Protein AF-A0A5N4DX44-F1 (afdb_monomer_lite)

Radius of gyration: 28.58 Å; chains: 1; bounding box: 76×85×69 Å

Foldseek 3Di:
DPDDDPVNVVVLVVVVVVVVVVLVVLLVPAPDPVRNVVCVVVVVPNPPCVVVVVVSVVVVVVVVVVVVVVVVVVVVVVVVVVVVVVVVVVVVPPDDDDDDDDDDDDDCPVVLLVVLVVVQDDDDDPDPPPPPPDPPDLVLLVCLLVQLDPPHDPVSVLVSLVVLLVDQQVNLVVHPCVVSVLVSLLVQCPDPDVSSLSSSLSSLSCCLNHHDLVSNLSNLLSLLVSLLVLLADPVHPFDFLQRFDQCPPPSLVSNLSSLLSSLSSLLVVLVCCVVDDLVSLLSNLVSVLSQQLDAYDDDPPDPTGGDGPLLSNLVNPLLPSSLVSQLPDPSSVVSNLVCCQPPRLVSLVVLVVLLVVLVVVVVVVVVVVVVVPDDPPDDPDPRSTGHSNNSSVSSNNNSCSNLVSLVVDPSSVVSDPDDDDPPPDDDD

Organism: Camelus dromedarius (NCBI:txid9838)

pLDDT: mean 75.78, std 19.57, range [27.73, 98.31]

InterPro domains:
  IPR032735 BROMI, middle region [PF14961] (140-425)
  IPR039156 PHAF1/Protein broad-minded [PTHR13465] (96-421)
  IPR055391 BROMI, N-terminal domain [PF23431] (12-53)

Sequence (428 aa):
MAHFSADDEAMLQAMLRQLFQSVKEKITGAPSLECAEEILLHLEETDENFHKYKEMMHSLKNIMMIVVESMINKFEEDGLRSQERQKKIQKEKSNSYCTDNCSDSDSSFSQATLKMCTVYGEGMNVLPIVLQSYKFCQGKLQLILDQLDPGQPKEVKYEALQTLCSAPPSDVLNCENWTTLCEKLTVSLSDPDPVFTDRILKFYAQTFTLSPLHTTKEIYTSLAKYLELYFLSRENHIPTLSTGIDITNPNVSRLLKKVRLLNEYQKEAPCFWIRHPEKYMEEIVESTLSLLSVKHDQSHLVSQKILDPIYFLALVDTKAVWFKKWMHAYYSRTAVLRLLEKKYKPLITTAVQQCVQYFELCETMKADEALGRSKPYGNKQKTFYYSGQELQYIYFIHSLCLLGRLLIYTQGRKLFPIKLKNRKGKCN

Structure (mmCIF, N/CA/C/O backbone):
data_AF-A0A5N4DX44-F1
#
_entry.id   AF-A0A5N4DX44-F1
#
loop_
_atom_site.group_PDB
_atom_site.id
_atom_site.type_symbol
_atom_site.label_atom_id
_atom_site.label_alt_id
_atom_site.label_comp_id
_atom_site.label_asym_id
_atom_site.label_entity_id
_atom_site.label_seq_id
_atom_site.pdbx_PDB_ins_code
_atom_site.Cartn_x
_atom_site.Cartn_y
_atom_site.Cartn_z
_atom_site.occupancy
_atom_site.B_iso_or_equiv
_atom_site.auth_seq_id
_atom_site.auth_comp_id
_atom_site.auth_asym_id
_atom_site.auth_atom_id
_atom_site.pdbx_PDB_model_num
ATOM 1 N N . MET A 1 1 ? -10.143 38.078 -23.338 1.00 41.75 1 MET A N 1
ATOM 2 C CA . MET A 1 1 ? -8.798 37.476 -23.448 1.00 41.75 1 MET A CA 1
ATOM 3 C C . MET A 1 1 ? -7.841 38.616 -23.735 1.00 41.75 1 MET A C 1
ATOM 5 O O . MET A 1 1 ? -8.006 39.248 -24.769 1.00 41.75 1 MET A O 1
ATOM 9 N N . ALA A 1 2 ? -6.922 38.936 -22.823 1.00 42.97 2 ALA A N 1
ATOM 10 C CA . ALA A 1 2 ? -5.792 39.786 -23.183 1.00 42.97 2 ALA A CA 1
ATOM 11 C C . ALA A 1 2 ? -4.913 38.954 -24.128 1.00 42.97 2 ALA A C 1
ATOM 13 O O . ALA A 1 2 ? -4.392 37.916 -23.722 1.00 42.97 2 ALA A O 1
ATOM 14 N N . HIS A 1 3 ? -4.881 39.313 -25.410 1.00 50.22 3 HIS A N 1
ATOM 15 C CA . HIS A 1 3 ? -4.031 38.636 -26.383 1.00 50.22 3 HIS A CA 1
ATOM 16 C C . HIS A 1 3 ? -2.600 39.129 -26.193 1.00 50.22 3 HIS A C 1
ATOM 18 O O . HIS A 1 3 ? -2.350 40.327 -26.260 1.00 50.22 3 HIS A O 1
ATOM 24 N N . PHE A 1 4 ? -1.689 38.191 -25.951 1.00 57.66 4 PHE A N 1
ATOM 25 C CA . PHE A 1 4 ? -0.257 38.417 -26.082 1.00 57.66 4 PHE A CA 1
ATOM 26 C C . PHE A 1 4 ? 0.010 38.678 -27.566 1.00 57.66 4 PHE A C 1
ATOM 28 O O . PHE A 1 4 ? -0.297 37.811 -28.394 1.00 57.66 4 PHE A O 1
ATOM 35 N N . SER A 1 5 ? 0.449 39.886 -27.923 1.00 66.00 5 SER A N 1
ATOM 36 C CA . SER A 1 5 ? 0.751 40.178 -29.322 1.00 66.00 5 SER A CA 1
ATOM 37 C C . SER A 1 5 ? 1.986 39.383 -29.738 1.00 66.00 5 SER A C 1
ATOM 39 O O . SER A 1 5 ? 2.904 39.186 -28.941 1.00 66.00 5 SER A O 1
ATOM 41 N N . ALA A 1 6 ? 2.045 38.968 -31.003 1.00 67.81 6 ALA A N 1
ATOM 42 C CA . ALA A 1 6 ? 3.271 38.412 -31.575 1.00 67.81 6 ALA A CA 1
ATOM 43 C C . ALA A 1 6 ? 4.456 39.394 -31.435 1.00 67.81 6 ALA A C 1
ATOM 45 O O . ALA A 1 6 ? 5.606 38.971 -31.318 1.00 67.81 6 ALA A O 1
ATOM 46 N N . ASP A 1 7 ? 4.160 40.696 -31.372 1.00 67.12 7 ASP A N 1
ATOM 47 C CA . ASP A 1 7 ? 5.147 41.754 -31.162 1.00 67.12 7 ASP A CA 1
ATOM 48 C C . ASP A 1 7 ? 5.723 41.749 -29.734 1.00 67.12 7 ASP A C 1
ATOM 50 O O . ASP A 1 7 ? 6.926 41.946 -29.560 1.00 67.12 7 ASP A O 1
ATOM 54 N N . ASP A 1 8 ? 4.906 41.450 -28.716 1.00 68.38 8 ASP A N 1
ATOM 55 C CA . ASP A 1 8 ? 5.350 41.376 -27.316 1.00 68.38 8 ASP A CA 1
ATOM 56 C C . ASP A 1 8 ? 6.274 40.169 -27.099 1.00 68.38 8 ASP A C 1
ATOM 58 O O . ASP A 1 8 ? 7.297 40.260 -26.413 1.00 68.38 8 ASP A O 1
ATOM 62 N N . GLU A 1 9 ? 5.947 39.038 -27.732 1.00 69.00 9 GLU A N 1
ATOM 63 C CA . GLU A 1 9 ? 6.758 37.818 -27.703 1.00 69.00 9 GLU A CA 1
ATOM 64 C C . GLU A 1 9 ? 8.114 38.027 -28.385 1.00 69.00 9 GLU A C 1
ATOM 66 O O . GLU A 1 9 ? 9.159 37.674 -27.828 1.00 69.00 9 GLU A O 1
ATOM 71 N N . ALA A 1 10 ? 8.113 38.663 -29.559 1.00 73.88 10 ALA A N 1
ATOM 72 C CA . ALA A 1 10 ? 9.330 38.996 -30.287 1.00 73.88 10 ALA A CA 1
ATOM 73 C C . ALA A 1 10 ? 10.215 39.976 -29.498 1.00 73.88 10 ALA A C 1
ATOM 75 O O . ALA A 1 10 ? 11.435 39.785 -29.427 1.00 73.88 10 ALA A O 1
ATOM 76 N N . MET A 1 11 ? 9.615 40.982 -28.853 1.00 73.44 11 MET A N 1
ATOM 77 C CA . MET A 1 11 ? 10.332 41.948 -28.018 1.00 73.44 11 MET A CA 1
ATOM 78 C C . MET A 1 11 ? 10.983 41.264 -26.808 1.00 73.44 11 MET A C 1
ATOM 80 O O . MET A 1 11 ? 12.173 41.453 -26.551 1.00 73.44 11 MET A O 1
ATOM 84 N N . LEU A 1 12 ? 10.240 40.411 -26.099 1.00 71.62 12 LEU A N 1
ATOM 85 C CA . LEU A 1 12 ? 10.747 39.648 -24.954 1.00 71.62 12 LEU A CA 1
ATOM 86 C C . LEU A 1 12 ? 11.876 38.694 -25.343 1.00 71.62 12 LEU A C 1
ATOM 88 O O . LEU A 1 12 ? 12.900 38.620 -24.659 1.00 71.62 12 LEU A O 1
ATOM 92 N N . GLN A 1 13 ? 11.724 37.996 -26.467 1.00 74.50 13 GLN A N 1
ATOM 93 C CA . GLN A 1 13 ? 12.749 37.088 -26.966 1.00 74.50 13 GLN A CA 1
ATOM 94 C C . GLN A 1 13 ? 14.032 37.838 -27.351 1.00 74.50 13 GLN A C 1
ATOM 96 O O . GLN A 1 13 ? 15.131 37.350 -27.072 1.00 74.50 13 GLN A O 1
ATOM 101 N N . ALA A 1 14 ? 13.915 39.020 -27.963 1.00 78.38 14 ALA A N 1
ATOM 102 C CA . ALA A 1 14 ? 15.059 39.857 -28.307 1.00 78.38 14 ALA A CA 1
ATOM 103 C C . ALA A 1 14 ? 15.807 40.341 -27.055 1.00 78.38 14 ALA A C 1
ATOM 105 O O . ALA A 1 14 ? 17.032 40.216 -26.987 1.00 78.38 14 ALA A O 1
ATOM 106 N N . MET A 1 15 ? 15.083 40.813 -26.036 1.00 71.62 15 MET A N 1
ATOM 107 C CA . MET A 1 15 ? 15.704 41.302 -24.804 1.00 71.62 15 MET A CA 1
ATOM 108 C C . MET A 1 15 ? 16.350 40.177 -23.979 1.00 71.62 15 MET A C 1
ATOM 110 O O . MET A 1 15 ? 17.438 40.368 -23.439 1.00 71.62 15 MET A O 1
ATOM 114 N N . LEU A 1 16 ? 15.751 38.980 -23.923 1.00 75.12 16 LEU A N 1
ATOM 115 C CA . LEU A 1 16 ? 16.369 37.814 -23.273 1.00 75.12 16 LEU A CA 1
ATOM 116 C C . LEU A 1 16 ? 17.661 37.387 -23.976 1.00 75.12 16 LEU A C 1
ATOM 118 O O . LEU A 1 16 ? 18.654 37.081 -23.318 1.00 75.12 16 LEU A O 1
ATOM 122 N N . ARG A 1 17 ? 17.677 37.390 -25.314 1.00 79.31 17 ARG A N 1
ATOM 123 C CA . ARG A 1 17 ? 18.896 37.094 -26.083 1.00 79.31 17 ARG A CA 1
ATOM 124 C C . ARG A 1 17 ? 19.998 38.114 -25.806 1.00 79.31 17 ARG A C 1
ATOM 126 O O . ARG A 1 17 ? 21.147 37.710 -25.660 1.00 79.31 17 ARG A O 1
ATOM 133 N N . GLN A 1 18 ? 19.654 39.398 -25.702 1.00 77.75 18 GLN A N 1
ATOM 134 C CA . GLN A 1 18 ? 20.613 40.446 -25.345 1.00 77.75 18 GLN A CA 1
ATOM 135 C C . GLN A 1 18 ? 21.171 40.262 -23.930 1.00 77.75 18 GLN A C 1
ATOM 137 O O . GLN A 1 18 ? 22.386 40.342 -23.758 1.00 77.75 18 GLN A O 1
ATOM 142 N N . LEU A 1 19 ? 20.326 39.920 -22.950 1.00 76.50 19 LEU A N 1
ATOM 143 C CA . LEU A 1 19 ? 20.766 39.618 -21.585 1.00 76.50 19 LEU A CA 1
ATOM 144 C C . LEU A 1 19 ? 21.757 38.450 -21.565 1.00 76.50 19 LEU A C 1
ATOM 146 O O . LEU A 1 19 ? 22.853 38.573 -21.024 1.00 76.50 19 LEU A O 1
ATOM 150 N N . PHE A 1 20 ? 21.403 37.324 -22.191 1.00 78.25 20 PHE A N 1
ATOM 151 C CA . PHE A 1 20 ? 22.279 36.152 -22.215 1.00 78.25 20 PHE A CA 1
ATOM 152 C C . PHE A 1 20 ? 23.592 36.417 -22.946 1.00 78.25 20 PHE A C 1
ATOM 154 O O . PHE A 1 20 ? 24.628 35.908 -22.525 1.00 78.25 20 PHE A O 1
ATOM 161 N N . GLN A 1 21 ? 23.568 37.218 -24.012 1.00 81.00 21 GLN A N 1
ATOM 162 C CA . GLN A 1 21 ? 24.780 37.585 -24.732 1.00 81.00 21 GLN A CA 1
ATOM 163 C C . GLN A 1 21 ? 25.683 38.495 -23.887 1.00 81.00 21 GLN A C 1
ATOM 165 O O . GLN A 1 21 ? 26.880 38.231 -23.799 1.00 81.00 21 GLN A O 1
ATOM 170 N N . SER A 1 22 ? 25.117 39.495 -23.205 1.00 78.25 22 SER A N 1
ATOM 171 C CA . SER A 1 22 ? 25.880 40.405 -22.342 1.00 78.25 22 SER A CA 1
ATOM 172 C C . SER A 1 22 ? 26.495 39.685 -21.139 1.00 78.25 22 SER A C 1
ATOM 174 O O . SER A 1 22 ? 27.688 39.820 -20.866 1.00 78.25 22 SER A O 1
ATOM 176 N N . VAL A 1 23 ? 25.712 38.837 -20.467 1.00 79.19 23 VAL A N 1
ATOM 177 C CA . VAL A 1 23 ? 26.190 38.018 -19.345 1.00 79.19 23 VAL A CA 1
ATOM 178 C C . VAL A 1 23 ? 27.277 37.048 -19.808 1.00 79.19 23 VAL A C 1
ATOM 180 O O . VAL A 1 23 ? 28.298 36.900 -19.141 1.00 79.19 23 VAL A O 1
ATOM 183 N N . LYS A 1 24 ? 27.106 36.422 -20.979 1.00 80.69 24 LYS A N 1
ATOM 184 C CA . LYS A 1 24 ? 28.110 35.521 -21.554 1.00 80.69 24 LYS A CA 1
ATOM 185 C C . LYS A 1 24 ? 29.432 36.240 -21.810 1.00 80.69 24 LYS A C 1
ATOM 187 O O . LYS A 1 24 ? 30.463 35.713 -21.410 1.00 80.69 24 LYS A O 1
ATOM 192 N N . GLU A 1 25 ? 29.408 37.417 -22.434 1.00 80.12 25 GLU A N 1
ATOM 193 C CA . GLU A 1 25 ? 30.620 38.197 -22.720 1.00 80.12 25 GLU A CA 1
ATOM 194 C C . GLU A 1 25 ? 31.366 38.578 -21.436 1.00 80.12 25 GLU A C 1
ATOM 196 O O . GLU A 1 25 ? 32.579 38.366 -21.347 1.00 80.12 25 GLU A O 1
ATOM 201 N N . LYS A 1 26 ? 30.638 39.026 -20.406 1.00 74.00 26 LYS A N 1
ATOM 202 C CA . LYS A 1 26 ? 31.212 39.401 -19.104 1.00 74.00 26 LYS A CA 1
ATOM 203 C C . LYS A 1 26 ? 31.808 38.215 -18.345 1.00 74.00 26 LYS A C 1
ATOM 205 O O . LYS A 1 26 ? 32.903 38.341 -17.807 1.00 74.00 26 LYS A O 1
ATOM 210 N N . ILE A 1 27 ? 31.153 37.051 -18.360 1.00 77.56 27 ILE A N 1
ATOM 211 C CA . ILE A 1 27 ? 31.704 35.824 -17.759 1.00 77.56 27 ILE A CA 1
ATOM 212 C C . ILE A 1 27 ? 32.955 35.369 -18.520 1.00 77.56 27 ILE A C 1
ATOM 214 O O . ILE A 1 27 ? 33.941 34.979 -17.903 1.00 77.56 27 ILE A O 1
ATOM 218 N N . THR A 1 28 ? 32.947 35.422 -19.857 1.00 80.44 28 THR A N 1
ATOM 219 C CA . THR A 1 28 ? 34.101 34.985 -20.662 1.00 80.44 28 THR A CA 1
ATOM 220 C C . THR A 1 28 ? 35.309 35.915 -20.564 1.00 80.44 28 THR A C 1
ATOM 222 O O . THR A 1 28 ? 36.425 35.470 -20.818 1.00 80.44 28 THR A O 1
ATOM 225 N N . GLY A 1 29 ? 35.098 37.184 -20.203 1.00 75.81 29 GLY A N 1
ATOM 226 C CA . GLY A 1 29 ? 36.162 38.158 -19.956 1.00 75.81 29 GLY A CA 1
ATOM 227 C C . GLY A 1 29 ? 36.697 38.164 -18.521 1.00 75.81 29 GLY A C 1
ATOM 228 O O . GLY A 1 29 ? 37.654 38.886 -18.246 1.00 75.81 29 GLY A O 1
ATOM 229 N N . ALA A 1 30 ? 36.101 37.391 -17.606 1.00 81.19 30 ALA A N 1
ATOM 230 C CA . ALA A 1 30 ? 36.510 37.378 -16.208 1.00 81.19 30 ALA A CA 1
ATOM 231 C C . ALA A 1 30 ? 37.858 36.643 -16.025 1.00 81.19 30 ALA A C 1
ATOM 233 O O . ALA A 1 30 ? 38.037 35.537 -16.540 1.00 81.19 30 ALA A O 1
ATOM 234 N N . PRO A 1 31 ? 38.812 37.215 -15.267 1.00 78.88 31 PRO A N 1
ATOM 235 C CA . PRO A 1 31 ? 40.141 36.632 -15.068 1.00 78.88 31 PRO A CA 1
ATOM 236 C C . PRO A 1 31 ? 40.141 35.395 -14.153 1.00 78.88 31 PRO A C 1
ATOM 238 O O . PRO A 1 31 ? 41.117 34.647 -14.136 1.00 78.88 31 PRO A O 1
ATOM 241 N N . SER A 1 32 ? 39.069 35.173 -13.384 1.00 83.94 32 SER A N 1
ATOM 242 C CA . SER A 1 32 ? 38.901 34.023 -12.491 1.00 83.94 32 SER A CA 1
ATOM 243 C C . SER A 1 32 ? 37.422 33.693 -12.269 1.00 83.94 32 SER A C 1
ATOM 245 O O . SER A 1 32 ? 36.540 34.515 -12.528 1.00 83.94 32 SER A O 1
ATOM 247 N N . LEU A 1 33 ? 37.156 32.484 -11.762 1.00 68.69 33 LEU A N 1
ATOM 248 C CA . LEU A 1 33 ? 35.806 32.031 -11.410 1.00 68.69 33 LEU A CA 1
ATOM 249 C C . LEU A 1 33 ? 35.174 32.910 -10.319 1.00 68.69 33 LEU A C 1
ATOM 251 O O . LEU A 1 33 ? 34.020 33.299 -10.447 1.00 68.69 33 LEU A O 1
ATOM 255 N N . GLU A 1 34 ? 35.952 33.280 -9.302 1.00 76.88 34 GLU A N 1
ATOM 256 C CA . GLU A 1 34 ? 35.509 34.150 -8.203 1.00 76.88 34 GLU A CA 1
ATOM 257 C C . GLU A 1 34 ? 35.096 35.541 -8.717 1.00 76.88 34 GLU A C 1
ATOM 259 O O . GLU A 1 34 ? 34.072 36.080 -8.307 1.00 76.88 34 GLU A O 1
ATOM 264 N N . CYS A 1 35 ? 35.826 36.086 -9.698 1.00 74.62 35 CYS A N 1
ATOM 265 C CA . CYS A 1 35 ? 35.480 37.360 -10.331 1.00 74.62 35 CYS A CA 1
ATOM 266 C C . CYS A 1 35 ? 34.207 37.251 -11.192 1.00 74.62 35 CYS A C 1
ATOM 268 O O . CYS A 1 35 ? 33.378 38.159 -11.194 1.00 74.62 35 CYS A O 1
ATOM 270 N N . ALA A 1 36 ? 34.004 36.126 -11.887 1.00 75.25 36 ALA A N 1
ATOM 271 C CA . ALA A 1 36 ? 32.776 35.881 -12.646 1.00 75.25 36 ALA A CA 1
ATOM 272 C C . ALA A 1 36 ? 31.538 35.772 -11.736 1.00 75.25 36 ALA A C 1
ATOM 274 O O . ALA A 1 36 ? 30.466 36.262 -12.093 1.00 75.25 36 ALA A O 1
ATOM 275 N N . GLU A 1 37 ? 31.680 35.155 -10.560 1.00 74.69 37 GLU A N 1
ATOM 276 C CA . GLU A 1 37 ? 30.611 35.053 -9.560 1.00 74.69 37 GLU A CA 1
ATOM 277 C C . GLU A 1 37 ? 30.257 36.421 -8.959 1.00 74.69 37 GLU A C 1
ATOM 279 O O . GLU A 1 37 ? 29.076 36.752 -8.846 1.00 74.69 37 GLU A O 1
ATOM 284 N N . GLU A 1 38 ? 31.252 37.259 -8.657 1.00 76.75 38 GLU A N 1
ATOM 285 C CA . GLU A 1 38 ? 31.034 38.618 -8.145 1.00 76.75 38 GLU A CA 1
ATOM 286 C C . GLU A 1 38 ? 30.337 39.529 -9.172 1.00 76.75 38 GLU A C 1
ATOM 288 O O . GLU A 1 38 ? 29.421 40.275 -8.813 1.00 76.75 38 GLU A O 1
ATOM 293 N N . ILE A 1 39 ? 30.687 39.405 -10.459 1.00 73.94 39 ILE A N 1
ATOM 294 C CA . ILE A 1 39 ? 30.016 40.108 -11.567 1.00 73.94 39 ILE A CA 1
ATOM 295 C C . ILE A 1 39 ? 28.544 39.682 -11.682 1.00 73.94 39 ILE A C 1
ATOM 297 O O . ILE A 1 39 ? 27.675 40.521 -11.917 1.00 73.94 39 ILE A O 1
ATOM 301 N N . LEU A 1 40 ? 28.243 38.392 -11.498 1.00 73.19 40 LEU A N 1
ATOM 302 C CA . LEU A 1 40 ? 26.870 37.879 -11.552 1.00 73.19 40 LEU A CA 1
ATOM 303 C C . LEU A 1 40 ? 26.013 38.334 -10.366 1.00 73.19 40 LEU A C 1
ATOM 305 O O . LEU A 1 40 ? 24.811 38.554 -10.527 1.00 73.19 40 LEU A O 1
ATOM 309 N N . LEU A 1 41 ? 26.617 38.486 -9.188 1.00 74.56 41 LEU A N 1
ATOM 310 C CA . LEU A 1 41 ? 25.933 38.966 -7.986 1.00 74.56 41 LEU A CA 1
ATOM 311 C C . LEU A 1 41 ? 25.587 40.461 -8.066 1.00 74.56 41 LEU A C 1
ATOM 313 O O . LEU A 1 41 ? 24.554 40.865 -7.538 1.00 74.56 41 LEU A O 1
ATOM 317 N N . HIS A 1 42 ? 26.388 41.257 -8.784 1.00 73.69 42 HIS A N 1
ATOM 318 C CA . HIS A 1 42 ? 26.203 42.706 -8.938 1.00 73.69 42 HIS A CA 1
ATOM 319 C C . HIS A 1 42 ? 25.771 43.102 -10.359 1.00 73.69 42 HIS A C 1
ATOM 321 O O . HIS A 1 42 ? 26.133 44.168 -10.859 1.00 73.69 42 HIS A O 1
ATOM 327 N N . LEU A 1 43 ? 24.978 42.266 -11.043 1.00 70.38 43 LEU A N 1
ATOM 328 C CA . LEU A 1 43 ? 24.457 42.585 -12.384 1.00 70.38 43 LEU A CA 1
ATOM 329 C C . LEU A 1 43 ? 23.644 43.888 -12.424 1.00 70.38 43 LEU A C 1
ATOM 331 O O . LEU A 1 43 ? 23.603 44.531 -13.469 1.00 70.38 43 LEU A O 1
ATOM 335 N N . GLU A 1 44 ? 23.037 44.296 -11.302 1.00 67.06 44 GLU A N 1
ATOM 336 C CA . GLU A 1 44 ? 22.317 45.574 -11.185 1.00 67.06 44 GLU A CA 1
ATOM 337 C C . GLU A 1 44 ? 23.234 46.797 -11.309 1.00 67.06 44 GLU A C 1
ATOM 339 O O . GLU A 1 44 ? 22.804 47.831 -11.810 1.00 67.06 44 GLU A O 1
ATOM 344 N N . GLU A 1 45 ? 24.502 46.666 -10.916 1.00 68.25 45 GLU A N 1
ATOM 345 C CA . GLU A 1 45 ? 25.494 47.747 -10.944 1.00 68.25 45 GLU A CA 1
ATOM 346 C C . GLU A 1 45 ? 26.431 47.644 -12.155 1.00 68.25 45 GLU A C 1
ATOM 348 O O . GLU A 1 45 ? 26.913 48.650 -12.670 1.00 68.25 45 GLU A O 1
ATOM 353 N N . THR A 1 46 ? 26.688 46.424 -12.631 1.00 65.69 46 THR A N 1
ATOM 354 C CA . THR A 1 46 ? 27.665 46.142 -13.695 1.00 65.69 46 THR A CA 1
ATOM 355 C C . THR A 1 46 ? 27.050 46.084 -15.094 1.00 65.69 46 THR A C 1
ATOM 357 O O . THR A 1 46 ? 27.783 45.970 -16.082 1.00 65.69 46 THR A O 1
ATOM 360 N N . ASP A 1 47 ? 25.719 46.132 -15.228 1.00 69.31 47 ASP A N 1
ATOM 361 C CA . ASP A 1 47 ? 25.016 46.114 -16.512 1.00 69.31 47 ASP A CA 1
ATOM 362 C C . ASP A 1 47 ? 24.179 47.372 -16.754 1.00 69.31 47 ASP A C 1
ATOM 364 O O . ASP A 1 47 ? 23.129 47.581 -16.156 1.00 69.31 47 ASP A O 1
ATOM 368 N N . GLU A 1 48 ? 24.613 48.190 -17.715 1.00 69.38 48 GLU A N 1
ATOM 369 C CA . GLU A 1 48 ? 23.931 49.435 -18.086 1.00 69.38 48 GLU A CA 1
ATOM 370 C C . GLU A 1 48 ? 22.495 49.219 -18.603 1.00 69.38 48 GLU A C 1
ATOM 372 O O . GLU A 1 48 ? 21.671 50.134 -18.561 1.00 69.38 48 GLU A O 1
ATOM 377 N N . ASN A 1 49 ? 22.155 48.014 -19.078 1.00 70.56 49 ASN A N 1
ATOM 378 C CA . ASN A 1 49 ? 20.806 47.674 -19.528 1.00 70.56 49 ASN A CA 1
ATOM 379 C C . ASN A 1 49 ? 19.976 46.960 -18.450 1.00 70.56 49 ASN A C 1
ATOM 381 O O . ASN A 1 49 ? 18.834 46.582 -18.728 1.00 70.56 49 ASN A O 1
ATOM 385 N N . PHE A 1 50 ? 20.482 46.819 -17.219 1.00 69.69 50 PHE A N 1
ATOM 386 C CA . PHE A 1 50 ? 19.792 46.095 -16.150 1.00 69.69 50 PHE A CA 1
ATOM 387 C C . PHE A 1 50 ? 18.385 46.624 -15.866 1.00 69.69 50 PHE A C 1
ATOM 389 O O . PHE A 1 50 ? 17.449 45.841 -15.692 1.00 69.69 50 PHE A O 1
ATOM 396 N N . HIS A 1 51 ? 18.196 47.946 -15.907 1.00 68.94 51 HIS A N 1
ATOM 397 C CA . HIS A 1 51 ? 16.880 48.564 -15.736 1.00 68.94 51 HIS A CA 1
ATOM 398 C C . HIS A 1 51 ? 15.851 48.064 -16.764 1.00 68.94 51 HIS A C 1
ATOM 400 O O . HIS A 1 51 ? 14.715 47.779 -16.388 1.00 68.94 51 HIS A O 1
ATOM 406 N N . LYS A 1 52 ? 16.257 47.832 -18.020 1.00 68.38 52 LYS A N 1
ATOM 407 C CA . LYS A 1 52 ? 15.376 47.277 -19.065 1.00 68.38 52 LYS A CA 1
ATOM 408 C C . LYS A 1 52 ? 15.001 45.822 -18.776 1.00 68.38 52 LYS A C 1
ATOM 410 O O . LYS A 1 52 ? 13.870 45.411 -19.017 1.00 68.38 52 LYS A O 1
ATOM 415 N N . TYR A 1 53 ? 15.918 45.035 -18.213 1.00 68.75 53 TYR A N 1
ATOM 416 C CA . TYR A 1 53 ? 15.643 43.648 -17.822 1.00 68.75 53 TYR A CA 1
ATOM 417 C C . TYR A 1 53 ? 14.742 43.559 -16.580 1.00 68.75 53 TYR A C 1
ATOM 419 O O . TYR A 1 53 ? 13.876 42.686 -16.498 1.00 68.75 53 TYR A O 1
ATOM 427 N N . LYS A 1 54 ? 14.875 44.506 -15.646 1.00 69.50 54 LYS A N 1
ATOM 428 C CA . LYS A 1 54 ? 13.991 44.654 -14.481 1.00 69.50 54 LYS A CA 1
ATOM 429 C C . LYS A 1 54 ? 12.565 45.013 -14.909 1.00 69.50 54 LYS A C 1
ATOM 431 O O . LYS A 1 54 ? 11.612 44.369 -14.469 1.00 69.50 54 LYS A O 1
ATOM 436 N N . GLU A 1 55 ? 12.412 45.971 -15.821 1.00 66.56 55 GLU A N 1
ATOM 437 C CA . GLU A 1 55 ? 11.120 46.327 -16.428 1.00 66.56 55 GLU A CA 1
ATOM 438 C C . GLU A 1 55 ? 10.507 45.161 -17.214 1.00 66.56 55 GLU A C 1
ATOM 440 O O . GLU A 1 55 ? 9.303 44.907 -17.114 1.00 66.56 55 GLU A O 1
ATOM 445 N N . MET A 1 56 ? 11.335 44.387 -17.921 1.00 68.44 56 MET A N 1
ATOM 446 C CA . MET A 1 56 ? 10.912 43.161 -18.592 1.00 68.44 56 MET A CA 1
ATOM 447 C C . MET A 1 56 ? 10.349 42.135 -17.606 1.00 68.44 56 MET A C 1
ATOM 449 O O . MET A 1 56 ? 9.257 41.614 -17.823 1.00 68.44 56 MET A O 1
ATOM 453 N N . MET A 1 57 ? 11.057 41.850 -16.510 1.00 69.56 57 MET A N 1
ATOM 454 C CA . MET A 1 57 ? 10.594 40.901 -15.494 1.00 69.56 57 MET A CA 1
ATOM 455 C C . MET A 1 57 ? 9.296 41.359 -14.827 1.00 69.56 57 MET A C 1
ATOM 457 O O . MET A 1 57 ? 8.403 40.542 -14.593 1.00 69.56 57 MET A O 1
ATOM 461 N N . HIS A 1 58 ? 9.161 42.658 -14.551 1.00 70.00 58 HIS A N 1
ATOM 462 C CA . HIS A 1 58 ? 7.922 43.228 -14.025 1.00 70.00 58 HIS A CA 1
ATOM 463 C C . HIS A 1 58 ? 6.761 43.100 -15.017 1.00 70.00 58 HIS A C 1
ATOM 465 O O . HIS A 1 58 ? 5.665 42.699 -14.621 1.00 70.00 58 HIS A O 1
ATOM 471 N N . SER A 1 59 ? 7.009 43.363 -16.300 1.00 66.88 59 SER A N 1
ATOM 472 C CA . SER A 1 59 ? 6.013 43.205 -17.365 1.00 66.88 59 SER A CA 1
ATOM 473 C C . SER A 1 59 ? 5.584 41.746 -17.511 1.00 66.88 59 SER A C 1
ATOM 475 O O . SER A 1 59 ? 4.391 41.449 -17.506 1.00 66.88 59 SER A O 1
ATOM 477 N N . LEU A 1 60 ? 6.542 40.814 -17.521 1.00 66.56 60 LEU A N 1
ATOM 478 C CA . LEU A 1 60 ? 6.274 39.377 -17.590 1.00 66.56 60 LEU A CA 1
ATOM 479 C C . LEU A 1 60 ? 5.440 38.903 -16.391 1.00 66.56 60 LEU A C 1
ATOM 481 O O . LEU A 1 60 ? 4.476 38.158 -16.556 1.00 66.56 60 LEU A O 1
ATOM 485 N N . LYS A 1 61 ? 5.775 39.373 -15.184 1.00 71.12 61 LYS A N 1
ATOM 486 C CA . LYS A 1 61 ? 5.048 39.054 -13.950 1.00 71.12 61 LYS A CA 1
ATOM 487 C C . LYS A 1 61 ? 3.607 39.564 -13.991 1.00 71.12 61 LYS A C 1
ATOM 489 O O . LYS A 1 61 ? 2.700 38.813 -13.642 1.00 71.12 61 LYS A O 1
ATOM 494 N N . ASN A 1 62 ? 3.390 40.802 -14.436 1.00 69.62 62 ASN A N 1
ATOM 495 C CA . ASN A 1 62 ? 2.052 41.384 -14.551 1.00 69.62 62 ASN A CA 1
ATOM 496 C C . ASN A 1 62 ? 1.204 40.648 -15.592 1.00 69.62 62 ASN A C 1
ATOM 498 O O . ASN A 1 62 ? 0.044 40.340 -15.331 1.00 69.62 62 ASN A O 1
ATOM 502 N N . ILE A 1 63 ? 1.788 40.296 -16.738 1.00 66.00 63 ILE A N 1
ATOM 503 C CA . ILE A 1 63 ? 1.088 39.531 -17.773 1.00 66.00 63 ILE A CA 1
ATOM 504 C C . ILE A 1 63 ? 0.734 38.134 -17.261 1.00 66.00 63 ILE A C 1
ATOM 506 O O . ILE A 1 63 ? -0.404 37.692 -17.402 1.00 66.00 63 ILE A O 1
ATOM 510 N N . MET A 1 64 ? 1.678 37.446 -16.617 1.00 65.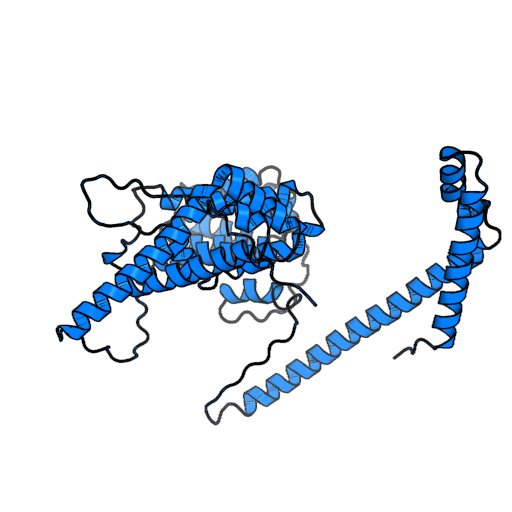62 64 MET A N 1
ATOM 511 C CA . MET A 1 64 ? 1.441 36.106 -16.082 1.00 65.62 64 MET A CA 1
ATOM 512 C C . MET A 1 64 ? 0.375 36.119 -14.982 1.00 65.62 64 MET A C 1
ATOM 514 O O . MET A 1 64 ? -0.459 35.220 -14.936 1.00 65.62 64 MET A O 1
ATOM 518 N N . MET A 1 65 ? 0.339 37.167 -14.156 1.00 68.06 65 MET A N 1
ATOM 519 C CA . MET A 1 65 ? -0.720 37.390 -13.171 1.00 68.06 65 MET A CA 1
ATOM 520 C C . MET A 1 65 ? -2.095 37.538 -13.840 1.00 68.06 65 MET A C 1
ATOM 522 O O . MET A 1 65 ? -3.020 36.831 -13.453 1.00 68.06 65 MET A O 1
ATOM 526 N N . ILE A 1 66 ? -2.212 38.353 -14.897 1.00 70.12 66 ILE A N 1
ATOM 527 C CA . ILE A 1 66 ? -3.467 38.544 -15.652 1.00 70.12 66 ILE A CA 1
ATOM 528 C C . ILE A 1 66 ? -3.927 37.241 -16.325 1.00 70.12 66 ILE A C 1
ATOM 530 O O . ILE A 1 66 ? -5.116 36.918 -16.323 1.00 70.12 66 ILE A O 1
ATOM 534 N N . VAL A 1 67 ? -3.003 36.471 -16.908 1.00 67.44 67 VAL A N 1
ATOM 535 C CA . VAL A 1 67 ? -3.323 35.181 -17.542 1.00 67.44 67 VAL A CA 1
ATOM 536 C C . VAL A 1 67 ? -3.809 34.176 -16.500 1.00 67.44 67 VAL A C 1
ATOM 538 O O . VAL A 1 67 ? -4.829 33.525 -16.718 1.00 67.44 67 VAL A O 1
ATOM 541 N N . VAL A 1 68 ? -3.125 34.076 -15.358 1.00 66.19 68 VAL A N 1
ATOM 542 C CA . VAL A 1 68 ? -3.513 33.183 -14.257 1.00 66.19 68 VAL A CA 1
ATOM 543 C C . VAL A 1 68 ? -4.877 33.577 -13.694 1.00 66.19 68 VAL A C 1
ATOM 545 O O . VAL A 1 68 ? -5.736 32.714 -13.541 1.00 66.19 68 VAL A O 1
ATOM 548 N N . GLU A 1 69 ? -5.120 34.864 -13.464 1.00 71.25 69 GLU A N 1
ATOM 549 C CA . GLU A 1 69 ? -6.408 35.378 -12.990 1.00 71.25 69 GLU A CA 1
ATOM 550 C C . GLU A 1 69 ? -7.532 35.104 -14.003 1.00 71.25 69 GLU A C 1
ATOM 552 O O . GLU A 1 69 ? -8.603 34.618 -13.644 1.00 71.25 69 GLU A O 1
ATOM 557 N N . SER A 1 70 ? -7.267 35.275 -15.303 1.00 64.12 70 SER A N 1
ATOM 558 C CA . SER A 1 70 ? -8.217 34.900 -16.355 1.00 64.12 70 SER A CA 1
ATOM 559 C C . SER A 1 70 ? -8.473 33.391 -16.424 1.00 64.12 70 SER A C 1
ATOM 561 O O . SER A 1 70 ? -9.579 32.995 -16.799 1.00 64.12 70 SER A O 1
ATOM 563 N N . MET A 1 71 ? -7.480 32.549 -16.132 1.00 62.12 71 MET A N 1
ATOM 564 C CA . MET A 1 71 ? -7.658 31.097 -16.075 1.00 62.12 71 MET A CA 1
ATOM 565 C C . MET A 1 71 ? -8.479 30.692 -14.854 1.00 62.12 71 MET A C 1
ATOM 567 O O . MET A 1 71 ? -9.341 29.831 -14.995 1.00 62.12 71 MET A O 1
ATOM 571 N N . ILE A 1 72 ? -8.266 31.335 -13.701 1.00 72.25 72 ILE A N 1
ATOM 572 C CA . ILE A 1 72 ? -9.068 31.134 -12.486 1.00 72.25 72 ILE A CA 1
ATOM 573 C C . ILE A 1 72 ? -10.529 31.502 -12.762 1.00 72.25 72 ILE A C 1
ATOM 575 O O . ILE A 1 72 ? -11.407 30.665 -12.572 1.00 72.25 72 ILE A O 1
ATOM 579 N N . ASN A 1 73 ? -10.782 32.681 -13.335 1.00 72.62 73 ASN A N 1
ATOM 580 C CA . ASN A 1 73 ? -12.142 33.136 -13.642 1.00 72.62 73 ASN A CA 1
ATOM 581 C C . ASN A 1 73 ? -12.847 32.227 -14.661 1.00 72.62 73 ASN A C 1
ATOM 583 O O . ASN A 1 73 ? -14.010 31.876 -14.481 1.00 72.62 73 ASN A O 1
ATOM 587 N N . LYS A 1 74 ? -12.139 31.767 -15.705 1.00 67.50 74 LYS A N 1
ATOM 588 C CA . LYS A 1 74 ? -12.686 30.762 -16.636 1.00 67.50 74 LYS A CA 1
ATOM 589 C C . LYS A 1 74 ? -13.005 29.442 -15.943 1.00 67.50 74 LYS A C 1
ATOM 591 O O . LYS A 1 74 ? -14.003 28.812 -16.272 1.00 67.50 74 LYS A O 1
ATOM 596 N N . PHE A 1 75 ? -12.165 29.020 -15.002 1.00 63.00 75 PHE A N 1
ATOM 597 C CA . PHE A 1 75 ? -12.383 27.791 -14.249 1.00 63.00 75 PHE A CA 1
ATOM 598 C C . PHE A 1 75 ? -13.635 27.890 -13.365 1.00 63.00 75 PHE A C 1
ATOM 600 O O . PHE A 1 75 ? -14.402 26.930 -13.265 1.00 63.00 75 PHE A O 1
ATOM 607 N N . GLU A 1 76 ? -13.881 29.059 -12.772 1.00 68.81 76 GLU A N 1
ATOM 608 C CA . GLU A 1 76 ? -15.091 29.351 -11.999 1.00 68.81 76 GLU A CA 1
ATOM 609 C C . GLU A 1 76 ? -16.347 29.399 -12.890 1.00 68.81 76 GLU A C 1
ATOM 611 O O . GLU A 1 76 ? -17.352 28.755 -12.573 1.00 68.81 76 GLU A O 1
ATOM 616 N N . GLU A 1 77 ? -16.283 30.066 -14.048 1.00 66.25 77 GLU A N 1
ATOM 617 C CA . GLU A 1 77 ? -17.378 30.109 -15.031 1.00 66.25 77 GLU A CA 1
ATOM 618 C C . GLU A 1 77 ? -17.717 28.719 -15.604 1.00 66.25 77 GLU A C 1
ATOM 620 O O . GLU A 1 77 ? -18.895 28.353 -15.719 1.00 66.25 77 GLU A O 1
ATOM 625 N N . ASP A 1 78 ? -16.706 27.906 -15.923 1.00 63.59 78 ASP A N 1
ATOM 626 C CA . ASP A 1 78 ? -16.896 26.531 -16.392 1.00 63.59 78 ASP A CA 1
ATOM 627 C C . ASP A 1 78 ? -17.469 25.632 -15.285 1.00 63.59 78 ASP A C 1
ATOM 629 O O . ASP A 1 78 ? -18.312 24.770 -15.564 1.00 63.59 78 ASP A O 1
ATOM 633 N N . GLY A 1 79 ? -17.105 25.870 -14.021 1.00 64.06 79 GLY A N 1
ATOM 634 C CA . GLY A 1 79 ? -17.714 25.223 -12.857 1.00 64.06 79 GLY A CA 1
ATOM 635 C C . GLY A 1 79 ? -19.222 25.487 -12.759 1.00 64.06 79 GLY A C 1
ATOM 636 O O . GLY A 1 79 ? -20.012 24.546 -12.619 1.00 64.06 79 GLY A O 1
ATOM 637 N N . LEU A 1 80 ? -19.640 26.744 -12.931 1.00 59.53 80 LEU A N 1
ATOM 638 C CA . LEU A 1 80 ? -21.050 27.154 -12.876 1.00 59.53 80 LEU A CA 1
ATOM 639 C C . LEU A 1 80 ? -21.871 26.586 -14.050 1.00 59.53 80 LEU A C 1
ATOM 641 O O . LEU A 1 80 ? -22.957 26.032 -13.839 1.00 59.53 80 LEU A O 1
ATOM 645 N N . ARG A 1 81 ? -21.336 26.607 -15.282 1.00 57.03 81 ARG A N 1
ATOM 646 C CA . ARG A 1 81 ? -22.002 26.000 -16.459 1.00 57.03 81 ARG A CA 1
ATOM 647 C C . ARG A 1 81 ? -22.101 24.477 -16.365 1.00 57.03 81 ARG A C 1
ATOM 649 O O . ARG A 1 81 ? -23.046 23.883 -16.894 1.00 57.03 81 ARG A O 1
ATOM 656 N N . SER A 1 82 ? -21.143 23.827 -15.707 1.00 54.06 82 SER A N 1
ATOM 657 C CA . SER A 1 82 ? -21.164 22.379 -15.461 1.00 54.06 82 SER A CA 1
ATOM 658 C C . SER A 1 82 ? -22.276 21.993 -14.484 1.00 54.06 82 SER A C 1
ATOM 660 O O . SER A 1 82 ? -22.989 21.011 -14.709 1.00 54.06 82 SER A O 1
ATOM 662 N N . GLN A 1 83 ? -22.487 22.807 -13.448 1.00 56.00 83 GLN A N 1
ATOM 663 C CA . GLN A 1 83 ? -23.555 22.628 -12.466 1.00 56.00 83 GLN A CA 1
ATOM 664 C C . GLN A 1 83 ? -24.952 22.837 -13.083 1.00 56.00 83 GLN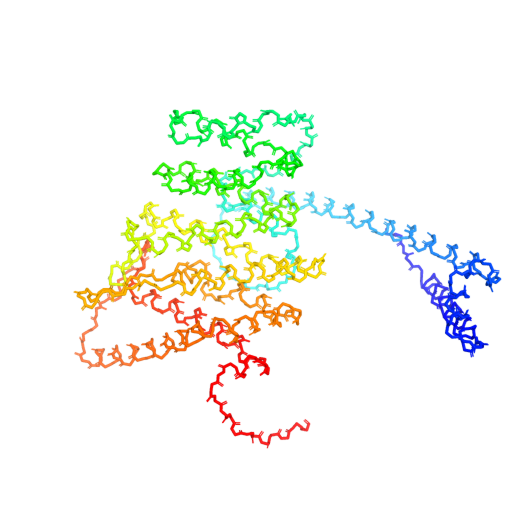 A C 1
ATOM 666 O O . GLN A 1 83 ? -25.886 22.090 -12.780 1.00 56.00 83 GLN A O 1
ATOM 671 N N . GLU A 1 84 ? -25.101 23.786 -14.015 1.00 54.62 84 GLU A N 1
ATOM 672 C CA . GLU A 1 84 ? -26.337 23.965 -14.794 1.00 54.62 84 GLU A CA 1
ATOM 673 C C . GLU A 1 84 ? -26.629 22.795 -15.745 1.00 54.62 84 GLU A C 1
ATOM 675 O O . GLU A 1 84 ? -27.779 22.352 -15.845 1.00 54.62 84 GLU A O 1
ATOM 680 N N . ARG A 1 85 ? -25.607 22.237 -16.412 1.00 51.50 85 ARG A N 1
ATOM 681 C CA . ARG A 1 85 ? -25.778 21.037 -17.253 1.00 51.50 85 ARG A CA 1
ATOM 682 C C . ARG A 1 85 ? -26.163 19.813 -16.425 1.00 51.50 85 ARG A C 1
ATOM 684 O O . ARG A 1 85 ? -27.023 19.052 -16.856 1.00 51.50 85 ARG A O 1
ATOM 691 N N . GLN A 1 86 ? -25.603 19.639 -15.227 1.00 52.53 86 GLN A N 1
ATOM 692 C CA . GLN A 1 86 ? -25.973 18.535 -14.333 1.00 52.53 86 GLN A CA 1
ATOM 693 C C . GLN A 1 86 ? -27.427 18.629 -13.843 1.00 52.53 86 GLN A C 1
ATOM 695 O O . GLN A 1 86 ? -28.107 17.602 -13.792 1.00 52.53 86 GLN A O 1
ATOM 700 N N . LYS A 1 87 ? -27.946 19.839 -13.582 1.00 55.34 87 LYS A N 1
ATOM 701 C CA . LYS A 1 87 ? -29.371 20.057 -13.258 1.00 55.34 87 LYS A CA 1
ATOM 702 C C . LYS A 1 87 ? -30.306 19.709 -14.425 1.00 55.34 87 LYS A C 1
ATOM 704 O O . LYS A 1 87 ? -31.391 19.182 -14.189 1.00 55.34 87 LYS A O 1
ATOM 709 N N . LYS A 1 88 ? -29.892 19.950 -15.676 1.00 50.78 88 LYS A N 1
ATOM 710 C CA . LYS A 1 88 ? -30.650 19.520 -16.869 1.00 50.78 88 LYS A CA 1
ATOM 711 C C . LYS A 1 88 ? -30.590 18.001 -17.080 1.00 50.78 88 LYS A C 1
ATOM 713 O O . LYS A 1 88 ? -31.628 17.382 -17.281 1.00 50.78 88 LYS A O 1
ATOM 718 N N . ILE A 1 89 ? -29.418 17.385 -16.907 1.00 52.81 89 ILE A N 1
ATOM 719 C CA . ILE A 1 89 ? -29.215 15.933 -17.072 1.00 52.81 89 ILE A CA 1
ATOM 720 C C . ILE A 1 89 ? -29.966 15.116 -16.001 1.00 52.81 89 ILE A C 1
ATOM 722 O O . ILE A 1 89 ? -30.471 14.038 -16.306 1.00 52.81 89 ILE A O 1
ATOM 726 N N . GLN A 1 90 ? -30.095 15.610 -14.762 1.00 46.88 90 GLN A N 1
ATOM 727 C CA . GLN A 1 90 ? -30.931 14.961 -13.735 1.00 46.88 90 GLN A CA 1
ATOM 728 C C . GLN A 1 90 ? -32.426 14.967 -14.082 1.00 46.88 90 GLN A C 1
ATOM 730 O O . GLN A 1 90 ? -33.141 14.061 -13.666 1.00 46.88 90 GLN A O 1
ATOM 735 N N . LYS A 1 91 ? -32.895 15.947 -14.864 1.00 48.16 91 LYS A N 1
ATOM 736 C CA . LYS A 1 91 ? -34.299 16.038 -15.289 1.00 48.16 91 LYS A CA 1
ATOM 737 C C . LYS A 1 91 ? -34.625 15.103 -16.463 1.00 48.16 91 LYS A C 1
ATOM 739 O O . LYS A 1 91 ? -35.778 14.721 -16.620 1.00 48.16 91 LYS A O 1
ATOM 744 N N . GLU A 1 92 ? -33.619 14.712 -17.246 1.00 41.09 92 GLU A N 1
ATOM 745 C CA . GLU A 1 92 ? -33.769 13.854 -18.434 1.00 41.09 92 GLU A CA 1
ATOM 746 C C . GLU A 1 92 ? -33.413 12.374 -18.180 1.00 41.09 92 GLU A C 1
ATOM 748 O O . GLU A 1 92 ? -33.857 11.498 -18.917 1.00 41.09 92 GLU A O 1
ATOM 753 N N . LYS A 1 93 ? -32.683 12.052 -17.101 1.00 39.91 93 LYS A N 1
ATOM 754 C CA . LYS A 1 93 ? -32.274 10.673 -16.748 1.00 39.91 93 LYS A CA 1
ATOM 755 C C . LYS A 1 93 ? -33.354 9.796 -16.092 1.00 39.91 93 LYS A C 1
ATOM 757 O O . LYS A 1 93 ? -33.036 8.698 -15.640 1.00 39.91 93 LYS A O 1
ATOM 762 N N . SER A 1 94 ? -34.621 10.217 -16.067 1.00 37.47 94 SER A N 1
ATOM 763 C CA . SER A 1 94 ? -35.736 9.334 -15.686 1.00 37.47 94 SER A CA 1
ATOM 764 C C . SER A 1 94 ? -36.109 8.310 -16.767 1.00 37.47 94 SER A C 1
ATOM 766 O O . SER A 1 94 ? -36.932 7.447 -16.487 1.00 37.47 94 SER A O 1
ATOM 768 N N . ASN A 1 95 ? -35.490 8.333 -17.957 1.00 33.22 95 ASN A N 1
ATOM 769 C CA . ASN A 1 95 ? -35.766 7.363 -19.017 1.00 33.22 95 ASN A CA 1
ATOM 770 C C . ASN A 1 95 ? -34.497 6.772 -19.669 1.00 33.22 95 ASN A C 1
ATOM 772 O O . ASN A 1 95 ? -33.752 7.458 -20.364 1.00 33.22 95 ASN A O 1
ATOM 776 N N . SER A 1 96 ? -34.383 5.444 -19.551 1.00 28.19 96 SER A N 1
ATOM 777 C CA . SER A 1 96 ? -33.630 4.488 -20.392 1.00 28.19 96 SER A CA 1
ATOM 778 C C . SER A 1 96 ? -32.134 4.208 -20.119 1.00 28.19 96 SER A C 1
ATOM 780 O O . SER A 1 96 ? -31.355 5.059 -19.697 1.00 28.19 96 SER A O 1
ATOM 782 N N . TYR A 1 97 ? -31.786 2.930 -20.330 1.00 30.94 97 TYR A N 1
ATOM 783 C CA . TYR A 1 97 ? -30.559 2.197 -19.981 1.00 30.94 97 TYR A CA 1
ATOM 784 C C . TYR A 1 97 ? -29.535 2.098 -21.138 1.00 30.94 97 TYR A C 1
ATOM 786 O O . TYR A 1 97 ? -29.953 1.974 -22.283 1.00 30.94 97 TYR A O 1
ATOM 794 N N . CYS A 1 98 ? -28.243 1.937 -20.764 1.00 31.45 98 CYS A N 1
ATOM 795 C CA . CYS A 1 98 ? -27.108 1.283 -21.484 1.00 31.45 98 CYS A CA 1
ATOM 796 C C . CYS A 1 98 ? -26.610 1.945 -22.808 1.00 31.45 98 CYS A C 1
ATOM 798 O O . CYS A 1 98 ? -27.406 2.533 -23.516 1.00 31.45 98 CYS A O 1
ATOM 800 N N . THR A 1 99 ? -25.336 1.961 -23.256 1.00 29.30 99 THR A N 1
ATOM 801 C CA . THR A 1 99 ? -24.054 1.239 -23.021 1.00 29.30 99 THR A CA 1
ATOM 802 C C . THR A 1 99 ? -22.821 2.111 -23.402 1.00 29.30 99 THR A C 1
ATOM 804 O O . THR A 1 99 ? -22.933 2.954 -24.281 1.00 29.30 99 THR A O 1
ATOM 807 N N . ASP A 1 100 ? -21.661 1.814 -22.789 1.00 27.73 100 ASP A N 1
ATOM 808 C CA . ASP A 1 100 ? -20.267 1.736 -23.316 1.00 27.73 100 ASP A CA 1
ATOM 809 C C . ASP A 1 100 ? -19.618 2.858 -24.178 1.00 27.73 100 ASP A C 1
ATOM 811 O O . ASP A 1 100 ? -20.007 3.077 -25.322 1.00 27.73 100 ASP A O 1
ATOM 815 N N . ASN A 1 101 ? -18.538 3.487 -23.672 1.00 33.78 101 ASN A N 1
ATOM 816 C CA . ASN A 1 101 ? -17.166 3.383 -24.222 1.00 33.78 101 ASN A CA 1
ATOM 817 C C . ASN A 1 101 ? -16.142 4.348 -23.583 1.00 33.78 101 ASN A C 1
ATOM 819 O O . ASN A 1 101 ? -16.461 5.428 -23.087 1.00 33.78 101 ASN A O 1
ATOM 823 N N . CYS A 1 102 ? -14.885 3.899 -23.631 1.00 32.31 102 CYS A N 1
ATOM 824 C CA . CYS A 1 102 ? -13.652 4.488 -23.116 1.00 32.31 102 CYS A CA 1
ATOM 825 C C . CYS A 1 102 ? -13.291 5.876 -23.676 1.00 32.31 102 CYS A C 1
ATOM 827 O O . CYS A 1 102 ? -13.361 6.103 -24.880 1.00 32.31 102 CYS A O 1
ATOM 829 N N . SER A 1 103 ? -12.741 6.739 -22.815 1.00 31.61 103 SER A N 1
ATOM 830 C CA . SER A 1 103 ? -11.819 7.807 -23.217 1.00 31.61 103 SER A CA 1
ATOM 831 C C . SER A 1 103 ? -10.886 8.147 -22.051 1.00 31.61 103 SER A C 1
ATOM 833 O O . SER A 1 103 ? -11.313 8.721 -21.051 1.00 31.61 103 SER A O 1
ATOM 835 N N . ASP A 1 104 ? -9.614 7.771 -22.189 1.00 39.31 104 ASP A N 1
ATOM 836 C CA . ASP A 1 104 ? -8.498 8.297 -21.400 1.00 39.31 104 ASP A CA 1
ATOM 837 C C . ASP A 1 104 ? -8.252 9.752 -21.824 1.00 39.31 104 ASP A C 1
ATOM 839 O O . ASP A 1 104 ? -8.025 10.011 -23.005 1.00 39.31 104 ASP A O 1
ATOM 843 N N . SER A 1 105 ? -8.295 10.699 -20.884 1.00 35.00 105 SER A N 1
ATOM 844 C CA . SER A 1 105 ? -7.579 11.981 -20.967 1.00 35.00 105 SER A CA 1
ATOM 845 C C . SER A 1 105 ? -7.571 12.699 -19.618 1.00 35.00 105 SER A C 1
ATOM 847 O O . SER A 1 105 ? -8.520 12.640 -18.837 1.00 35.00 105 SER A O 1
ATOM 849 N N . ASP A 1 106 ? -6.432 13.331 -19.369 1.00 42.53 106 ASP A N 1
ATOM 850 C CA . ASP A 1 106 ? -5.926 13.856 -18.111 1.00 42.53 106 ASP A CA 1
ATOM 851 C C . ASP A 1 106 ? -6.775 14.955 -17.456 1.00 42.53 106 ASP A C 1
ATOM 853 O O . ASP A 1 106 ? -6.969 16.042 -17.994 1.00 42.53 106 ASP A O 1
ATOM 857 N N . SER A 1 107 ? -7.164 14.712 -16.203 1.00 32.28 107 SER A N 1
ATOM 858 C CA . SER A 1 107 ? -7.465 15.762 -15.221 1.00 32.28 107 SER A CA 1
ATOM 859 C C . SER A 1 107 ? -7.201 15.240 -13.799 1.00 32.28 107 SER A C 1
ATOM 861 O O . SER A 1 107 ? -8.090 15.197 -12.943 1.00 32.28 107 SER A O 1
ATOM 863 N N . SER A 1 108 ? -5.993 14.727 -13.541 1.00 43.78 108 SER A N 1
ATOM 864 C CA . SER A 1 108 ? -5.701 13.995 -12.299 1.00 43.78 108 SER A CA 1
ATOM 865 C C . SER A 1 108 ? -5.377 14.876 -11.092 1.00 43.78 108 SER A C 1
ATOM 867 O O . SER A 1 108 ? -5.347 14.355 -9.984 1.00 43.78 108 SER A O 1
ATOM 869 N N . PHE A 1 109 ? -5.154 16.183 -11.259 1.00 34.16 109 PHE A N 1
ATOM 870 C CA . PHE A 1 109 ? -4.718 17.024 -10.139 1.00 34.16 109 PHE A CA 1
ATOM 871 C C . PHE A 1 109 ? -5.876 17.460 -9.223 1.00 34.16 109 PHE A C 1
ATOM 873 O O . PHE A 1 109 ? -5.766 17.350 -8.009 1.00 34.16 109 PHE A O 1
ATOM 880 N N . SER A 1 110 ? -7.026 17.855 -9.779 1.00 34.78 110 SER A N 1
ATOM 881 C CA . SER A 1 110 ? -8.169 18.328 -8.971 1.00 34.78 110 SER A CA 1
ATOM 882 C C . SER A 1 110 ? -9.136 17.209 -8.562 1.00 34.78 110 SER A C 1
ATOM 884 O O . SER A 1 110 ? -9.888 17.349 -7.600 1.00 34.78 110 SER A O 1
ATOM 886 N N . GLN A 1 111 ? -9.123 16.072 -9.270 1.00 38.38 111 GLN A N 1
ATOM 887 C CA . GLN A 1 111 ? -10.029 14.952 -8.990 1.00 38.38 111 GLN A CA 1
ATOM 888 C C . GLN A 1 111 ? -9.505 14.018 -7.882 1.00 38.38 111 GLN A C 1
ATOM 890 O O . GLN A 1 111 ? -10.299 13.332 -7.241 1.00 38.38 111 GLN A O 1
ATOM 895 N N . ALA A 1 112 ? -8.191 13.991 -7.634 1.00 41.16 112 ALA A N 1
ATOM 896 C CA . ALA A 1 112 ? -7.582 13.167 -6.587 1.00 41.16 112 ALA A CA 1
ATOM 897 C C . ALA A 1 112 ? -7.946 13.657 -5.173 1.00 41.16 112 ALA A C 1
ATOM 899 O O . ALA A 1 112 ? -8.349 12.854 -4.331 1.00 41.16 112 ALA A O 1
ATOM 900 N N . THR A 1 113 ? -7.931 14.976 -4.955 1.00 39.19 113 THR A N 1
ATOM 901 C CA . THR A 1 113 ? -8.315 15.625 -3.687 1.00 39.19 113 THR A CA 1
ATOM 902 C C . THR A 1 113 ? -9.776 15.343 -3.309 1.00 39.19 113 THR A C 1
ATOM 904 O O . THR A 1 113 ? -10.102 15.171 -2.139 1.00 39.19 113 THR A O 1
ATOM 907 N N . LEU A 1 114 ? -10.661 15.221 -4.305 1.00 38.75 114 LEU A N 1
ATOM 908 C CA . LEU A 1 114 ? -12.073 14.865 -4.115 1.00 38.75 114 LEU A CA 1
ATOM 909 C C . LEU A 1 114 ? -12.291 13.356 -3.905 1.00 38.75 114 LEU A C 1
ATOM 911 O O . LEU A 1 114 ? -13.170 12.967 -3.134 1.00 38.75 114 LEU A O 1
ATOM 915 N N . LYS A 1 115 ? -11.490 12.491 -4.546 1.00 43.09 115 LYS A N 1
ATOM 916 C CA . LYS A 1 115 ? -11.669 11.030 -4.480 1.00 43.09 115 LYS A CA 1
ATOM 917 C C . LYS A 1 115 ? -11.485 10.473 -3.069 1.00 43.09 115 LYS A C 1
ATOM 919 O O . LYS A 1 115 ? -12.329 9.689 -2.641 1.00 43.09 115 LYS A O 1
ATOM 924 N N . MET A 1 116 ? -10.472 10.916 -2.320 1.00 44.75 116 MET A N 1
ATOM 925 C CA . MET A 1 116 ? -10.245 10.437 -0.946 1.00 44.75 116 MET A CA 1
ATOM 926 C C . MET A 1 116 ? -11.422 10.735 -0.006 1.00 44.75 116 MET A C 1
ATOM 928 O O . MET A 1 116 ? -11.833 9.862 0.758 1.00 44.75 116 MET A O 1
ATOM 932 N N . CYS A 1 117 ? -12.034 11.917 -0.124 1.00 39.25 117 CYS A N 1
ATOM 933 C CA . CYS A 1 117 ? -13.217 12.287 0.659 1.00 39.25 117 CYS A CA 1
ATOM 934 C C . CYS A 1 117 ? -14.470 11.482 0.263 1.00 39.25 117 CYS A C 1
ATOM 936 O O . CYS A 1 117 ? -15.260 11.119 1.132 1.00 39.25 117 CYS A O 1
ATOM 938 N N . THR A 1 118 ? -14.643 11.138 -1.022 1.00 40.81 118 THR A N 1
ATOM 939 C CA . THR A 1 118 ? -15.803 10.343 -1.486 1.00 40.81 118 THR A CA 1
ATOM 940 C C . THR A 1 118 ? -15.761 8.866 -1.085 1.00 40.81 118 THR A C 1
ATOM 942 O O . THR A 1 118 ? -16.802 8.217 -1.054 1.00 40.81 118 THR A O 1
ATOM 945 N N . VAL A 1 119 ? -14.590 8.316 -0.741 1.00 46.28 119 VAL A N 1
ATOM 946 C CA . VAL A 1 119 ? -14.460 6.903 -0.332 1.00 46.28 119 VAL A CA 1
ATOM 947 C C . VAL A 1 119 ? -15.049 6.641 1.067 1.00 46.28 119 VAL A C 1
ATOM 949 O O . VAL A 1 119 ? -15.375 5.496 1.373 1.00 46.28 119 VAL A O 1
ATOM 952 N N . TYR A 1 120 ? -15.256 7.682 1.886 1.00 43.22 120 TYR A N 1
ATOM 953 C CA . TYR A 1 120 ? -15.715 7.567 3.280 1.00 43.22 120 TYR A CA 1
ATOM 954 C C . TYR A 1 120 ? -17.002 8.348 3.609 1.00 43.22 120 TYR A C 1
ATOM 956 O O . TYR A 1 120 ? -17.320 8.524 4.785 1.00 43.22 120 TYR A O 1
ATOM 964 N N . GLY A 1 121 ? -17.761 8.812 2.610 1.00 35.47 121 GLY A N 1
ATOM 965 C CA . GLY A 1 121 ? -18.990 9.575 2.848 1.00 35.47 121 GLY A CA 1
ATOM 966 C C . GLY A 1 121 ? -20.082 9.310 1.819 1.00 35.47 121 GLY A C 1
ATOM 967 O O . GLY A 1 121 ? -19.928 9.633 0.643 1.00 35.47 121 GLY A O 1
ATOM 968 N N . GLU A 1 122 ? -21.221 8.791 2.276 1.00 34.50 122 GLU A N 1
ATOM 969 C CA . GLU A 1 122 ? -22.489 8.972 1.574 1.00 34.50 122 GLU A CA 1
ATOM 970 C C . GLU A 1 122 ? -22.802 10.479 1.522 1.00 34.50 122 GLU A C 1
ATOM 972 O O . GLU A 1 122 ? -22.936 11.137 2.551 1.00 34.50 122 GLU A O 1
ATOM 977 N N . GLY A 1 123 ? -22.870 11.046 0.315 1.00 37.88 123 GLY A N 1
ATOM 978 C CA . GLY A 1 123 ? -23.613 12.281 0.043 1.00 37.88 123 GLY A CA 1
ATOM 979 C C . GLY A 1 123 ? -23.197 13.571 0.766 1.00 37.88 123 GLY A C 1
ATOM 980 O O . GLY A 1 123 ? -24.073 14.387 1.044 1.00 37.88 123 GLY A O 1
ATOM 981 N N . MET A 1 124 ? -21.912 13.829 1.040 1.00 36.75 124 MET A N 1
ATOM 982 C CA . MET A 1 124 ? -21.511 15.180 1.467 1.00 36.75 124 MET A CA 1
ATOM 983 C C . MET A 1 124 ? -21.356 16.116 0.264 1.00 36.75 124 MET A C 1
ATOM 985 O O . MET A 1 124 ? -20.422 15.998 -0.529 1.00 36.75 124 MET A O 1
ATOM 989 N N . ASN A 1 125 ? -22.274 17.081 0.167 1.00 28.33 125 ASN A N 1
ATOM 990 C CA . ASN A 1 125 ? -22.096 18.301 -0.611 1.00 28.33 125 ASN A CA 1
ATOM 991 C C . ASN A 1 125 ? -20.777 18.961 -0.192 1.00 28.33 125 ASN A C 1
ATOM 993 O O . ASN A 1 125 ? -20.632 19.393 0.952 1.00 28.33 125 ASN A O 1
ATOM 997 N N . VAL A 1 126 ? -19.820 19.037 -1.114 1.00 34.44 126 VAL A N 1
ATOM 998 C CA . VAL A 1 126 ? -18.572 19.781 -0.923 1.00 34.44 126 VAL A CA 1
ATOM 999 C C . VAL A 1 126 ? -18.891 21.264 -1.107 1.00 34.44 126 VAL A C 1
ATOM 1001 O O . VAL A 1 126 ? -18.660 21.847 -2.161 1.00 34.44 126 VAL A O 1
ATOM 1004 N N . LEU A 1 127 ? -19.521 21.853 -0.092 1.00 28.77 127 LEU A N 1
ATOM 1005 C CA . LEU A 1 127 ? -19.539 23.299 0.104 1.00 28.77 127 LEU A CA 1
ATOM 1006 C C . LEU A 1 127 ? -18.171 23.685 0.698 1.00 28.77 127 LEU A C 1
ATOM 1008 O O . LEU A 1 127 ? -17.632 22.887 1.474 1.00 28.77 127 LEU A O 1
ATOM 1012 N N . PRO A 1 128 ? -17.582 24.849 0.359 1.00 33.53 128 PRO A N 1
ATOM 1013 C CA . PRO A 1 128 ? -16.281 25.226 0.887 1.00 33.53 128 PRO A CA 1
ATOM 1014 C C . PRO A 1 128 ? -16.401 25.257 2.405 1.00 33.53 128 PRO A C 1
ATOM 1016 O O . PRO A 1 128 ? -17.244 25.977 2.943 1.00 33.53 128 PRO A O 1
ATOM 1019 N N . ILE A 1 129 ? -15.599 24.441 3.091 1.00 36.44 129 ILE A N 1
ATOM 1020 C CA . ILE A 1 129 ? -15.414 24.575 4.530 1.00 36.44 129 ILE A CA 1
ATOM 1021 C C . ILE A 1 129 ? -14.802 25.958 4.706 1.00 36.44 129 ILE A C 1
ATOM 1023 O O . ILE A 1 129 ? -13.619 26.176 4.449 1.00 36.44 129 ILE A O 1
ATOM 1027 N N . VAL A 1 130 ? -15.668 26.909 5.042 1.00 28.00 130 VAL A N 1
ATOM 1028 C CA . VAL A 1 130 ? -15.306 28.252 5.459 1.00 28.00 130 VAL A CA 1
ATOM 1029 C C . VAL A 1 130 ? -14.250 28.089 6.544 1.00 28.00 130 VAL A C 1
ATOM 1031 O O . VAL A 1 130 ? -14.461 27.362 7.515 1.00 28.00 130 VAL A O 1
ATOM 1034 N N . LEU A 1 131 ? -13.106 28.744 6.340 1.00 32.19 131 LEU A N 1
ATOM 1035 C CA . LEU A 1 131 ? -12.068 28.973 7.338 1.00 32.19 131 LEU A CA 1
ATOM 1036 C C . LEU A 1 131 ? -12.692 29.693 8.537 1.00 32.19 131 LEU A C 1
ATOM 1038 O O . LEU A 1 131 ? -12.597 30.911 8.669 1.00 32.19 131 LEU A O 1
ATOM 1042 N N . GLN A 1 132 ? -13.353 28.948 9.416 1.00 29.53 132 GLN A N 1
ATOM 1043 C CA . GLN A 1 132 ? -13.731 29.455 10.716 1.00 29.53 132 GLN A CA 1
ATOM 1044 C C . GLN A 1 132 ? -12.593 29.127 11.671 1.00 29.53 132 GLN A C 1
ATOM 1046 O O . GLN A 1 132 ? -12.484 28.028 12.209 1.00 29.53 132 GLN A O 1
ATOM 1051 N N . SER A 1 133 ? -11.707 30.112 11.813 1.00 31.80 133 SER A N 1
ATOM 1052 C CA . SER A 1 133 ? -10.645 30.176 12.813 1.00 31.80 133 SER A CA 1
ATOM 1053 C C . SER A 1 133 ? -11.262 30.150 14.218 1.00 31.80 133 SER A C 1
ATOM 1055 O O . SER A 1 133 ? -11.408 31.181 14.879 1.00 31.80 133 SER A O 1
ATOM 1057 N N . TYR A 1 134 ? -11.622 28.966 14.700 1.00 37.91 134 TYR A N 1
ATOM 1058 C CA . TYR A 1 134 ? -11.698 28.717 16.129 1.00 37.91 134 TYR A CA 1
ATOM 1059 C C . TYR A 1 134 ? -10.283 28.397 16.590 1.00 37.91 134 TYR A C 1
ATOM 1061 O O . TYR A 1 134 ? -9.730 27.384 16.184 1.00 37.91 134 TYR A O 1
ATOM 1069 N N . LYS A 1 135 ? -9.700 29.261 17.431 1.00 38.72 135 LYS A N 1
ATOM 1070 C CA . LYS A 1 135 ? -8.450 28.970 18.145 1.00 38.72 135 LYS A CA 1
ATOM 1071 C C . LYS A 1 135 ? -8.595 27.619 18.851 1.00 38.72 135 LYS A C 1
ATOM 1073 O O . LYS A 1 135 ? -9.252 27.524 19.892 1.00 38.72 135 LYS A O 1
ATOM 1078 N N . PHE A 1 136 ? -8.013 26.568 18.293 1.00 46.00 136 PHE A N 1
ATOM 1079 C CA . PHE A 1 136 ? -7.843 25.313 18.997 1.00 46.00 136 PHE A CA 1
ATOM 1080 C C . PHE A 1 136 ? -6.639 25.491 19.922 1.00 46.00 136 PHE A C 1
ATOM 1082 O O . PHE A 1 136 ? -5.493 25.599 19.494 1.00 46.00 136 PHE A O 1
ATOM 1089 N N . CYS A 1 137 ? -6.906 25.637 21.215 1.00 52.44 137 CYS A N 1
ATOM 1090 C CA . CYS A 1 137 ? -5.847 25.795 22.202 1.00 52.44 137 CYS A CA 1
ATOM 1091 C C . CYS A 1 137 ? -5.100 24.465 22.379 1.00 52.44 137 CYS A C 1
ATOM 1093 O O . CYS A 1 137 ? -5.744 23.427 22.509 1.00 52.44 137 CYS A O 1
ATOM 1095 N N . GLN A 1 138 ? -3.769 24.506 22.491 1.00 53.34 138 GLN A N 1
ATOM 1096 C CA . GLN A 1 138 ? -2.892 23.347 22.743 1.00 53.34 138 GLN A CA 1
ATOM 1097 C C . GLN A 1 138 ? -3.385 22.458 23.909 1.00 53.34 138 GLN A C 1
ATOM 1099 O O . GLN A 1 138 ? -3.318 21.234 23.834 1.00 53.34 138 GLN A O 1
ATOM 1104 N N . GLY A 1 139 ? -3.999 23.057 24.941 1.00 57.50 139 GLY A N 1
ATOM 1105 C CA . GLY A 1 139 ? -4.606 22.333 26.067 1.00 57.50 139 GLY A CA 1
ATOM 1106 C C . GLY A 1 139 ? -5.811 21.445 25.714 1.00 57.50 139 GLY A C 1
ATOM 1107 O O . GLY A 1 139 ? -6.072 20.476 26.420 1.00 57.50 139 GLY A O 1
ATOM 1108 N N . LYS A 1 140 ? -6.527 21.705 24.608 1.00 69.00 140 LYS A N 1
ATOM 1109 C CA . LYS A 1 140 ? -7.632 20.842 24.149 1.00 69.00 140 LYS A CA 1
ATOM 1110 C C . LYS A 1 140 ? -7.138 19.505 23.601 1.00 69.00 140 LYS A C 1
ATOM 1112 O O . LYS A 1 140 ? -7.858 18.521 23.701 1.00 69.00 140 LYS A O 1
ATOM 1117 N N . LEU A 1 141 ? -5.926 19.447 23.051 1.00 73.81 141 LEU A N 1
ATOM 1118 C CA . LEU A 1 141 ? -5.383 18.203 22.509 1.00 73.81 141 LEU A CA 1
ATOM 1119 C C . LEU A 1 141 ? -4.908 17.254 23.606 1.00 73.81 141 LEU A C 1
ATOM 1121 O O . LEU A 1 141 ? -5.121 16.054 23.488 1.00 73.81 141 LEU A O 1
ATOM 1125 N N . GLN A 1 142 ? -4.337 17.785 24.690 1.00 77.31 142 GLN A N 1
ATOM 1126 C CA . GLN A 1 142 ? -3.997 16.964 25.851 1.00 77.31 142 GLN A CA 1
ATOM 1127 C C . GLN A 1 142 ? -5.248 16.316 26.452 1.00 77.31 142 GLN A C 1
ATOM 1129 O O . GLN A 1 142 ? -5.257 15.118 26.704 1.00 77.31 142 GLN A O 1
ATOM 1134 N N . LEU A 1 143 ? -6.344 17.075 26.542 1.00 82.50 143 LEU A N 1
ATOM 1135 C CA . LEU A 1 143 ? -7.643 16.536 26.943 1.00 82.50 143 LEU A CA 1
ATOM 1136 C C . LEU A 1 143 ? -8.143 15.447 25.983 1.00 82.50 143 LEU A C 1
ATOM 1138 O O . LEU A 1 143 ? -8.612 14.416 26.445 1.00 82.50 143 LEU A O 1
ATOM 1142 N N . ILE A 1 144 ? -8.011 15.630 24.662 1.00 83.12 144 ILE A N 1
ATOM 1143 C CA . ILE A 1 144 ? -8.354 14.583 23.681 1.00 83.12 144 ILE A CA 1
ATOM 1144 C C . ILE A 1 144 ? -7.503 13.332 23.911 1.00 83.12 144 ILE A C 1
ATOM 1146 O O . ILE A 1 144 ? -8.034 12.228 23.882 1.00 83.12 144 ILE A O 1
ATOM 1150 N N . LEU A 1 145 ? -6.199 13.481 24.154 1.00 83.38 145 LEU A N 1
ATOM 1151 C CA . LEU A 1 145 ? -5.319 12.348 24.432 1.00 83.38 145 LEU A CA 1
ATOM 1152 C C . LEU A 1 145 ? -5.773 11.596 25.683 1.00 83.38 145 LEU A C 1
ATOM 1154 O O . LEU A 1 145 ? -5.910 10.377 25.618 1.00 83.38 145 LEU A O 1
ATOM 1158 N N . ASP A 1 146 ? -6.040 12.293 26.783 1.00 84.44 146 ASP A N 1
ATOM 1159 C CA . ASP A 1 146 ? -6.500 11.691 28.043 1.00 84.44 146 ASP A CA 1
ATOM 1160 C C . ASP A 1 146 ? -7.882 11.024 27.889 1.00 84.44 146 ASP A C 1
ATOM 1162 O O . ASP A 1 146 ? -8.180 10.003 28.512 1.00 84.44 146 ASP A O 1
ATOM 1166 N N . GLN A 1 147 ? -8.732 11.569 27.013 1.00 86.88 147 GLN A N 1
ATOM 1167 C CA . GLN A 1 147 ? -10.046 11.014 26.683 1.00 86.88 147 GLN A CA 1
ATOM 1168 C C . GLN A 1 147 ? -9.988 9.812 25.734 1.00 86.88 147 GLN A C 1
ATOM 1170 O O . GLN A 1 147 ? -10.935 9.032 25.709 1.00 86.88 147 GLN A O 1
ATOM 1175 N N . LEU A 1 148 ? -8.909 9.645 24.963 1.00 84.50 148 LEU A N 1
ATOM 1176 C CA . LEU A 1 148 ? -8.692 8.494 24.077 1.00 84.50 148 LEU A CA 1
ATOM 1177 C C . LEU A 1 148 ? -8.128 7.268 24.806 1.00 84.50 148 LEU A C 1
ATOM 1179 O O . LEU A 1 148 ? -7.922 6.230 24.174 1.00 84.50 148 LEU A O 1
ATOM 1183 N N . ASP A 1 149 ? -7.871 7.357 26.113 1.00 85.06 149 ASP A N 1
ATOM 1184 C CA . ASP A 1 149 ? -7.337 6.226 26.864 1.00 85.06 149 ASP A CA 1
ATOM 1185 C C . ASP A 1 149 ? -8.304 5.031 26.896 1.00 85.06 149 ASP A C 1
ATOM 1187 O O . ASP A 1 149 ? -9.513 5.217 27.060 1.00 85.06 149 ASP A O 1
ATOM 1191 N N . PRO A 1 150 ? -7.802 3.780 26.802 1.00 79.62 150 PRO A N 1
ATOM 1192 C CA . PRO A 1 150 ? -8.651 2.587 26.777 1.00 79.62 150 PRO A CA 1
ATOM 1193 C C . PRO A 1 150 ? -9.585 2.440 27.985 1.00 79.62 150 PRO A C 1
ATOM 1195 O O . PRO A 1 150 ? -10.629 1.804 27.862 1.00 79.62 150 PRO A O 1
ATOM 1198 N N . GLY A 1 151 ? -9.217 3.019 29.134 1.00 81.62 151 GLY A N 1
ATOM 1199 C CA . GLY A 1 151 ? -10.026 3.012 30.356 1.00 81.62 151 GLY A CA 1
ATOM 1200 C C . GLY A 1 151 ? -11.192 4.007 30.362 1.00 81.62 151 GLY A C 1
ATOM 1201 O O . GLY A 1 151 ? -12.011 3.959 31.277 1.00 81.62 151 GLY A O 1
ATOM 1202 N N . GLN A 1 152 ? -11.282 4.904 29.375 1.00 86.75 152 GLN A N 1
ATOM 1203 C CA . GLN A 1 152 ? -12.350 5.899 29.293 1.00 86.75 152 GLN A CA 1
ATOM 1204 C C . GLN A 1 152 ? -13.654 5.296 28.746 1.00 86.75 152 GLN A C 1
ATOM 1206 O O . GLN A 1 152 ? -13.617 4.385 27.907 1.00 86.75 152 GLN A O 1
ATOM 1211 N N . PRO A 1 153 ? -14.823 5.827 29.156 1.00 87.94 153 PRO A N 1
ATOM 1212 C CA . PRO A 1 153 ? -16.107 5.426 28.598 1.00 87.94 153 PRO A CA 1
ATOM 1213 C C . PRO A 1 153 ? -16.152 5.589 27.076 1.00 87.94 153 PRO A C 1
ATOM 1215 O O . PRO A 1 153 ? -15.540 6.492 26.497 1.00 87.94 153 PRO A O 1
ATOM 1218 N N . LYS A 1 154 ? -16.928 4.728 26.418 1.00 86.06 154 LYS A N 1
ATOM 1219 C CA . LYS A 1 154 ? -17.079 4.708 24.959 1.00 86.06 154 LYS A CA 1
ATOM 1220 C C . LYS A 1 154 ? -17.493 6.075 24.404 1.00 86.06 154 LYS A C 1
ATOM 1222 O O . LYS A 1 154 ? -16.960 6.516 23.387 1.00 86.06 154 LYS A O 1
ATOM 1227 N N . GLU A 1 155 ? -18.425 6.736 25.075 1.00 88.75 155 GLU A N 1
ATOM 1228 C CA . GLU A 1 155 ? -18.996 8.026 24.693 1.00 88.75 155 GLU A CA 1
ATOM 1229 C C . GLU A 1 155 ? -17.930 9.128 24.727 1.00 88.75 155 GLU A C 1
ATOM 1231 O O . GLU A 1 155 ? -17.834 9.923 23.793 1.00 88.75 155 GLU A O 1
ATOM 1236 N N . VAL A 1 156 ? -17.067 9.101 25.748 1.00 87.94 156 VAL A N 1
ATOM 1237 C CA . VAL A 1 156 ? -15.956 10.046 25.925 1.00 87.94 156 VAL A CA 1
ATOM 1238 C C . VAL A 1 156 ? -14.921 9.870 24.814 1.00 87.94 156 VAL A C 1
ATOM 1240 O O . VAL A 1 156 ? -14.550 10.839 24.150 1.00 87.94 156 VAL A O 1
ATOM 1243 N N . LYS A 1 157 ? -14.520 8.624 24.525 1.00 87.94 157 LYS A N 1
ATOM 1244 C CA . LYS A 1 157 ? -13.606 8.326 23.407 1.00 87.94 157 LYS A CA 1
ATOM 1245 C C . LYS A 1 157 ? -14.195 8.767 22.058 1.00 87.94 157 LYS A C 1
ATOM 1247 O O . LYS A 1 157 ? -13.474 9.236 21.175 1.00 87.94 157 LYS A O 1
ATOM 1252 N N . TYR A 1 158 ? -15.506 8.603 21.873 1.00 85.62 158 TYR A N 1
ATOM 1253 C CA . TYR A 1 158 ? -16.196 8.985 20.640 1.00 85.62 158 TYR A CA 1
ATOM 1254 C C . TYR A 1 158 ? -16.204 10.504 20.438 1.00 85.62 158 TYR A C 1
ATOM 1256 O O . TYR A 1 158 ? -15.911 10.980 19.336 1.00 85.62 158 TYR A O 1
ATOM 1264 N N . GLU A 1 159 ? -16.510 11.264 21.490 1.00 85.38 159 GLU A N 1
ATOM 1265 C CA . GLU A 1 159 ? -16.483 12.728 21.465 1.00 85.38 159 GLU A CA 1
ATOM 1266 C C . GLU A 1 159 ? -15.069 13.257 21.191 1.00 85.38 159 GLU A C 1
ATOM 1268 O O . GLU A 1 159 ? -14.894 14.156 20.361 1.00 85.38 159 GLU A O 1
ATOM 1273 N N . ALA A 1 160 ? -14.050 12.635 21.789 1.00 87.25 160 ALA A N 1
ATOM 1274 C CA . ALA A 1 160 ? -12.649 12.966 21.548 1.00 87.25 160 ALA A CA 1
ATOM 1275 C C . ALA A 1 160 ? -12.265 12.796 20.066 1.00 87.25 160 ALA A C 1
ATOM 1277 O O . ALA A 1 160 ? -11.714 13.715 19.455 1.00 87.25 160 ALA A O 1
ATOM 1278 N N . LEU A 1 161 ? -12.628 11.667 19.439 1.00 85.31 161 LEU A N 1
ATOM 1279 C CA . LEU A 1 161 ? -12.386 11.445 18.006 1.00 85.31 161 LEU A CA 1
ATOM 1280 C C . LEU A 1 161 ? -13.186 12.395 17.108 1.00 85.31 161 LEU A C 1
ATOM 1282 O O . LEU A 1 161 ? -12.680 12.831 16.073 1.00 85.31 161 LEU A O 1
ATOM 1286 N N . GLN A 1 162 ? -14.436 12.710 17.460 1.00 84.94 162 GLN A N 1
ATOM 1287 C CA . GLN A 1 162 ? -15.238 13.684 16.716 1.00 84.94 162 GLN A CA 1
ATOM 1288 C C . GLN A 1 162 ? -14.594 15.072 16.771 1.00 84.94 162 GLN A C 1
ATOM 1290 O O . GLN A 1 162 ? -14.507 15.745 15.741 1.00 84.94 162 GLN A O 1
ATOM 1295 N N . THR A 1 163 ? -14.115 15.472 17.946 1.00 83.94 163 THR A N 1
ATOM 1296 C CA . THR A 1 163 ? -13.407 16.737 18.150 1.00 83.94 163 THR A CA 1
ATOM 1297 C C . THR A 1 163 ? -12.117 16.766 17.337 1.00 83.94 163 THR A C 1
ATOM 1299 O O . THR A 1 163 ? -11.877 17.737 16.624 1.00 83.94 163 THR A O 1
ATOM 1302 N N . LEU A 1 164 ? -11.345 15.674 17.342 1.00 84.44 164 LEU A N 1
ATOM 1303 C CA . LEU A 1 164 ? -10.123 15.543 16.547 1.00 84.44 164 LEU A CA 1
ATOM 1304 C C . LEU A 1 164 ? -10.385 15.664 15.036 1.00 84.44 164 LEU A C 1
ATOM 1306 O O . LEU A 1 164 ? -9.695 16.416 14.357 1.00 84.44 164 LEU A O 1
ATOM 1310 N N . CYS A 1 165 ? -11.411 14.989 14.505 1.00 80.12 165 CYS A N 1
ATOM 1311 C CA . CYS A 1 165 ? -11.779 15.071 13.079 1.00 80.12 165 CYS A CA 1
ATOM 1312 C C . CYS A 1 165 ? -12.299 16.456 12.654 1.00 80.12 165 CYS A C 1
ATOM 1314 O O . CYS A 1 165 ? -12.399 16.741 11.458 1.00 80.12 165 CYS A O 1
ATOM 1316 N N . SER A 1 166 ? -12.715 17.275 13.624 1.00 79.31 166 SER A N 1
ATOM 1317 C CA . SER A 1 166 ? -13.260 18.619 13.398 1.00 79.31 166 SER A CA 1
ATOM 1318 C C . SER A 1 166 ? -12.222 19.716 13.656 1.00 79.31 166 SER A C 1
ATOM 1320 O O . SER A 1 166 ? -12.505 20.885 13.399 1.00 79.31 166 SER A O 1
ATOM 1322 N N . ALA A 1 167 ? -11.041 19.363 14.172 1.00 77.19 167 ALA A N 1
ATOM 1323 C CA . ALA A 1 167 ? -9.977 20.312 14.454 1.00 77.19 167 ALA A CA 1
ATOM 1324 C C . ALA A 1 167 ? -9.318 20.802 13.147 1.00 77.19 167 ALA A C 1
ATOM 1326 O O . ALA A 1 167 ? -9.118 20.004 12.224 1.00 77.19 167 ALA A O 1
ATOM 1327 N N . PRO A 1 168 ? -8.951 22.092 13.045 1.00 71.81 168 PRO A N 1
ATOM 1328 C CA . PRO A 1 168 ? -8.192 22.595 11.907 1.00 71.81 168 PRO A CA 1
ATOM 1329 C C . PRO A 1 168 ? -6.849 21.860 11.771 1.00 71.81 168 PRO A C 1
ATOM 1331 O O . PRO A 1 168 ? -6.172 21.652 12.783 1.00 71.81 168 PRO A O 1
ATOM 1334 N N . PRO A 1 169 ? -6.404 21.511 10.545 1.00 68.31 169 PRO A N 1
ATOM 1335 C CA . PRO A 1 169 ? -5.124 20.839 10.344 1.00 68.31 169 PRO A CA 1
ATOM 1336 C C . PRO A 1 169 ? -3.965 21.583 11.011 1.00 68.31 169 PRO A C 1
ATOM 1338 O O . PRO A 1 169 ? -3.171 20.953 11.695 1.00 68.31 169 PRO A O 1
ATOM 1341 N N . SER A 1 170 ? -3.905 22.916 10.893 1.00 66.50 170 SER A N 1
ATOM 1342 C CA . SER A 1 170 ? -2.860 23.760 11.500 1.00 66.50 170 SER A CA 1
ATOM 1343 C C . SER A 1 170 ? -2.638 23.494 12.988 1.00 66.50 170 SER A C 1
ATOM 1345 O O . SER A 1 170 ? -1.506 23.543 13.464 1.00 66.50 170 SER A O 1
ATOM 1347 N N . ASP A 1 171 ? -3.708 23.184 13.711 1.00 67.56 171 ASP A N 1
ATOM 1348 C CA . ASP A 1 171 ? -3.685 23.121 15.165 1.00 67.56 171 ASP A CA 1
ATOM 1349 C C . ASP A 1 171 ? -3.289 21.732 15.668 1.00 67.56 171 ASP A C 1
ATOM 1351 O O . ASP A 1 171 ? -2.667 21.587 16.718 1.00 67.56 171 ASP A O 1
ATOM 1355 N N . VAL A 1 172 ? -3.597 20.706 14.877 1.00 68.75 172 VAL A N 1
ATOM 1356 C CA . VAL A 1 172 ? -3.142 19.331 15.101 1.00 68.75 172 VAL A CA 1
ATOM 1357 C C . VAL A 1 172 ? -1.646 19.190 14.775 1.00 68.75 172 VAL A C 1
ATOM 1359 O O . VAL A 1 172 ? -0.941 18.407 15.407 1.00 68.75 172 VAL A O 1
ATOM 1362 N N . LEU A 1 173 ? -1.155 19.970 13.808 1.00 63.34 173 LEU A N 1
ATOM 1363 C CA . LEU A 1 173 ? 0.204 19.892 13.262 1.00 63.34 173 LEU A CA 1
ATOM 1364 C C . LEU A 1 173 ? 1.282 20.544 14.127 1.00 63.34 173 LEU A C 1
ATOM 1366 O O . LEU A 1 173 ? 2.423 20.096 14.112 1.00 63.34 173 LEU A O 1
ATOM 1370 N N . ASN A 1 174 ? 0.931 21.576 14.892 1.00 62.00 174 ASN A N 1
ATOM 1371 C CA . ASN A 1 174 ? 1.856 22.264 15.799 1.00 62.00 174 ASN A CA 1
ATOM 1372 C C . ASN A 1 174 ? 1.957 21.570 17.175 1.00 62.00 174 ASN A C 1
ATOM 1374 O O . ASN A 1 174 ? 2.301 22.200 18.173 1.00 62.00 174 ASN A O 1
ATOM 1378 N N . CYS A 1 175 ? 1.601 20.287 17.255 1.00 64.19 175 CYS A N 1
ATOM 1379 C CA . CYS A 1 175 ? 1.517 19.543 18.504 1.00 64.19 175 CYS A CA 1
ATOM 1380 C C . CYS A 1 175 ? 2.868 18.936 18.918 1.00 64.19 175 CYS A C 1
ATOM 1382 O O . CYS A 1 175 ? 3.450 18.146 18.182 1.00 64.19 175 CYS A O 1
ATOM 1384 N N . GLU A 1 176 ? 3.305 19.209 20.150 1.00 68.50 176 GLU A N 1
ATOM 1385 C CA . GLU A 1 176 ? 4.475 18.562 20.774 1.00 68.50 176 GLU A CA 1
ATOM 1386 C C . GLU A 1 176 ? 4.247 17.065 21.086 1.00 68.50 176 GLU A C 1
ATOM 1388 O O . GLU A 1 176 ? 5.195 16.288 21.124 1.00 68.50 176 GLU A O 1
ATOM 1393 N N . ASN A 1 177 ? 2.986 16.638 21.233 1.00 73.88 177 ASN A N 1
ATOM 1394 C CA . ASN A 1 177 ? 2.563 15.267 21.572 1.00 73.88 177 ASN A CA 1
ATOM 1395 C C . ASN A 1 177 ? 2.009 14.482 20.366 1.00 73.88 177 ASN A C 1
ATOM 1397 O O . ASN A 1 177 ? 1.221 13.545 20.522 1.00 73.88 177 ASN A O 1
ATOM 1401 N N . TRP A 1 178 ? 2.386 14.870 19.147 1.00 80.94 178 TRP A N 1
ATOM 1402 C CA . TRP A 1 178 ? 1.895 14.253 17.913 1.00 80.94 178 TRP A CA 1
ATOM 1403 C C . TRP A 1 178 ? 2.227 12.751 17.812 1.00 80.94 178 TRP A C 1
ATOM 1405 O O . TRP A 1 178 ? 1.394 11.949 17.382 1.00 80.94 178 TRP A O 1
ATOM 1415 N N . THR A 1 179 ? 3.409 12.344 18.273 1.00 83.12 179 THR A N 1
ATOM 1416 C CA . THR A 1 179 ? 3.812 10.931 18.346 1.00 83.12 179 THR A CA 1
ATOM 1417 C C . THR A 1 179 ? 2.891 10.135 19.272 1.00 83.12 179 THR A C 1
ATOM 1419 O O . THR A 1 179 ? 2.352 9.106 18.865 1.00 83.12 179 THR A O 1
ATOM 1422 N N . THR A 1 180 ? 2.612 10.661 20.467 1.00 84.56 180 THR A N 1
ATOM 1423 C CA . THR A 1 180 ? 1.678 10.076 21.442 1.00 84.56 180 THR A CA 1
ATOM 1424 C C . THR A 1 180 ? 0.266 9.953 20.870 1.00 84.56 180 THR A C 1
ATOM 1426 O O . THR A 1 180 ? -0.419 8.956 21.097 1.00 84.56 180 THR A O 1
ATOM 1429 N N . LEU A 1 181 ? -0.183 10.939 20.084 1.00 85.88 181 LEU A N 1
ATOM 1430 C CA . LEU A 1 181 ? -1.460 10.855 19.374 1.00 85.88 181 LEU A CA 1
ATOM 1431 C C . LEU A 1 181 ? -1.468 9.685 18.387 1.00 85.88 181 LEU A C 1
ATOM 1433 O O . LEU A 1 181 ? -2.402 8.883 18.402 1.00 85.88 181 LEU A O 1
ATOM 1437 N N . CYS A 1 182 ? -0.433 9.560 17.556 1.00 86.06 182 CYS A N 1
ATOM 1438 C CA . CYS A 1 182 ? -0.320 8.458 16.601 1.00 86.06 182 CYS A CA 1
ATOM 1439 C C . CYS A 1 182 ? -0.344 7.093 17.305 1.00 86.06 182 CYS A C 1
ATOM 1441 O O . CYS A 1 182 ? -1.017 6.175 16.830 1.00 86.06 182 CYS A O 1
ATOM 1443 N N . GLU A 1 183 ? 0.316 6.964 18.457 1.00 86.88 183 GLU A N 1
ATOM 1444 C CA . GLU A 1 183 ? 0.297 5.752 19.284 1.00 86.88 183 GLU A CA 1
ATOM 1445 C C . GLU A 1 183 ? -1.111 5.433 19.808 1.00 86.88 183 GLU A C 1
ATOM 1447 O O . GLU A 1 183 ? -1.607 4.324 19.586 1.00 86.88 183 GLU A O 1
ATOM 1452 N N . LYS A 1 184 ? -1.809 6.401 20.422 1.00 86.94 184 LYS A N 1
ATOM 1453 C CA . LYS A 1 184 ? -3.180 6.190 20.930 1.00 86.94 184 LYS A CA 1
ATOM 1454 C C . LYS A 1 184 ? -4.173 5.856 19.813 1.00 86.94 184 LYS A C 1
ATOM 1456 O O . LYS A 1 184 ? -5.025 4.977 19.981 1.00 86.94 184 LYS A O 1
ATOM 1461 N N . LEU A 1 185 ? -4.049 6.502 18.651 1.00 89.00 185 LEU A N 1
ATOM 1462 C CA . LEU A 1 185 ? -4.854 6.182 17.468 1.00 89.00 185 LEU A CA 1
ATOM 1463 C C . LEU A 1 185 ? -4.555 4.766 16.959 1.00 89.00 185 LEU A C 1
ATOM 1465 O O . LEU A 1 185 ? -5.484 4.030 16.638 1.00 89.00 185 LEU A O 1
ATOM 1469 N N . THR A 1 186 ? -3.283 4.357 16.950 1.00 87.56 186 THR A N 1
ATOM 1470 C CA . THR A 1 186 ? -2.862 3.004 16.551 1.00 87.56 186 THR A CA 1
ATOM 1471 C C . THR A 1 186 ? -3.477 1.935 17.453 1.00 87.56 186 THR A C 1
ATOM 1473 O O . THR A 1 186 ? -3.996 0.938 16.953 1.00 87.56 186 THR A O 1
ATOM 1476 N N . VAL A 1 187 ? -3.482 2.149 18.771 1.00 86.50 187 VAL A N 1
ATOM 1477 C CA . VAL A 1 187 ? -4.142 1.246 19.731 1.00 86.50 187 VAL A CA 1
ATOM 1478 C C . VAL A 1 187 ? -5.653 1.199 19.478 1.00 86.50 187 VAL A C 1
ATOM 1480 O O . VAL A 1 187 ? -6.246 0.122 19.415 1.00 86.50 187 VAL A O 1
ATOM 1483 N N . SER A 1 188 ? -6.267 2.359 19.239 1.00 86.88 188 SER A N 1
ATOM 1484 C CA . SER A 1 188 ? -7.708 2.481 18.986 1.00 86.88 188 SER A CA 1
ATOM 1485 C C . SER A 1 188 ? -8.158 1.865 17.651 1.00 86.88 188 SER A C 1
ATOM 1487 O O . SER A 1 188 ? -9.325 1.508 17.503 1.00 86.88 188 SER A O 1
ATOM 1489 N N . LEU A 1 189 ? -7.259 1.670 16.675 1.00 86.81 189 LEU A N 1
ATOM 1490 C CA . LEU A 1 189 ? -7.568 0.964 15.419 1.00 86.81 189 LEU A CA 1
ATOM 1491 C C . LEU A 1 189 ? -7.898 -0.524 15.621 1.00 86.81 189 LEU A C 1
ATOM 1493 O O . LEU A 1 189 ? -8.479 -1.143 14.720 1.00 86.81 189 LEU A O 1
ATOM 1497 N N . SER A 1 190 ? -7.518 -1.098 16.764 1.00 84.94 190 SER A N 1
ATOM 1498 C CA . SER A 1 190 ? -7.860 -2.466 17.165 1.00 84.94 190 SER A CA 1
ATOM 1499 C C . SER A 1 190 ? -9.155 -2.560 17.977 1.00 84.94 190 SER A C 1
ATOM 1501 O O . SER A 1 190 ? -9.528 -3.664 18.370 1.00 84.94 190 SER A O 1
ATOM 1503 N N . ASP A 1 191 ? -9.861 -1.447 18.214 1.00 84.94 191 ASP A N 1
ATOM 1504 C CA . ASP A 1 191 ? -11.123 -1.454 18.959 1.00 84.94 191 ASP A CA 1
ATOM 1505 C C . ASP A 1 191 ? -12.185 -2.314 18.226 1.00 84.94 191 ASP A C 1
ATOM 1507 O O . ASP A 1 191 ? -12.288 -2.278 16.986 1.00 84.94 191 ASP A O 1
ATOM 1511 N N . PRO A 1 192 ? -12.956 -3.145 18.953 1.00 79.62 192 PRO A N 1
ATOM 1512 C CA . PRO A 1 192 ? -13.999 -3.973 18.357 1.00 79.62 192 PRO A CA 1
ATOM 1513 C C . PRO A 1 192 ? -15.116 -3.149 17.709 1.00 79.62 192 PRO A C 1
ATOM 1515 O O . PRO A 1 192 ? -15.737 -3.634 16.760 1.00 79.62 192 PRO A O 1
ATOM 1518 N N . ASP A 1 193 ? -15.370 -1.923 18.175 1.00 84.56 193 ASP A N 1
ATOM 1519 C CA . ASP A 1 193 ? -16.424 -1.085 17.619 1.00 84.56 193 ASP A CA 1
ATOM 1520 C C . ASP A 1 193 ? -15.975 -0.423 16.292 1.00 84.56 193 ASP A C 1
ATOM 1522 O O . ASP A 1 193 ? -15.009 0.353 16.250 1.00 84.56 193 ASP A O 1
ATOM 1526 N N . PRO A 1 194 ? -16.680 -0.707 15.173 1.00 82.19 194 PRO A N 1
ATOM 1527 C CA . PRO A 1 194 ? -16.328 -0.201 13.847 1.00 82.19 194 PRO A CA 1
ATOM 1528 C C . PRO A 1 194 ? -16.333 1.326 13.754 1.00 82.19 194 PRO A C 1
ATOM 1530 O O . PRO A 1 194 ? -15.619 1.885 12.922 1.00 82.19 194 PRO A O 1
ATOM 1533 N N . VAL A 1 195 ? -17.095 2.006 14.609 1.00 85.75 195 VAL A N 1
ATOM 1534 C CA . VAL A 1 195 ? -17.228 3.462 14.607 1.00 85.75 195 VAL A CA 1
ATOM 1535 C C . VAL A 1 195 ? -15.899 4.143 14.930 1.00 85.75 195 VAL A C 1
ATOM 1537 O O . VAL A 1 195 ? -15.557 5.136 14.285 1.00 85.75 195 VAL A O 1
ATOM 1540 N N . PHE A 1 196 ? -15.116 3.607 15.874 1.00 85.62 196 PHE A N 1
ATOM 1541 C CA . PHE A 1 196 ? -13.784 4.143 16.180 1.00 85.62 196 PHE A CA 1
ATOM 1542 C C . PHE A 1 196 ? -12.858 3.994 14.980 1.00 85.62 196 PHE A C 1
ATOM 1544 O O . PHE A 1 196 ? -12.241 4.968 14.553 1.00 85.62 196 PHE A O 1
ATOM 1551 N N . THR A 1 197 ? -12.824 2.799 14.382 1.00 87.38 197 THR A N 1
ATOM 1552 C CA . THR A 1 197 ? -12.006 2.540 13.191 1.00 87.38 197 THR A CA 1
ATOM 1553 C C . THR A 1 197 ? -12.378 3.496 12.055 1.00 87.38 197 THR A C 1
ATOM 1555 O O . THR A 1 197 ? -11.498 4.130 11.481 1.00 87.38 197 THR A O 1
ATOM 1558 N N . ASP A 1 198 ? -13.668 3.651 11.751 1.00 87.44 198 ASP A N 1
ATOM 1559 C CA . ASP A 1 198 ? -14.131 4.510 10.656 1.00 87.44 198 ASP A CA 1
ATOM 1560 C C . ASP A 1 198 ? -13.802 5.992 10.904 1.00 87.44 198 ASP A C 1
ATOM 1562 O O . ASP A 1 198 ? -13.392 6.698 9.980 1.00 87.44 198 ASP A O 1
ATOM 1566 N N . ARG A 1 199 ? -13.902 6.466 12.152 1.00 85.81 199 ARG A N 1
ATOM 1567 C CA . ARG A 1 199 ? -13.514 7.835 12.526 1.00 85.81 199 ARG A CA 1
ATOM 1568 C C . ARG A 1 199 ? -12.012 8.070 12.402 1.00 85.81 199 ARG A C 1
ATOM 1570 O O . ARG A 1 199 ? -11.612 9.096 11.860 1.00 85.81 199 ARG A O 1
ATOM 1577 N N . ILE A 1 200 ? -11.186 7.126 12.847 1.00 90.12 200 ILE A N 1
ATOM 1578 C CA . ILE A 1 200 ? -9.725 7.230 12.725 1.00 90.12 200 ILE A CA 1
ATOM 1579 C C . ILE A 1 200 ? -9.314 7.210 11.249 1.00 90.12 200 ILE A C 1
ATOM 1581 O O . ILE A 1 200 ? -8.508 8.034 10.825 1.00 90.12 200 ILE A O 1
ATOM 1585 N N . LEU A 1 201 ? -9.906 6.328 10.438 1.00 90.12 201 LEU A N 1
ATOM 1586 C CA . LEU A 1 201 ? -9.644 6.292 8.997 1.00 90.12 201 LEU A CA 1
ATOM 1587 C C . LEU A 1 201 ? -10.092 7.577 8.296 1.00 90.12 201 LEU A C 1
ATOM 1589 O O . LEU A 1 201 ? -9.398 8.047 7.395 1.00 90.12 201 LEU A O 1
ATOM 1593 N N . LYS A 1 202 ? -11.204 8.184 8.729 1.00 87.44 202 LYS A N 1
ATOM 1594 C CA . LYS A 1 202 ? -11.634 9.502 8.247 1.00 87.44 202 LYS A CA 1
ATOM 1595 C C . LYS A 1 202 ? -10.616 10.587 8.596 1.00 87.44 202 LYS A C 1
ATOM 1597 O O . LYS A 1 202 ? -10.257 11.363 7.714 1.00 87.44 202 LYS A O 1
ATOM 1602 N N . PHE A 1 203 ? -10.122 10.607 9.833 1.00 87.44 203 PHE A N 1
ATOM 1603 C CA . PHE A 1 203 ? -9.060 11.522 10.246 1.00 87.44 203 PHE A CA 1
ATOM 1604 C C . PHE A 1 203 ? -7.798 11.333 9.389 1.00 87.44 203 PHE A C 1
ATOM 1606 O O . PHE A 1 203 ? -7.309 12.295 8.808 1.00 87.44 203 PHE A O 1
ATOM 1613 N N . TYR A 1 204 ? -7.333 10.095 9.193 1.00 90.31 204 TYR A N 1
ATOM 1614 C CA . TYR A 1 204 ? -6.175 9.804 8.338 1.00 90.31 204 TYR A CA 1
ATOM 1615 C C . TYR A 1 204 ? -6.381 10.261 6.887 1.00 90.31 204 TYR A C 1
ATOM 1617 O O . TYR A 1 204 ? -5.482 10.858 6.297 1.00 90.31 204 TYR A O 1
ATOM 1625 N N . ALA A 1 205 ? -7.569 10.040 6.314 1.00 88.19 205 ALA A N 1
ATOM 1626 C CA . ALA A 1 205 ? -7.906 10.513 4.972 1.00 88.19 205 ALA A CA 1
ATOM 1627 C C . ALA A 1 205 ? -7.888 12.050 4.873 1.00 88.19 205 ALA A C 1
ATOM 1629 O O . ALA A 1 205 ? -7.378 12.601 3.892 1.00 88.19 205 ALA A O 1
ATOM 1630 N N . GLN A 1 206 ? -8.396 12.747 5.895 1.00 84.12 206 GLN A N 1
ATOM 1631 C CA . GLN A 1 206 ? -8.314 14.207 5.991 1.00 84.12 206 GLN A CA 1
ATOM 1632 C C . GLN A 1 206 ? -6.856 14.666 6.085 1.00 84.12 206 GLN A C 1
ATOM 1634 O O . GLN A 1 206 ? -6.464 15.553 5.330 1.00 84.12 206 GLN A O 1
ATOM 1639 N N . THR A 1 207 ? -6.034 14.032 6.927 1.00 83.94 207 THR A N 1
ATOM 1640 C CA . THR A 1 207 ? -4.602 14.346 7.049 1.00 83.94 207 THR A CA 1
ATOM 1641 C C . THR A 1 207 ? -3.884 14.168 5.715 1.00 83.94 207 THR A C 1
ATOM 1643 O O . THR A 1 207 ? -3.192 15.077 5.272 1.00 83.94 207 THR A O 1
ATOM 1646 N N . PHE A 1 208 ? -4.095 13.051 5.013 1.00 85.38 208 PHE A N 1
ATOM 1647 C CA . PHE A 1 208 ? -3.502 12.814 3.690 1.00 85.38 208 PHE A CA 1
ATOM 1648 C C . PHE A 1 208 ? -3.862 13.873 2.646 1.00 85.38 208 PHE A C 1
ATOM 1650 O O . PHE A 1 208 ? -3.095 14.077 1.708 1.00 85.38 208 PHE A O 1
ATOM 1657 N N . THR A 1 209 ? -5.006 14.536 2.807 1.00 81.69 209 THR A N 1
ATOM 1658 C CA . THR A 1 209 ? -5.515 15.521 1.848 1.00 81.69 209 THR A CA 1
ATOM 1659 C C . THR A 1 209 ? -5.129 16.953 2.221 1.00 81.69 209 THR A C 1
ATOM 1661 O O . THR A 1 209 ? -4.863 17.766 1.340 1.00 81.69 209 THR A O 1
ATOM 1664 N N . LEU A 1 210 ? -5.128 17.279 3.516 1.00 77.44 210 LEU A N 1
ATOM 1665 C CA . LEU A 1 210 ? -5.103 18.659 4.014 1.00 77.44 210 LEU A CA 1
ATOM 1666 C C . LEU A 1 210 ? -3.830 19.016 4.789 1.00 77.44 210 LEU A C 1
ATOM 1668 O O . LEU A 1 210 ? -3.593 20.196 5.045 1.00 77.44 210 LEU A O 1
ATOM 1672 N N . SER A 1 211 ? -3.028 18.032 5.197 1.00 77.12 211 SER A N 1
ATOM 1673 C CA . SER A 1 211 ? -1.862 18.263 6.050 1.00 77.12 211 SER A CA 1
ATOM 1674 C C . SER A 1 211 ? -0.545 18.309 5.262 1.00 77.12 211 SER A C 1
ATOM 1676 O O . SER A 1 211 ? -0.419 17.682 4.209 1.00 77.12 211 SER A O 1
ATOM 1678 N N . PRO A 1 212 ? 0.483 19.007 5.781 1.00 76.94 212 PRO A N 1
ATOM 1679 C CA . PRO A 1 212 ? 1.840 18.956 5.264 1.00 76.94 212 PRO A CA 1
ATOM 1680 C C . PRO A 1 212 ? 2.398 17.534 5.236 1.00 76.94 212 PRO A C 1
ATOM 1682 O O . PRO A 1 212 ? 2.036 16.662 6.028 1.00 76.94 212 PRO A O 1
ATOM 1685 N N . LEU A 1 213 ? 3.359 17.314 4.343 1.00 75.06 213 LEU A N 1
ATOM 1686 C CA . LEU A 1 213 ? 3.778 15.959 4.011 1.00 75.06 213 LEU A CA 1
ATOM 1687 C C . LEU A 1 213 ? 4.471 15.223 5.162 1.00 75.06 213 LEU A C 1
ATOM 1689 O O . LEU A 1 213 ? 4.228 14.030 5.317 1.00 75.06 213 LEU A O 1
ATOM 1693 N N . HIS A 1 214 ? 5.250 15.897 6.016 1.00 78.88 214 HIS A N 1
ATOM 1694 C CA . HIS A 1 214 ? 5.892 15.247 7.171 1.00 78.88 214 HIS A CA 1
ATOM 1695 C C . HIS A 1 214 ? 4.874 14.504 8.060 1.00 78.88 214 HIS A C 1
ATOM 1697 O O . HIS A 1 214 ? 5.101 13.358 8.434 1.00 78.88 214 HIS A O 1
ATOM 1703 N N . THR A 1 215 ? 3.701 15.096 8.271 1.00 82.38 215 THR A N 1
ATOM 1704 C CA . THR A 1 215 ? 2.578 14.526 9.024 1.00 82.38 215 THR A CA 1
ATOM 1705 C C . THR A 1 215 ? 1.922 13.377 8.280 1.00 82.38 215 THR A C 1
ATOM 1707 O O . THR A 1 215 ? 1.665 12.322 8.853 1.00 82.38 215 THR A O 1
ATOM 1710 N N . THR A 1 216 ? 1.684 13.548 6.975 1.00 86.56 216 THR A N 1
ATOM 1711 C CA . THR A 1 216 ? 1.117 12.471 6.151 1.00 86.56 216 THR A CA 1
ATOM 1712 C C . THR A 1 216 ? 2.020 11.242 6.137 1.00 86.56 216 THR A C 1
ATOM 1714 O O . THR A 1 216 ? 1.522 10.123 6.163 1.00 86.56 216 THR A O 1
ATOM 1717 N N . LYS A 1 217 ? 3.343 11.431 6.176 1.00 89.38 217 LYS A N 1
ATOM 1718 C CA . LYS A 1 217 ? 4.303 10.335 6.282 1.00 89.38 217 LYS A CA 1
ATOM 1719 C C . LYS A 1 217 ? 4.161 9.588 7.590 1.00 89.38 217 LYS A C 1
ATOM 1721 O O . LYS A 1 217 ? 4.137 8.369 7.555 1.00 89.38 217 LYS A O 1
ATOM 1726 N N . GLU A 1 218 ? 4.048 10.288 8.710 1.00 88.81 218 GLU A N 1
ATOM 1727 C CA . GLU A 1 218 ? 3.915 9.644 10.019 1.00 88.81 218 GLU A CA 1
ATOM 1728 C C . GLU A 1 218 ? 2.598 8.881 10.163 1.00 88.81 218 GLU A C 1
ATOM 1730 O O . GLU A 1 218 ? 2.605 7.743 10.623 1.00 88.81 218 GLU A O 1
ATOM 1735 N N . ILE A 1 219 ? 1.486 9.434 9.666 1.00 91.12 219 ILE A N 1
ATOM 1736 C CA . ILE A 1 219 ? 0.220 8.691 9.581 1.00 91.12 219 ILE A CA 1
ATOM 1737 C C . ILE A 1 219 ? 0.354 7.471 8.669 1.00 91.12 219 ILE A C 1
ATOM 1739 O O . ILE A 1 219 ? -0.117 6.384 9.006 1.00 91.12 219 ILE A O 1
ATOM 1743 N N . TYR A 1 220 ? 1.009 7.624 7.517 1.00 94.12 220 TYR A N 1
ATOM 1744 C CA . TYR A 1 220 ? 1.206 6.527 6.579 1.00 94.12 220 TYR A CA 1
ATOM 1745 C C . TYR A 1 220 ? 2.040 5.397 7.189 1.00 94.12 220 TYR A C 1
ATOM 1747 O O . TYR A 1 220 ? 1.632 4.235 7.143 1.00 94.12 220 TYR A O 1
ATOM 1755 N N . THR A 1 221 ? 3.197 5.723 7.770 1.00 93.94 221 THR A N 1
ATOM 1756 C CA . THR A 1 221 ? 4.099 4.734 8.368 1.00 93.94 221 THR A CA 1
ATOM 1757 C C . THR A 1 221 ? 3.483 4.105 9.615 1.00 93.94 221 THR A C 1
ATOM 1759 O O . THR A 1 221 ? 3.636 2.900 9.805 1.00 93.94 221 THR A O 1
ATOM 1762 N N . SER A 1 222 ? 2.722 4.864 10.411 1.00 93.69 222 SER A N 1
ATOM 1763 C CA . SER A 1 222 ? 1.927 4.350 11.535 1.00 93.69 222 SER A CA 1
ATOM 1764 C C . SER A 1 222 ? 0.874 3.338 11.066 1.00 93.69 222 SER A C 1
ATOM 1766 O O . SER A 1 222 ? 0.843 2.217 11.575 1.00 93.69 222 SER A O 1
ATOM 1768 N N . LEU A 1 223 ? 0.078 3.661 10.038 1.00 95.62 223 LEU A N 1
ATOM 1769 C CA . LEU A 1 223 ? -0.930 2.746 9.490 1.00 95.62 223 LEU A CA 1
ATOM 1770 C C . LEU A 1 223 ? -0.300 1.485 8.879 1.00 95.62 223 LEU A C 1
ATOM 1772 O O . LEU A 1 223 ? -0.794 0.375 9.085 1.00 95.62 223 LEU A O 1
ATOM 1776 N N . ALA A 1 224 ? 0.793 1.634 8.132 1.00 96.81 224 ALA A N 1
ATOM 1777 C CA . ALA A 1 224 ? 1.521 0.501 7.571 1.00 96.81 224 ALA A CA 1
ATOM 1778 C C . ALA A 1 224 ? 2.118 -0.387 8.672 1.00 96.81 224 ALA A C 1
ATOM 1780 O O . ALA A 1 224 ? 2.005 -1.610 8.587 1.00 96.81 224 ALA A O 1
ATOM 1781 N N . LYS A 1 225 ? 2.679 0.206 9.737 1.00 95.00 225 LYS A N 1
ATOM 1782 C CA . LYS A 1 225 ? 3.215 -0.543 10.880 1.00 95.00 225 LYS A CA 1
ATOM 1783 C C . LYS A 1 225 ? 2.119 -1.253 11.669 1.00 95.00 225 LYS A C 1
ATOM 1785 O O . LYS A 1 225 ? 2.309 -2.400 12.064 1.00 95.00 225 LYS A O 1
ATOM 1790 N N . TYR A 1 226 ? 0.966 -0.611 11.850 1.00 95.12 226 TYR A N 1
ATOM 1791 C CA . TYR A 1 226 ? -0.218 -1.245 12.422 1.00 95.12 226 TYR A CA 1
ATOM 1792 C C . TYR A 1 226 ? -0.606 -2.498 11.634 1.00 95.12 226 TYR A C 1
ATOM 1794 O O . TYR A 1 226 ? -0.792 -3.561 12.220 1.00 95.12 226 TYR A O 1
ATOM 1802 N N . LEU A 1 227 ? -0.700 -2.391 10.303 1.00 95.75 227 LEU A N 1
ATOM 1803 C CA . LEU A 1 227 ? -1.034 -3.529 9.446 1.00 95.75 227 LEU A CA 1
ATOM 1804 C C . LEU A 1 227 ? 0.036 -4.621 9.537 1.00 95.75 227 LEU A C 1
ATOM 1806 O O . LEU A 1 227 ? -0.306 -5.793 9.635 1.00 95.75 227 LEU A O 1
ATOM 1810 N N . GLU A 1 228 ? 1.316 -4.255 9.574 1.00 95.00 228 GLU A N 1
ATOM 1811 C CA . GLU A 1 228 ? 2.422 -5.205 9.735 1.00 95.00 228 GLU A CA 1
ATOM 1812 C C . GLU A 1 228 ? 2.244 -6.044 11.011 1.00 95.00 228 GLU A C 1
ATOM 1814 O O . GLU A 1 228 ? 2.245 -7.273 10.955 1.00 95.00 228 GLU A O 1
ATOM 1819 N N . LEU A 1 229 ? 1.993 -5.384 12.146 1.00 93.19 229 LEU A N 1
ATOM 1820 C CA . LEU A 1 229 ? 1.724 -6.041 13.428 1.00 93.19 229 LEU A CA 1
ATOM 1821 C C . LEU A 1 229 ? 0.417 -6.845 13.405 1.00 93.19 229 LEU A C 1
ATOM 1823 O O . LEU A 1 229 ? 0.356 -7.932 13.978 1.00 93.19 229 LEU A O 1
ATOM 1827 N N . TYR A 1 230 ? -0.612 -6.348 12.713 1.00 93.19 230 TYR A N 1
ATOM 1828 C CA . TYR A 1 230 ? -1.884 -7.046 12.549 1.00 93.19 230 TYR A CA 1
ATOM 1829 C C . TYR A 1 230 ? -1.692 -8.405 11.863 1.00 93.19 230 TYR A C 1
ATOM 1831 O O . TYR A 1 230 ? -2.223 -9.403 12.343 1.00 93.19 230 TYR A O 1
ATOM 1839 N N . PHE A 1 231 ? -0.901 -8.459 10.786 1.00 92.50 231 PHE A N 1
ATOM 1840 C CA . PHE A 1 231 ? -0.624 -9.697 10.047 1.00 92.50 231 PHE A CA 1
ATOM 1841 C C . PHE A 1 231 ? 0.345 -10.651 10.759 1.00 92.50 231 PHE A C 1
ATOM 1843 O O . PHE A 1 231 ? 0.324 -11.849 10.486 1.00 92.50 231 PHE A O 1
ATOM 1850 N N . LEU A 1 232 ? 1.180 -10.141 11.668 1.00 90.75 232 LEU A N 1
ATOM 1851 C CA . LEU A 1 232 ? 2.086 -10.953 12.487 1.00 90.75 232 LEU A CA 1
ATOM 1852 C C . LEU A 1 232 ? 1.413 -11.533 13.739 1.00 90.75 232 LEU A C 1
ATOM 1854 O O . LEU A 1 232 ? 1.866 -12.552 14.264 1.00 90.75 232 LEU A O 1
ATOM 1858 N N . SER A 1 233 ? 0.359 -10.889 14.246 1.00 88.19 233 SER A N 1
ATOM 1859 C CA . SER A 1 233 ? -0.330 -11.345 15.451 1.00 88.19 233 SER A CA 1
ATOM 1860 C C . SER A 1 233 ? -1.172 -12.591 15.183 1.00 88.19 233 SER A C 1
ATOM 1862 O O . SER A 1 233 ? -2.055 -12.599 14.326 1.00 88.19 233 SER A O 1
ATOM 1864 N N . ARG A 1 234 ? -0.949 -13.629 15.997 1.00 79.12 234 ARG A N 1
ATOM 1865 C CA . ARG A 1 234 ? -1.715 -14.886 15.965 1.00 79.12 234 ARG A CA 1
ATOM 1866 C C . ARG A 1 234 ? -3.135 -14.749 16.516 1.00 79.12 234 ARG A C 1
ATOM 1868 O O . ARG A 1 234 ? -3.944 -15.652 16.331 1.00 79.12 234 ARG A O 1
ATOM 1875 N N . GLU A 1 235 ? -3.425 -13.652 17.210 1.00 80.94 235 GLU A N 1
ATOM 1876 C CA . GLU A 1 235 ? -4.747 -13.374 17.782 1.00 80.94 235 GLU A CA 1
ATOM 1877 C C . GLU A 1 235 ? -5.733 -12.882 16.717 1.00 80.94 235 GLU A C 1
ATOM 1879 O O . GLU A 1 235 ? -6.947 -13.004 16.874 1.00 80.94 235 GLU A O 1
ATOM 1884 N N . ASN A 1 236 ? -5.224 -12.350 15.602 1.00 82.31 236 ASN A N 1
ATOM 1885 C CA . ASN A 1 236 ? -6.064 -11.873 14.518 1.00 82.31 236 ASN A CA 1
ATOM 1886 C C . ASN A 1 236 ? -6.531 -13.040 13.643 1.00 82.31 236 ASN A C 1
ATOM 1888 O O . ASN A 1 236 ? -5.737 -13.766 13.047 1.00 82.31 236 ASN A O 1
ATOM 1892 N N . HIS A 1 237 ? -7.848 -13.188 13.511 1.00 82.31 237 HIS A N 1
ATOM 1893 C CA . HIS A 1 237 ? -8.462 -14.191 12.643 1.00 82.31 237 HIS A CA 1
ATOM 1894 C C . HIS A 1 237 ? -8.356 -13.792 11.163 1.00 82.31 237 HIS A C 1
ATOM 1896 O O . HIS A 1 237 ? -9.310 -13.287 10.566 1.00 82.31 237 HIS A O 1
ATOM 1902 N N . ILE A 1 238 ? -7.182 -14.012 10.572 1.00 88.94 238 ILE A N 1
ATOM 1903 C CA . ILE A 1 238 ? -6.933 -13.799 9.143 1.00 88.94 238 ILE A CA 1
ATOM 1904 C C . ILE A 1 238 ? -7.437 -15.028 8.369 1.00 88.94 238 ILE A C 1
ATOM 1906 O O . ILE A 1 238 ? -7.064 -16.153 8.713 1.00 88.94 238 ILE A O 1
ATOM 1910 N N . PRO A 1 239 ? -8.275 -14.851 7.327 1.00 91.19 239 PRO A N 1
ATOM 1911 C CA . PRO A 1 239 ? -8.768 -15.965 6.525 1.00 91.19 239 PRO A CA 1
ATOM 1912 C C . PRO A 1 239 ? -7.639 -16.781 5.892 1.00 91.19 239 PRO A C 1
ATOM 1914 O O . PRO A 1 239 ? -6.556 -16.268 5.591 1.00 91.19 239 PRO A O 1
ATOM 1917 N N . THR A 1 240 ? -7.913 -18.060 5.644 1.00 91.69 240 THR A N 1
ATOM 1918 C CA . THR A 1 240 ? -6.999 -18.937 4.912 1.00 91.69 240 THR A CA 1
ATOM 1919 C C . THR A 1 240 ? -7.361 -18.960 3.434 1.00 91.69 240 THR A C 1
ATOM 1921 O O . THR A 1 240 ? -8.490 -18.671 3.030 1.00 91.69 240 THR A O 1
ATOM 1924 N N . LEU A 1 241 ? -6.401 -19.335 2.592 1.00 90.50 241 LEU A N 1
ATOM 1925 C CA . LEU A 1 241 ? -6.624 -19.415 1.152 1.00 90.50 241 LEU A CA 1
ATOM 1926 C C . LEU A 1 241 ? -7.746 -20.400 0.791 1.00 90.50 241 LEU A C 1
ATOM 1928 O O . LEU A 1 241 ? -8.507 -20.148 -0.137 1.00 90.50 241 LEU A O 1
ATOM 1932 N N . SER A 1 242 ? -7.886 -21.491 1.549 1.00 89.19 242 SER A N 1
ATOM 1933 C CA . SER A 1 242 ? -8.964 -22.468 1.369 1.00 89.19 242 SER A CA 1
ATOM 1934 C C . SER A 1 242 ? -10.343 -21.924 1.740 1.00 89.19 242 SER A C 1
ATOM 1936 O O . SER A 1 242 ? -11.319 -22.293 1.095 1.00 89.19 242 SER A O 1
ATOM 1938 N N . THR A 1 243 ? -10.442 -21.059 2.759 1.00 90.62 243 THR A N 1
ATOM 1939 C CA . THR A 1 243 ? -11.732 -20.490 3.188 1.00 90.62 243 THR A CA 1
ATOM 1940 C C . THR A 1 243 ? -12.197 -19.339 2.308 1.00 90.62 243 THR A C 1
ATOM 1942 O O . THR A 1 243 ? -13.374 -18.993 2.361 1.00 90.62 243 THR A O 1
ATOM 1945 N N . GLY A 1 244 ? -11.304 -18.739 1.515 1.00 92.12 244 GLY A N 1
ATOM 1946 C CA . GLY A 1 244 ? -11.612 -17.554 0.718 1.00 92.12 244 GLY A CA 1
ATOM 1947 C C . GLY A 1 244 ? -11.809 -16.295 1.569 1.00 92.12 244 GLY A C 1
ATOM 1948 O O . GLY A 1 244 ? -11.488 -16.268 2.760 1.00 92.12 244 GLY A O 1
ATOM 1949 N N . ILE A 1 245 ? -12.325 -15.239 0.942 1.00 93.94 245 ILE A N 1
ATOM 1950 C CA . ILE A 1 245 ? -12.608 -13.945 1.568 1.00 93.94 245 ILE A CA 1
ATOM 1951 C C . ILE A 1 245 ? -14.081 -13.593 1.369 1.00 93.94 245 ILE A C 1
ATOM 1953 O O . ILE A 1 245 ? -14.520 -13.364 0.247 1.00 93.94 245 ILE A O 1
ATOM 1957 N N . ASP A 1 246 ? -14.815 -13.466 2.471 1.00 91.81 246 ASP A N 1
ATOM 1958 C CA . ASP A 1 246 ? -16.158 -12.884 2.500 1.00 91.81 246 ASP A CA 1
ATOM 1959 C C . ASP A 1 246 ? -16.074 -11.385 2.827 1.00 91.81 246 ASP A C 1
ATOM 1961 O O . ASP A 1 246 ? -15.659 -10.999 3.920 1.00 91.81 246 ASP A O 1
ATOM 1965 N N . ILE A 1 247 ? -16.465 -10.530 1.885 1.00 90.50 247 ILE A N 1
ATOM 1966 C CA . ILE A 1 247 ? -16.455 -9.067 2.027 1.00 90.50 247 ILE A CA 1
ATOM 1967 C C . ILE A 1 247 ? -17.552 -8.600 2.997 1.00 90.50 247 ILE A C 1
ATOM 1969 O O . ILE A 1 247 ? -17.440 -7.514 3.567 1.00 90.50 247 ILE A O 1
ATOM 1973 N N . THR A 1 248 ? -18.603 -9.398 3.212 1.00 89.56 248 THR A N 1
ATOM 1974 C CA . THR A 1 248 ? -19.658 -9.073 4.186 1.00 89.56 248 THR A CA 1
ATOM 1975 C C . THR A 1 248 ? -19.187 -9.255 5.626 1.00 89.56 248 THR A C 1
ATOM 1977 O O . THR A 1 248 ? -19.755 -8.648 6.534 1.00 89.56 248 THR A O 1
ATOM 1980 N N . ASN A 1 249 ? -18.107 -10.017 5.844 1.00 90.19 249 ASN A N 1
ATOM 1981 C CA . ASN A 1 249 ? -17.506 -10.177 7.159 1.00 90.19 249 ASN A CA 1
ATOM 1982 C C . ASN A 1 249 ? -16.986 -8.815 7.675 1.00 90.19 249 ASN A C 1
ATOM 1984 O O . ASN A 1 249 ? -16.093 -8.221 7.055 1.00 90.19 249 ASN A O 1
ATOM 1988 N N . PRO A 1 250 ? -17.468 -8.324 8.835 1.00 88.75 250 PRO A N 1
ATOM 1989 C CA . PRO A 1 250 ? -17.066 -7.024 9.371 1.00 88.75 250 PRO A CA 1
ATOM 1990 C C . PRO A 1 250 ? -15.558 -6.887 9.619 1.00 88.75 250 PRO A C 1
ATOM 1992 O O . PRO A 1 250 ? -15.007 -5.799 9.465 1.00 88.75 250 PRO A O 1
ATOM 1995 N N . ASN A 1 251 ? -14.858 -7.965 9.985 1.00 89.31 251 ASN A N 1
ATOM 1996 C CA . ASN A 1 251 ? -13.410 -7.940 10.225 1.00 89.31 251 ASN A CA 1
ATOM 1997 C C . ASN A 1 251 ? -12.646 -7.739 8.913 1.00 89.31 251 ASN A C 1
ATOM 1999 O O . ASN A 1 251 ? -11.769 -6.878 8.830 1.00 89.31 251 ASN A O 1
ATOM 2003 N N . VAL A 1 252 ? -13.035 -8.482 7.875 1.00 91.56 252 VAL A N 1
ATOM 2004 C CA . VAL A 1 252 ? -12.469 -8.368 6.525 1.00 91.56 252 VAL A CA 1
ATOM 2005 C C . VAL A 1 252 ? -12.756 -6.990 5.941 1.00 91.56 252 VAL A C 1
ATOM 2007 O O . VAL A 1 252 ? -11.843 -6.340 5.442 1.00 91.56 252 VAL A O 1
ATOM 2010 N N . SER A 1 253 ? -13.999 -6.514 6.031 1.00 90.75 253 SER A N 1
ATOM 2011 C CA . SER A 1 253 ? -14.390 -5.192 5.532 1.00 90.75 253 SER A CA 1
ATOM 2012 C C . SER A 1 253 ? -13.575 -4.072 6.191 1.00 90.75 253 SER A C 1
ATOM 2014 O O . SER A 1 253 ? -13.021 -3.213 5.501 1.00 90.75 253 SER A O 1
ATOM 2016 N N . ARG A 1 254 ? -13.397 -4.123 7.521 1.00 90.56 254 ARG A N 1
ATOM 2017 C CA . ARG A 1 254 ? -12.546 -3.175 8.263 1.00 90.56 254 ARG A CA 1
ATOM 2018 C C . ARG A 1 254 ? -11.083 -3.240 7.825 1.00 90.56 254 ARG A C 1
ATOM 2020 O O . ARG A 1 254 ? -10.461 -2.196 7.630 1.00 90.56 254 ARG A O 1
ATOM 2027 N N . LEU A 1 255 ? -10.533 -4.440 7.642 1.00 93.81 255 LEU A N 1
ATOM 2028 C CA . LEU A 1 255 ? -9.167 -4.621 7.148 1.00 93.81 255 LEU A CA 1
ATOM 2029 C C . LEU A 1 255 ? -9.002 -4.065 5.725 1.00 93.81 255 LEU A C 1
ATOM 2031 O O . LEU A 1 255 ? -8.060 -3.320 5.461 1.00 93.81 255 LEU A O 1
ATOM 2035 N N . LEU A 1 256 ? -9.948 -4.347 4.826 1.00 94.19 256 LEU A N 1
ATOM 2036 C CA . LEU A 1 256 ? -9.943 -3.833 3.456 1.00 94.19 256 LEU A CA 1
ATOM 2037 C C . LEU A 1 256 ? -10.028 -2.304 3.415 1.00 94.19 256 LEU A C 1
ATOM 2039 O O . LEU A 1 256 ? -9.329 -1.700 2.608 1.00 94.19 256 LEU A O 1
ATOM 2043 N N . LYS A 1 257 ? -10.810 -1.658 4.293 1.00 93.75 257 LYS A N 1
ATOM 2044 C CA . LYS A 1 257 ? -10.831 -0.187 4.416 1.00 93.75 257 LYS A CA 1
ATOM 2045 C C . LYS A 1 257 ? -9.447 0.371 4.779 1.00 93.75 257 LYS A C 1
ATOM 2047 O O . LYS A 1 257 ? -8.970 1.286 4.110 1.00 93.75 257 LYS A O 1
ATOM 2052 N N . LYS A 1 258 ? -8.765 -0.224 5.769 1.00 95.06 258 LYS A N 1
ATOM 2053 C CA . LYS A 1 258 ? -7.398 0.162 6.182 1.00 95.06 258 LYS A CA 1
ATOM 2054 C C . LYS A 1 258 ? -6.399 0.024 5.025 1.00 95.06 258 LYS A C 1
ATOM 2056 O O . LYS A 1 258 ? -5.687 0.974 4.704 1.00 95.06 258 LYS A O 1
ATOM 2061 N N . VAL A 1 259 ? -6.392 -1.132 4.354 1.00 96.94 259 VAL A N 1
ATOM 2062 C CA . VAL A 1 259 ? -5.508 -1.402 3.205 1.00 96.94 259 VAL A CA 1
ATOM 2063 C C . VAL A 1 259 ? -5.829 -0.481 2.024 1.00 96.94 259 VAL A C 1
ATOM 2065 O O . VAL A 1 259 ? -4.919 0.030 1.374 1.00 96.94 259 VAL A O 1
ATOM 2068 N N . ARG A 1 260 ? -7.113 -0.210 1.763 1.00 96.12 260 ARG A N 1
ATOM 2069 C CA . ARG A 1 260 ? -7.553 0.707 0.705 1.00 96.12 260 ARG A CA 1
ATOM 2070 C C . ARG A 1 260 ? -7.087 2.134 0.964 1.00 96.12 260 ARG A C 1
ATOM 2072 O O . ARG A 1 260 ? -6.580 2.755 0.039 1.00 96.12 260 ARG A O 1
ATOM 2079 N N . LEU A 1 261 ? -7.219 2.644 2.191 1.00 95.38 261 LEU A N 1
ATOM 2080 C CA . LEU A 1 261 ? -6.736 3.984 2.539 1.00 95.38 261 LEU A CA 1
ATOM 2081 C C . LEU A 1 261 ? -5.227 4.118 2.293 1.00 95.38 261 LEU A C 1
ATOM 2083 O O . LEU A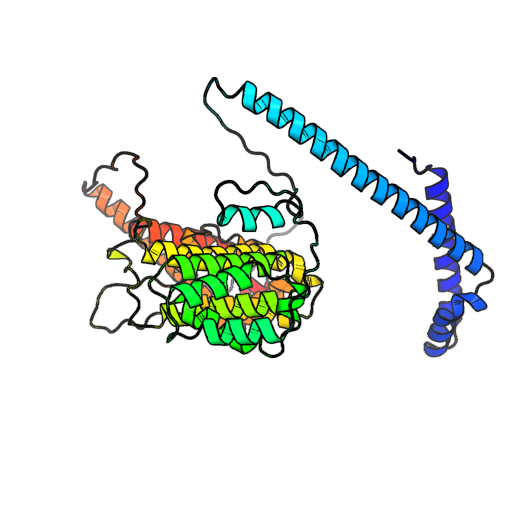 1 261 ? -4.789 5.080 1.662 1.00 95.38 261 LEU A O 1
ATOM 2087 N N . LEU A 1 262 ? -4.452 3.121 2.738 1.00 96.38 262 LEU A N 1
ATOM 2088 C CA . LEU A 1 262 ? -3.011 3.057 2.498 1.00 96.38 262 LEU A CA 1
ATOM 2089 C C . LEU A 1 262 ? -2.702 3.076 0.990 1.00 96.38 262 LEU A C 1
ATOM 2091 O O . LEU A 1 262 ? -1.872 3.856 0.527 1.00 96.38 262 LEU A O 1
ATOM 2095 N N . ASN A 1 263 ? -3.398 2.247 0.210 1.00 97.00 263 ASN A N 1
ATOM 2096 C CA . ASN A 1 263 ? -3.173 2.109 -1.225 1.00 97.00 263 ASN A CA 1
ATOM 2097 C C . ASN A 1 263 ? -3.563 3.350 -2.039 1.00 97.00 263 ASN A C 1
ATOM 2099 O O . ASN A 1 263 ? -2.869 3.699 -2.995 1.00 97.00 263 ASN A O 1
ATOM 2103 N N . GLU A 1 264 ? -4.635 4.042 -1.667 1.00 93.38 264 GLU A N 1
ATOM 2104 C CA . GLU A 1 264 ? -4.998 5.298 -2.320 1.00 93.38 264 GLU A CA 1
ATOM 2105 C C . GLU A 1 264 ? -3.909 6.357 -2.102 1.00 93.38 264 GLU A C 1
ATOM 2107 O O . GLU A 1 264 ? -3.497 7.013 -3.058 1.00 93.38 264 GLU A O 1
ATOM 2112 N N . TYR A 1 265 ? -3.333 6.446 -0.898 1.00 92.81 265 TYR A N 1
ATOM 2113 C CA . TYR A 1 265 ? -2.203 7.346 -0.668 1.00 92.81 265 TYR A CA 1
ATOM 2114 C C . TYR A 1 265 ? -0.951 6.925 -1.448 1.00 92.81 265 TYR A C 1
ATOM 2116 O O . TYR A 1 265 ? -0.288 7.773 -2.039 1.00 92.81 265 TYR A O 1
ATOM 2124 N N . GLN A 1 266 ? -0.647 5.622 -1.543 1.00 94.12 266 GLN A N 1
ATOM 2125 C CA . GLN A 1 266 ? 0.467 5.132 -2.371 1.00 94.12 266 GLN A CA 1
ATOM 2126 C C . GLN A 1 266 ? 0.352 5.604 -3.825 1.00 94.12 266 GLN A C 1
ATOM 2128 O O . GLN A 1 266 ? 1.363 5.925 -4.449 1.00 94.12 266 GLN A O 1
ATOM 2133 N N . LYS A 1 267 ? -0.862 5.653 -4.386 1.00 92.81 267 LYS A N 1
ATOM 2134 C CA . LYS A 1 267 ? -1.084 6.136 -5.756 1.00 92.81 267 LYS A CA 1
ATOM 2135 C C . LYS A 1 267 ? -0.842 7.642 -5.882 1.00 92.81 267 LYS A C 1
ATOM 2137 O O . LYS A 1 267 ? -0.437 8.079 -6.955 1.00 92.81 267 LYS A O 1
ATOM 2142 N N . GLU A 1 268 ? -1.068 8.426 -4.840 1.00 88.12 268 GLU A N 1
ATOM 2143 C CA . GLU A 1 268 ? -0.907 9.885 -4.881 1.00 88.12 268 GLU A CA 1
ATOM 2144 C C . GLU A 1 268 ? 0.489 10.356 -4.452 1.00 88.12 268 GLU A C 1
ATOM 2146 O O . GLU A 1 268 ? 0.974 11.365 -4.957 1.00 88.12 268 GLU A O 1
ATOM 2151 N N . ALA A 1 269 ? 1.196 9.588 -3.616 1.00 87.94 269 ALA A N 1
ATOM 2152 C CA . ALA A 1 269 ? 2.531 9.920 -3.112 1.00 87.94 269 ALA A CA 1
ATOM 2153 C C . ALA A 1 269 ? 3.535 10.399 -4.193 1.00 87.94 269 ALA A C 1
ATOM 2155 O O . ALA A 1 269 ? 4.233 11.391 -3.949 1.00 87.94 269 ALA A O 1
ATOM 2156 N N . PRO A 1 270 ? 3.591 9.804 -5.409 1.00 88.00 270 PRO A N 1
ATOM 2157 C CA . PRO A 1 270 ? 4.503 10.255 -6.460 1.00 88.00 270 PRO A CA 1
ATOM 2158 C C . PRO A 1 270 ? 4.331 11.703 -6.912 1.00 88.00 270 PRO A C 1
ATOM 2160 O O . PRO A 1 270 ? 5.301 12.303 -7.374 1.00 88.00 270 PRO A O 1
ATOM 2163 N N . CYS A 1 271 ? 3.138 12.282 -6.762 1.00 84.38 271 CYS A N 1
ATOM 2164 C CA . CYS A 1 271 ? 2.871 13.676 -7.120 1.00 84.38 271 CYS A CA 1
ATOM 2165 C C . CYS A 1 271 ? 3.635 14.672 -6.236 1.00 84.38 271 CYS A C 1
ATOM 2167 O O . CYS A 1 271 ? 3.815 15.826 -6.626 1.00 84.38 271 CYS A O 1
ATOM 2169 N N . PHE A 1 272 ? 4.113 14.230 -5.071 1.00 80.19 272 PHE A N 1
ATOM 2170 C CA . PHE A 1 272 ? 4.763 15.089 -4.088 1.00 80.19 272 PHE A CA 1
ATOM 2171 C C . PHE A 1 272 ? 6.278 14.875 -4.013 1.00 80.19 272 PHE A C 1
ATOM 2173 O O . PHE A 1 272 ? 7.000 15.808 -3.686 1.00 80.19 272 PHE A O 1
ATOM 2180 N N . TRP A 1 273 ? 6.795 13.696 -4.372 1.00 82.69 273 TRP A N 1
ATOM 2181 C CA . TRP A 1 273 ? 8.192 13.310 -4.116 1.00 82.69 273 TRP A CA 1
ATOM 2182 C C . TRP A 1 273 ? 9.261 14.301 -4.585 1.00 82.69 273 TRP A C 1
ATOM 2184 O O . TRP A 1 273 ? 10.217 14.530 -3.855 1.00 82.69 273 TRP A O 1
ATOM 2194 N N . ILE A 1 274 ? 9.102 14.916 -5.761 1.00 77.00 274 ILE A N 1
ATOM 2195 C CA . ILE A 1 274 ? 10.118 15.829 -6.321 1.00 77.00 274 ILE A CA 1
ATOM 2196 C C . ILE A 1 274 ? 10.286 17.130 -5.526 1.00 77.00 274 ILE A C 1
ATOM 2198 O O . ILE A 1 274 ? 11.272 17.834 -5.708 1.00 77.00 274 ILE A O 1
ATOM 2202 N N . ARG A 1 275 ? 9.315 17.477 -4.675 1.00 81.19 275 ARG A N 1
ATOM 2203 C CA . ARG A 1 275 ? 9.310 18.728 -3.904 1.00 81.19 275 ARG A CA 1
ATOM 2204 C C . ARG A 1 275 ? 9.951 18.566 -2.521 1.00 81.19 275 ARG A C 1
ATOM 2206 O O . ARG A 1 275 ? 9.952 19.520 -1.748 1.00 81.19 275 ARG A O 1
ATOM 2213 N N . HIS A 1 276 ? 10.462 17.374 -2.190 1.00 74.50 276 HIS A N 1
ATOM 2214 C CA . HIS A 1 276 ? 10.850 17.014 -0.825 1.00 74.50 276 HIS A CA 1
ATOM 2215 C C . HIS A 1 276 ? 12.150 16.202 -0.745 1.00 74.50 276 HIS A C 1
ATOM 2217 O O . HIS A 1 276 ? 12.610 15.664 -1.752 1.00 74.50 276 HIS A O 1
ATOM 2223 N N . PRO A 1 277 ? 12.753 16.102 0.459 1.00 82.25 277 PRO A N 1
ATOM 2224 C CA . PRO A 1 277 ? 13.968 15.320 0.666 1.00 82.25 277 PRO A CA 1
ATOM 2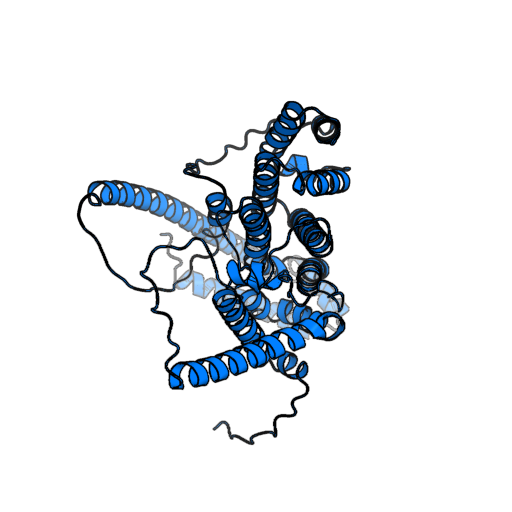225 C C . PRO A 1 277 ? 13.775 13.831 0.352 1.00 82.25 277 PRO A C 1
ATOM 2227 O O . PRO A 1 277 ? 12.743 13.250 0.682 1.00 82.25 277 PRO A O 1
ATOM 2230 N N . GLU A 1 278 ? 14.814 13.180 -0.177 1.00 83.69 278 GLU A N 1
ATOM 2231 C CA . GLU A 1 278 ? 14.779 11.755 -0.558 1.00 83.69 278 GLU A CA 1
ATOM 2232 C C . GLU A 1 278 ? 14.382 10.833 0.596 1.00 83.69 278 GLU A C 1
ATOM 2234 O O . GLU A 1 278 ? 13.592 9.908 0.407 1.00 83.69 278 GLU A O 1
ATOM 2239 N N . LYS A 1 279 ? 14.834 11.156 1.812 1.00 87.31 279 LYS A N 1
ATOM 2240 C CA . LYS A 1 279 ? 14.520 10.407 3.034 1.00 87.31 279 LYS A CA 1
ATOM 2241 C C . LYS A 1 279 ? 13.014 10.221 3.253 1.00 87.31 279 LYS A C 1
ATOM 2243 O O . LYS A 1 279 ? 12.582 9.155 3.674 1.00 87.31 279 LYS A O 1
ATOM 2248 N N . TYR A 1 280 ? 12.202 11.229 2.928 1.00 87.31 280 TYR A N 1
ATOM 2249 C CA . TYR A 1 280 ? 10.746 11.134 3.045 1.00 87.31 280 TYR A CA 1
ATOM 2250 C C . TYR A 1 280 ? 10.186 10.011 2.161 1.00 87.31 280 TYR A C 1
ATOM 2252 O O . TYR A 1 280 ? 9.420 9.166 2.620 1.00 87.31 280 TYR A O 1
ATOM 2260 N N . MET A 1 281 ? 10.586 9.993 0.889 1.00 90.06 281 MET A N 1
ATOM 2261 C CA . MET A 1 281 ? 10.130 8.996 -0.074 1.00 90.06 281 MET A CA 1
ATOM 2262 C C . MET A 1 281 ? 10.625 7.606 0.323 1.00 90.06 281 MET A C 1
ATOM 2264 O O . MET A 1 281 ? 9.856 6.649 0.265 1.00 90.06 281 MET A O 1
ATOM 2268 N N . GLU A 1 282 ? 11.888 7.497 0.740 1.00 92.06 282 GLU A N 1
ATOM 2269 C CA . GLU A 1 282 ? 12.461 6.238 1.211 1.00 92.06 282 GLU A CA 1
ATOM 2270 C C . GLU A 1 282 ? 11.660 5.643 2.365 1.00 92.06 282 GLU A C 1
ATOM 2272 O O . GLU A 1 282 ? 11.367 4.459 2.314 1.00 92.06 282 GLU A O 1
ATOM 2277 N N . GLU A 1 283 ? 11.248 6.435 3.358 1.00 93.44 283 GLU A N 1
ATOM 2278 C CA . GLU A 1 283 ? 10.465 5.938 4.497 1.00 93.44 283 GLU A CA 1
ATOM 2279 C C . GLU A 1 283 ? 9.089 5.391 4.071 1.00 93.44 283 GLU A C 1
ATOM 2281 O O . GLU A 1 283 ? 8.672 4.331 4.544 1.00 93.44 283 GLU A O 1
ATOM 2286 N N . ILE A 1 284 ? 8.406 6.050 3.126 1.00 94.62 284 ILE A N 1
ATOM 2287 C CA . ILE A 1 284 ? 7.138 5.558 2.553 1.00 94.62 284 ILE A CA 1
ATOM 2288 C C . ILE A 1 284 ? 7.355 4.241 1.797 1.00 94.62 284 ILE A C 1
ATOM 2290 O O . ILE A 1 284 ? 6.592 3.282 1.965 1.00 94.62 284 ILE A O 1
ATOM 2294 N N . VAL A 1 285 ? 8.394 4.182 0.957 1.00 95.56 285 VAL A N 1
ATOM 2295 C CA . VAL A 1 285 ? 8.730 2.985 0.175 1.00 95.56 285 VAL A CA 1
ATOM 2296 C C . VAL A 1 285 ? 9.106 1.835 1.105 1.00 95.56 285 VAL A C 1
ATOM 2298 O O . VAL A 1 285 ? 8.542 0.750 0.994 1.00 95.56 285 VAL A O 1
ATOM 2301 N N . GLU A 1 286 ? 10.002 2.084 2.052 1.00 96.69 286 GLU A N 1
ATOM 2302 C CA . GLU A 1 286 ? 10.492 1.134 3.046 1.00 96.69 286 GLU A CA 1
ATOM 2303 C C . GLU A 1 286 ? 9.347 0.546 3.868 1.00 96.69 286 GLU A C 1
ATOM 2305 O O . GLU A 1 286 ? 9.224 -0.672 3.968 1.00 96.69 286 GLU A O 1
ATOM 2310 N N . SER A 1 287 ? 8.464 1.396 4.396 1.00 97.38 287 SER A N 1
ATOM 2311 C CA . SER A 1 287 ? 7.312 0.969 5.191 1.00 97.38 287 SER A CA 1
ATOM 2312 C C . SER A 1 287 ? 6.341 0.097 4.382 1.00 97.38 287 SER A C 1
ATOM 2314 O O . SER A 1 287 ? 5.828 -0.904 4.881 1.00 97.38 287 SER A O 1
ATOM 2316 N N . THR A 1 288 ? 6.159 0.410 3.096 1.00 97.62 288 THR A N 1
ATOM 2317 C CA . THR A 1 288 ? 5.327 -0.389 2.181 1.00 97.62 288 THR A CA 1
ATOM 2318 C C . THR A 1 288 ? 5.940 -1.754 1.894 1.00 97.62 288 THR A C 1
ATOM 2320 O O . THR A 1 288 ? 5.250 -2.770 1.957 1.00 97.62 288 THR A O 1
ATOM 2323 N N . LEU A 1 289 ? 7.234 -1.794 1.569 1.00 97.62 289 LEU A N 1
ATOM 2324 C CA . LEU A 1 289 ? 7.930 -3.042 1.264 1.00 97.62 289 LEU A CA 1
ATOM 2325 C C . LEU A 1 289 ? 8.076 -3.922 2.513 1.00 97.62 289 LEU A C 1
ATOM 2327 O O . LEU A 1 289 ? 7.938 -5.138 2.394 1.00 97.62 289 LEU A O 1
ATOM 2331 N N . SER A 1 290 ? 8.263 -3.319 3.694 1.00 97.75 290 SER A N 1
ATOM 2332 C CA . SER A 1 290 ? 8.242 -4.005 4.993 1.00 97.75 290 SER A CA 1
ATOM 2333 C C . SER A 1 290 ? 6.921 -4.737 5.201 1.00 97.75 290 SER A C 1
ATOM 2335 O O . SER A 1 290 ? 6.923 -5.961 5.340 1.00 97.75 290 SER A O 1
ATOM 2337 N N . LEU A 1 291 ? 5.792 -4.023 5.090 1.00 97.56 291 LEU A N 1
ATOM 2338 C CA . LEU A 1 291 ? 4.453 -4.607 5.198 1.00 97.56 291 LEU A CA 1
ATOM 2339 C C . LEU A 1 291 ? 4.257 -5.769 4.217 1.00 97.56 291 LEU A C 1
ATOM 2341 O O . LEU A 1 291 ? 3.815 -6.840 4.611 1.00 97.56 291 LEU A O 1
ATOM 2345 N N . LEU A 1 292 ? 4.611 -5.591 2.942 1.00 96.88 292 LEU A N 1
ATOM 2346 C CA . LEU A 1 292 ? 4.440 -6.644 1.934 1.00 96.88 292 LEU A CA 1
ATOM 2347 C C . LEU A 1 292 ? 5.377 -7.840 2.131 1.00 96.88 292 LEU A C 1
ATOM 2349 O O . LEU A 1 292 ? 5.123 -8.906 1.570 1.00 96.88 292 LEU A O 1
ATOM 2353 N N . SER A 1 293 ? 6.462 -7.668 2.888 1.00 95.62 293 SER A N 1
ATOM 2354 C CA . SER A 1 293 ? 7.427 -8.730 3.182 1.00 95.62 293 SER A CA 1
ATOM 2355 C C . SER A 1 293 ? 7.025 -9.612 4.358 1.00 95.62 293 SER A C 1
ATOM 2357 O O . SER A 1 293 ? 7.643 -10.661 4.551 1.00 95.62 293 SER A O 1
ATOM 2359 N N . VAL A 1 294 ? 5.985 -9.222 5.103 1.00 93.12 294 VAL A N 1
ATOM 2360 C CA . VAL A 1 294 ? 5.423 -10.032 6.183 1.00 93.12 294 VAL A CA 1
ATOM 2361 C C . VAL A 1 294 ? 4.960 -11.369 5.622 1.00 93.12 294 VAL A C 1
ATOM 2363 O O . VAL A 1 294 ? 4.174 -11.432 4.676 1.00 93.12 294 VAL A O 1
ATOM 2366 N N . LYS A 1 295 ? 5.454 -12.439 6.240 1.00 84.19 295 LYS A N 1
ATOM 2367 C CA . LYS A 1 295 ? 5.019 -13.812 6.009 1.00 84.19 295 LYS A CA 1
ATOM 2368 C C . LYS A 1 295 ? 4.597 -14.390 7.343 1.00 84.19 295 LYS A C 1
ATOM 2370 O O . LYS A 1 295 ? 5.301 -14.211 8.335 1.00 84.19 295 LYS A O 1
ATOM 2375 N N . HIS A 1 296 ? 3.467 -15.082 7.366 1.00 75.06 296 HIS A N 1
ATOM 2376 C CA . HIS A 1 296 ? 3.071 -15.812 8.560 1.00 75.06 296 HIS A CA 1
ATOM 2377 C C . HIS A 1 296 ? 3.892 -17.105 8.660 1.00 75.06 296 HIS A C 1
ATOM 2379 O O . HIS A 1 296 ? 3.943 -17.877 7.699 1.00 75.06 296 HIS A O 1
ATOM 2385 N N . ASP A 1 297 ? 4.513 -17.360 9.816 1.00 62.41 297 ASP A N 1
ATOM 2386 C CA . ASP A 1 297 ? 5.207 -18.625 10.065 1.00 62.41 297 ASP A CA 1
ATOM 2387 C C . ASP A 1 297 ? 4.200 -19.773 9.971 1.00 62.41 297 ASP A C 1
ATOM 2389 O O . ASP A 1 297 ? 3.253 -19.872 10.760 1.00 62.41 297 ASP A O 1
ATOM 2393 N N . GLN A 1 298 ? 4.387 -20.634 8.975 1.00 58.66 298 GLN A N 1
ATOM 2394 C CA . GLN A 1 298 ? 3.623 -21.864 8.848 1.00 58.66 298 GLN A CA 1
ATOM 2395 C C . GLN A 1 298 ? 4.221 -22.875 9.822 1.00 58.66 298 GLN A C 1
ATOM 2397 O O . GLN A 1 298 ? 5.271 -23.459 9.561 1.00 58.66 298 GLN A O 1
ATOM 2402 N N . SER A 1 299 ? 3.562 -23.101 10.960 1.00 51.25 299 SER A N 1
ATOM 2403 C CA . SER A 1 299 ? 3.860 -24.292 11.754 1.00 51.25 299 SER A CA 1
ATOM 2404 C C . SER A 1 299 ? 3.599 -25.515 10.875 1.00 51.25 299 SER A C 1
ATOM 2406 O O . SER A 1 299 ? 2.494 -25.641 10.343 1.00 51.25 299 SER A O 1
ATOM 2408 N N . HIS A 1 300 ? 4.569 -26.425 10.765 1.00 52.28 300 HIS A N 1
ATOM 2409 C CA . HIS A 1 300 ? 4.525 -27.651 9.949 1.00 52.28 300 HIS A CA 1
ATOM 2410 C C . HIS A 1 300 ? 3.298 -28.572 10.178 1.00 52.28 300 HIS A C 1
ATOM 2412 O O . HIS A 1 300 ? 3.149 -29.574 9.488 1.00 52.28 300 HIS A O 1
ATOM 2418 N N . LEU A 1 301 ? 2.423 -28.247 11.134 1.00 50.12 301 LEU A N 1
ATOM 2419 C CA . LEU A 1 301 ? 1.259 -29.024 11.557 1.00 50.12 301 LEU A CA 1
ATOM 2420 C C . LEU A 1 301 ? -0.069 -28.600 10.902 1.00 50.12 301 LEU A C 1
ATOM 2422 O O . LEU A 1 301 ? -1.025 -29.368 10.963 1.00 50.12 301 LEU A O 1
ATOM 2426 N N . VAL A 1 302 ? -0.165 -27.420 10.270 1.00 50.78 302 VAL A N 1
ATOM 2427 C CA . VAL A 1 302 ? -1.430 -26.937 9.677 1.00 50.78 302 VAL A CA 1
ATOM 2428 C C . VAL A 1 302 ? -1.241 -26.649 8.190 1.00 50.78 302 VAL A C 1
ATOM 2430 O O . VAL A 1 302 ? -0.616 -25.671 7.799 1.00 50.78 302 VAL A O 1
ATOM 2433 N N . SER A 1 303 ? -1.834 -27.499 7.349 1.00 56.50 303 SER A N 1
ATOM 2434 C CA . SER A 1 303 ? -1.799 -27.454 5.875 1.00 56.50 303 SER A CA 1
ATOM 2435 C C . SER A 1 303 ? -2.469 -26.213 5.242 1.00 56.50 303 SER A C 1
ATOM 2437 O O . SER A 1 303 ? -2.626 -26.157 4.021 1.00 56.50 303 SER A O 1
ATOM 2439 N N . GLN A 1 304 ? -2.922 -25.233 6.028 1.00 69.25 304 GLN A N 1
ATOM 2440 C CA . GLN A 1 304 ? -3.706 -24.103 5.530 1.00 69.25 304 GLN A CA 1
ATOM 2441 C C . GLN A 1 304 ? -2.853 -22.837 5.433 1.00 69.25 304 GLN A C 1
ATOM 2443 O O . GLN A 1 304 ? -2.416 -22.277 6.434 1.00 69.25 304 GLN A O 1
ATOM 2448 N N . LYS A 1 305 ? -2.642 -22.363 4.200 1.00 84.50 305 LYS A N 1
ATOM 2449 C CA . LYS A 1 305 ? -1.938 -21.107 3.912 1.00 84.50 305 LYS A CA 1
ATOM 2450 C C . LYS A 1 305 ? -2.793 -19.918 4.367 1.00 84.50 305 LYS A C 1
ATOM 2452 O O . LYS A 1 305 ? -3.827 -19.643 3.756 1.00 84.50 305 LYS A O 1
ATOM 2457 N N . ILE A 1 306 ? -2.364 -19.227 5.422 1.00 90.19 306 ILE A N 1
ATOM 2458 C CA . ILE A 1 306 ? -2.931 -17.937 5.853 1.00 90.19 306 ILE A CA 1
ATOM 2459 C C . ILE A 1 306 ? -2.652 -16.884 4.769 1.00 90.19 306 ILE A C 1
ATOM 2461 O O . ILE A 1 306 ? -1.624 -16.945 4.089 1.00 90.19 306 ILE A O 1
ATOM 2465 N N . LEU A 1 307 ? -3.591 -15.962 4.554 1.00 92.62 307 LEU A N 1
ATOM 2466 C CA . LEU A 1 307 ? -3.454 -14.923 3.536 1.00 92.62 307 LEU A CA 1
ATOM 2467 C C . LEU A 1 307 ? -2.486 -13.817 3.979 1.00 92.62 307 LEU A C 1
ATOM 2469 O O . LEU A 1 307 ? -2.740 -13.093 4.938 1.00 92.62 307 LEU A O 1
ATOM 2473 N N . ASP A 1 308 ? -1.404 -13.659 3.218 1.00 92.94 308 ASP A N 1
ATOM 2474 C CA . ASP A 1 308 ? -0.426 -12.579 3.369 1.00 92.94 308 ASP A CA 1
ATOM 2475 C C . ASP A 1 308 ? -1.028 -11.193 3.011 1.00 92.94 308 ASP A C 1
ATOM 2477 O O . ASP A 1 308 ? -2.000 -11.116 2.245 1.00 92.94 308 ASP A O 1
ATOM 2481 N N . PRO A 1 309 ? -0.418 -10.071 3.452 1.00 96.00 309 PRO A N 1
ATOM 2482 C CA . PRO A 1 309 ? -0.919 -8.713 3.183 1.00 96.00 309 PRO A CA 1
ATOM 2483 C C . PRO A 1 309 ? -1.170 -8.410 1.700 1.00 96.00 309 PRO A C 1
ATOM 2485 O O . PRO A 1 309 ? -2.098 -7.682 1.339 1.00 96.00 309 PRO A O 1
ATOM 2488 N N . ILE A 1 310 ? -0.355 -8.998 0.822 1.00 96.25 310 ILE A N 1
ATOM 2489 C CA . ILE A 1 310 ? -0.429 -8.799 -0.625 1.00 96.25 310 ILE A CA 1
ATOM 2490 C C . ILE A 1 310 ? -1.761 -9.263 -1.232 1.00 96.25 310 ILE A C 1
ATOM 2492 O O . ILE A 1 310 ? -2.195 -8.669 -2.215 1.00 96.25 310 ILE A O 1
ATOM 2496 N N . TYR A 1 311 ? -2.457 -10.248 -0.646 1.00 96.06 311 TYR A N 1
ATOM 2497 C CA . TYR A 1 311 ? -3.782 -10.664 -1.131 1.00 96.06 311 TYR A CA 1
ATOM 2498 C C . TYR A 1 311 ? -4.811 -9.545 -0.962 1.00 96.06 311 TYR A C 1
ATOM 2500 O O . TYR A 1 311 ? -5.583 -9.261 -1.876 1.00 96.06 311 TYR A O 1
ATOM 2508 N N . PHE A 1 312 ? -4.782 -8.861 0.182 1.00 97.38 312 PHE A N 1
ATOM 2509 C CA . PHE A 1 312 ? -5.672 -7.737 0.464 1.00 97.38 312 PHE A CA 1
ATOM 2510 C C . PHE A 1 312 ? -5.315 -6.518 -0.388 1.00 97.38 312 PHE A C 1
ATOM 2512 O O . PHE A 1 312 ? -6.210 -5.846 -0.899 1.00 97.38 312 PHE A O 1
ATOM 2519 N N . LEU A 1 313 ? -4.019 -6.266 -0.611 1.00 97.88 313 LEU A N 1
ATOM 2520 C CA . LEU A 1 313 ? -3.582 -5.204 -1.518 1.00 97.88 313 LEU A CA 1
ATOM 2521 C C . LEU A 1 313 ? -3.993 -5.491 -2.972 1.00 97.88 313 LEU A C 1
ATOM 2523 O O . LEU A 1 313 ? -4.467 -4.597 -3.667 1.00 97.88 313 LEU A O 1
ATOM 2527 N N . ALA A 1 314 ? -3.859 -6.735 -3.431 1.00 97.50 314 ALA A N 1
ATOM 2528 C CA . ALA A 1 314 ? -4.248 -7.141 -4.779 1.00 97.50 314 ALA A CA 1
ATOM 2529 C C . ALA A 1 314 ? -5.773 -7.108 -4.987 1.00 97.50 314 ALA A C 1
ATOM 2531 O O . ALA A 1 314 ? -6.232 -6.822 -6.093 1.00 97.50 314 ALA A O 1
ATOM 2532 N N . LEU A 1 315 ? -6.563 -7.331 -3.934 1.00 96.00 315 LEU A N 1
ATOM 2533 C CA . LEU A 1 315 ? -8.017 -7.162 -3.979 1.00 96.00 315 LEU A CA 1
ATOM 2534 C C . LEU A 1 315 ? -8.435 -5.705 -4.207 1.00 96.00 315 LEU A C 1
ATOM 2536 O O . LEU A 1 315 ? -9.376 -5.456 -4.957 1.00 96.00 315 LEU A O 1
ATOM 2540 N N . VAL A 1 316 ? -7.746 -4.741 -3.587 1.00 96.19 316 VAL A N 1
ATOM 2541 C CA . VAL A 1 316 ? -8.067 -3.308 -3.750 1.00 96.19 316 VAL A CA 1
ATOM 2542 C C . VAL A 1 316 ? -7.379 -2.666 -4.963 1.00 96.19 316 VAL A C 1
ATOM 2544 O O . VAL A 1 316 ? -7.875 -1.673 -5.494 1.00 96.19 316 VAL A O 1
ATOM 2547 N N . ASP A 1 317 ? -6.257 -3.224 -5.425 1.00 97.06 317 ASP A N 1
ATOM 2548 C CA . ASP A 1 317 ? -5.487 -2.751 -6.580 1.00 97.06 317 ASP A CA 1
ATOM 2549 C C . ASP A 1 317 ? -4.904 -3.923 -7.379 1.00 97.06 317 ASP A C 1
ATOM 2551 O O . ASP A 1 317 ? -3.703 -4.201 -7.372 1.00 97.06 317 ASP A O 1
ATOM 2555 N N . THR A 1 318 ? -5.767 -4.625 -8.110 1.00 96.56 318 THR A N 1
ATOM 2556 C CA . THR A 1 318 ? -5.401 -5.839 -8.861 1.00 96.56 318 THR A CA 1
ATOM 2557 C C . THR A 1 318 ? -4.313 -5.606 -9.905 1.00 96.56 318 THR A C 1
ATOM 2559 O O . THR A 1 318 ? -3.522 -6.500 -10.176 1.00 96.56 318 THR A O 1
ATOM 2562 N N . LYS A 1 319 ? -4.227 -4.402 -10.483 1.00 96.31 319 LYS A N 1
ATOM 2563 C CA . LYS A 1 319 ? -3.255 -4.077 -11.544 1.00 96.31 319 LYS A CA 1
ATOM 2564 C C . LYS A 1 319 ? -1.972 -3.427 -11.019 1.00 96.31 319 LYS A C 1
ATOM 2566 O O . LYS A 1 319 ? -1.185 -2.920 -11.821 1.00 96.31 319 LYS A O 1
ATOM 2571 N N . ALA A 1 320 ? -1.771 -3.413 -9.699 1.00 97.38 320 ALA A N 1
ATOM 2572 C CA . ALA A 1 320 ? -0.631 -2.776 -9.045 1.00 97.38 320 ALA A CA 1
ATOM 2573 C C . ALA A 1 320 ? -0.382 -1.344 -9.567 1.00 97.38 320 ALA A C 1
ATOM 2575 O O . ALA A 1 320 ? 0.744 -0.966 -9.916 1.00 97.38 320 ALA A O 1
ATOM 2576 N N . VAL A 1 321 ? -1.450 -0.545 -9.680 1.00 96.88 321 VAL A N 1
ATOM 2577 C CA . VAL A 1 321 ? -1.389 0.833 -10.190 1.00 96.88 321 VAL A CA 1
ATOM 2578 C C . VAL A 1 321 ? -0.456 1.681 -9.331 1.00 96.88 321 VAL A C 1
ATOM 2580 O O . VAL A 1 321 ? 0.304 2.480 -9.885 1.00 96.88 321 VAL A O 1
ATOM 2583 N N . TRP A 1 322 ? -0.454 1.464 -8.012 1.00 96.12 322 TRP A N 1
ATOM 2584 C CA . TRP A 1 322 ? 0.490 2.101 -7.089 1.00 96.12 322 TRP A CA 1
ATOM 2585 C C . TRP A 1 322 ? 1.945 1.928 -7.562 1.00 96.12 322 TRP A C 1
ATOM 2587 O O . TRP A 1 322 ? 2.659 2.907 -7.781 1.00 96.12 322 TRP A O 1
ATOM 2597 N N . PHE A 1 323 ? 2.355 0.692 -7.858 1.00 97.19 323 PHE A N 1
ATOM 2598 C CA . PHE A 1 323 ? 3.721 0.378 -8.263 1.00 97.19 323 PHE A CA 1
ATOM 2599 C C . PHE A 1 323 ? 4.037 0.894 -9.665 1.00 97.19 323 PHE A C 1
ATOM 2601 O O . PHE A 1 323 ? 5.137 1.386 -9.920 1.00 97.19 323 PHE A O 1
ATOM 2608 N N . LYS A 1 324 ? 3.061 0.851 -10.586 1.00 94.88 324 LYS A N 1
ATOM 2609 C CA . LYS A 1 324 ? 3.190 1.486 -11.908 1.00 94.88 324 LYS A CA 1
ATOM 2610 C C . LYS A 1 324 ? 3.547 2.966 -11.767 1.00 94.88 324 LYS A C 1
ATOM 2612 O O . LYS A 1 324 ? 4.461 3.415 -12.459 1.00 94.88 324 LYS A O 1
ATOM 2617 N N . LYS A 1 325 ? 2.841 3.705 -10.902 1.00 93.94 325 LYS A N 1
ATOM 2618 C CA . LYS A 1 325 ? 3.110 5.130 -10.660 1.00 93.94 325 LYS A CA 1
ATOM 2619 C C . LYS A 1 325 ? 4.494 5.330 -10.029 1.00 93.94 325 LYS A C 1
ATOM 2621 O O . LYS A 1 325 ? 5.253 6.176 -10.489 1.00 93.94 325 LYS A O 1
ATOM 2626 N N . TRP A 1 326 ? 4.868 4.493 -9.061 1.00 94.88 326 TRP A N 1
ATOM 2627 C CA . TRP A 1 326 ? 6.171 4.566 -8.387 1.00 94.88 326 TRP A CA 1
ATOM 2628 C C . TRP A 1 326 ? 7.355 4.342 -9.333 1.00 94.88 326 TRP A C 1
ATOM 2630 O O . TRP A 1 326 ? 8.386 5.004 -9.229 1.00 94.88 326 TRP A O 1
ATOM 2640 N N . MET A 1 327 ? 7.188 3.438 -10.296 1.00 93.12 327 MET A N 1
ATOM 2641 C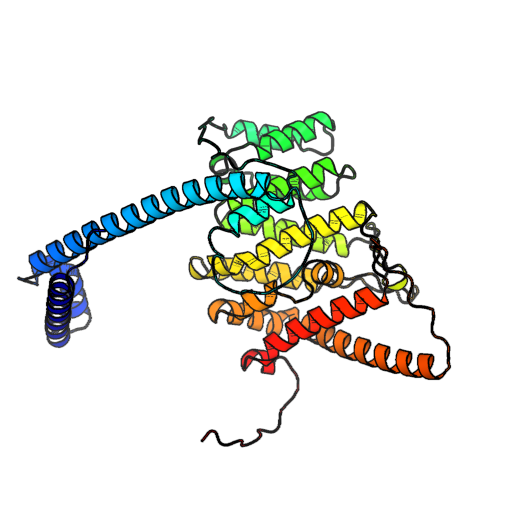 CA . MET A 1 327 ? 8.208 3.067 -11.278 1.00 93.12 327 MET A CA 1
ATOM 2642 C C . MET A 1 327 ? 8.301 4.025 -12.479 1.00 93.12 327 MET A C 1
ATOM 2644 O O . MET A 1 327 ? 9.155 3.821 -13.350 1.00 93.12 327 MET A O 1
ATOM 2648 N N . HIS A 1 328 ? 7.425 5.032 -12.575 1.00 88.38 328 HIS A N 1
ATOM 2649 C CA . HIS A 1 328 ? 7.370 5.946 -13.718 1.00 88.38 328 HIS A CA 1
ATOM 2650 C C . HIS A 1 328 ? 8.551 6.930 -13.726 1.00 88.38 328 HIS A C 1
ATOM 2652 O O . HIS A 1 328 ? 9.368 6.909 -14.651 1.00 88.38 328 HIS A O 1
ATOM 2658 N N . ALA A 1 329 ? 8.679 7.745 -12.677 1.00 85.56 329 ALA A N 1
ATOM 2659 C CA . ALA A 1 329 ? 9.741 8.740 -12.567 1.00 85.56 329 ALA A CA 1
ATOM 2660 C C . ALA A 1 329 ? 11.098 8.094 -12.235 1.00 85.56 329 ALA A C 1
ATOM 2662 O O . ALA A 1 329 ? 11.178 7.123 -11.482 1.00 85.56 329 ALA A O 1
ATOM 2663 N N . TYR A 1 330 ? 12.186 8.641 -12.789 1.00 84.50 330 TYR A N 1
ATOM 2664 C CA . TYR A 1 330 ? 13.545 8.134 -12.544 1.00 84.50 330 TYR A CA 1
ATOM 2665 C C . TYR A 1 330 ? 13.935 8.208 -11.061 1.00 84.50 330 TYR A C 1
ATOM 2667 O O . TYR A 1 330 ? 14.474 7.242 -10.517 1.00 84.50 330 TYR A O 1
ATOM 2675 N N . TYR A 1 331 ? 13.624 9.340 -10.423 1.00 86.69 331 TYR A N 1
ATOM 2676 C CA . TYR A 1 331 ? 13.933 9.625 -9.024 1.00 86.69 331 TYR A CA 1
ATOM 2677 C C . TYR A 1 331 ? 13.421 8.522 -8.090 1.00 86.69 331 TYR A C 1
ATOM 2679 O O . TYR A 1 331 ? 14.192 7.844 -7.414 1.00 86.69 331 TYR A O 1
ATOM 2687 N N . SER A 1 332 ? 12.124 8.243 -8.156 1.00 90.38 332 SER A N 1
ATOM 2688 C CA . SER A 1 332 ? 11.489 7.245 -7.308 1.00 90.38 332 SER A CA 1
ATOM 2689 C C . SER A 1 332 ? 11.820 5.813 -7.657 1.00 90.38 332 SER A C 1
ATOM 2691 O O . SER A 1 332 ? 12.063 4.993 -6.771 1.00 90.38 332 SER A O 1
ATOM 2693 N N . ARG A 1 333 ? 11.887 5.504 -8.955 1.00 93.38 333 ARG A N 1
ATOM 2694 C CA . ARG A 1 333 ? 12.280 4.180 -9.431 1.00 93.38 333 ARG A CA 1
ATOM 2695 C C . ARG A 1 333 ? 13.636 3.775 -8.860 1.00 93.38 333 ARG A C 1
ATOM 2697 O O . ARG A 1 333 ? 13.810 2.618 -8.493 1.00 93.38 333 ARG A O 1
ATOM 2704 N N . THR A 1 334 ? 14.582 4.707 -8.772 1.00 92.44 334 THR A N 1
ATOM 2705 C CA . THR A 1 334 ? 15.927 4.429 -8.249 1.00 92.44 334 THR A CA 1
ATOM 2706 C C . THR A 1 334 ? 15.885 4.001 -6.781 1.00 92.44 334 THR A C 1
ATOM 2708 O O . THR A 1 334 ? 16.496 2.992 -6.429 1.00 92.44 334 THR A O 1
ATOM 2711 N N . ALA A 1 335 ? 15.119 4.701 -5.939 1.00 92.50 335 ALA A N 1
ATOM 2712 C CA . ALA A 1 335 ? 14.945 4.336 -4.532 1.00 92.50 335 ALA A CA 1
ATOM 2713 C C . ALA A 1 335 ? 14.236 2.980 -4.368 1.00 92.50 335 ALA A C 1
ATOM 2715 O O . ALA A 1 335 ? 14.724 2.107 -3.648 1.00 92.50 335 ALA A O 1
ATOM 2716 N N . VAL A 1 336 ? 13.142 2.760 -5.106 1.00 95.62 336 VAL A N 1
ATOM 2717 C CA . VAL A 1 336 ? 12.385 1.496 -5.091 1.00 95.62 336 VAL A CA 1
ATOM 2718 C C . VAL A 1 336 ? 13.269 0.315 -5.493 1.00 95.62 336 VAL A C 1
ATOM 2720 O O . VAL A 1 336 ? 13.328 -0.685 -4.780 1.00 95.62 336 VAL A O 1
ATOM 2723 N N . LEU A 1 337 ? 13.995 0.426 -6.609 1.00 96.25 337 LEU A N 1
ATOM 2724 C CA . LEU A 1 337 ? 14.869 -0.643 -7.095 1.00 96.25 337 LEU A CA 1
ATOM 2725 C C . LEU A 1 337 ? 16.020 -0.931 -6.127 1.00 96.25 337 LEU A C 1
ATOM 2727 O O . LEU A 1 337 ? 16.329 -2.096 -5.892 1.00 96.25 337 LEU A O 1
ATOM 2731 N N . ARG A 1 338 ? 16.612 0.106 -5.524 1.00 95.31 338 ARG A N 1
ATOM 2732 C CA . ARG A 1 338 ? 17.670 -0.039 -4.516 1.00 95.31 338 ARG A CA 1
ATOM 2733 C C . ARG A 1 338 ? 17.185 -0.804 -3.283 1.00 95.31 338 ARG A C 1
ATOM 2735 O O . ARG A 1 338 ? 17.895 -1.692 -2.817 1.00 95.31 338 ARG A O 1
ATOM 2742 N N . LEU A 1 339 ? 16.000 -0.486 -2.757 1.00 96.12 339 LEU A N 1
ATOM 2743 C CA . LEU A 1 339 ? 15.444 -1.177 -1.585 1.00 96.12 339 LEU A CA 1
ATOM 2744 C C . LEU A 1 339 ? 15.032 -2.619 -1.906 1.00 96.12 339 LEU A C 1
ATOM 2746 O O . LEU A 1 339 ? 15.306 -3.532 -1.122 1.00 96.12 339 LEU A O 1
ATOM 2750 N N . LEU A 1 340 ? 14.454 -2.848 -3.087 1.00 96.31 340 LEU A N 1
ATOM 2751 C CA . LEU A 1 340 ? 14.166 -4.193 -3.587 1.00 96.31 340 LEU A CA 1
ATOM 2752 C C . LEU A 1 340 ? 15.436 -5.037 -3.754 1.00 96.31 340 LEU A C 1
ATOM 2754 O O . LEU A 1 340 ? 15.422 -6.219 -3.435 1.00 96.31 340 LEU A O 1
ATOM 2758 N N . GLU A 1 341 ? 16.537 -4.455 -4.228 1.00 94.81 341 GLU A N 1
ATOM 2759 C CA . GLU A 1 341 ? 17.808 -5.168 -4.381 1.00 94.81 341 GLU A CA 1
ATOM 2760 C C . GLU A 1 341 ? 18.445 -5.510 -3.033 1.00 94.81 341 GLU A C 1
ATOM 2762 O O . GLU A 1 341 ? 18.853 -6.651 -2.812 1.00 94.81 341 GLU A O 1
ATOM 2767 N N . LYS A 1 342 ? 18.535 -4.517 -2.139 1.00 94.88 342 LYS A N 1
ATOM 2768 C CA . LYS A 1 342 ? 19.327 -4.615 -0.908 1.00 94.88 342 LYS A CA 1
ATOM 2769 C C . LYS A 1 342 ? 18.612 -5.335 0.230 1.00 94.88 342 LYS A C 1
ATOM 2771 O O . LYS A 1 342 ? 19.275 -6.026 0.996 1.00 94.88 342 LYS A O 1
ATOM 2776 N N . LYS A 1 343 ? 17.296 -5.150 0.367 1.00 96.31 343 LYS A N 1
ATOM 2777 C CA . LYS A 1 343 ? 16.545 -5.599 1.552 1.00 96.31 343 LYS A CA 1
ATOM 2778 C C . LYS A 1 343 ? 15.351 -6.485 1.214 1.00 96.31 343 LYS A C 1
ATOM 2780 O O . LYS A 1 343 ? 15.141 -7.497 1.873 1.00 96.31 343 LYS A O 1
ATOM 2785 N N . TYR A 1 344 ? 14.611 -6.167 0.153 1.00 96.50 344 TYR A N 1
ATOM 2786 C CA . TYR A 1 344 ? 13.320 -6.808 -0.132 1.00 96.50 344 TYR A CA 1
ATOM 2787 C C . TYR A 1 344 ? 13.312 -7.721 -1.358 1.00 96.50 344 TYR A C 1
ATOM 2789 O O . TYR A 1 344 ? 12.265 -7.973 -1.958 1.00 96.50 344 TYR A O 1
ATOM 2797 N N . LYS A 1 345 ? 14.466 -8.294 -1.705 1.00 93.62 345 LYS A N 1
ATOM 2798 C CA . LYS A 1 345 ? 14.601 -9.247 -2.813 1.00 93.62 345 LYS A CA 1
ATOM 2799 C C . LYS A 1 345 ? 13.617 -10.430 -2.737 1.00 93.62 345 LYS A C 1
ATOM 2801 O O . LYS A 1 345 ? 13.101 -10.816 -3.789 1.00 93.62 345 LYS A O 1
ATOM 2806 N N . PRO A 1 346 ? 13.273 -10.976 -1.547 1.00 93.31 346 PRO A N 1
ATOM 2807 C CA . PRO A 1 346 ? 12.269 -12.035 -1.432 1.00 93.31 346 PRO A CA 1
ATOM 2808 C C . PRO A 1 346 ? 10.884 -11.688 -1.997 1.00 93.31 346 PRO A C 1
ATOM 2810 O O . PRO A 1 346 ? 10.162 -12.608 -2.386 1.00 93.31 346 PRO A O 1
ATOM 2813 N N . LEU A 1 347 ? 10.503 -10.406 -2.092 1.00 95.31 347 LEU A N 1
ATOM 2814 C CA . LEU A 1 347 ? 9.232 -9.997 -2.710 1.00 95.31 347 LEU A CA 1
ATOM 2815 C C . LEU A 1 347 ? 9.189 -10.348 -4.197 1.00 95.31 347 LEU A C 1
ATOM 2817 O O . LEU A 1 347 ? 8.176 -10.833 -4.695 1.00 95.31 347 LEU A O 1
ATOM 2821 N N . ILE A 1 348 ? 10.311 -10.166 -4.895 1.00 95.06 348 ILE A N 1
ATOM 2822 C CA . ILE A 1 348 ? 10.435 -10.484 -6.321 1.00 95.06 348 ILE A CA 1
ATOM 2823 C C . ILE A 1 348 ? 10.351 -11.992 -6.512 1.00 95.06 348 ILE A C 1
ATOM 2825 O O . ILE A 1 348 ? 9.587 -12.465 -7.351 1.00 95.06 348 ILE A O 1
ATOM 2829 N N . THR A 1 349 ? 11.084 -12.752 -5.694 1.00 93.19 349 THR A N 1
ATOM 2830 C CA . THR A 1 349 ? 11.028 -14.217 -5.712 1.00 93.19 349 THR A CA 1
ATOM 2831 C C . THR A 1 349 ? 9.607 -14.716 -5.465 1.00 93.19 349 THR A C 1
ATOM 2833 O O . THR A 1 349 ? 9.127 -15.563 -6.210 1.00 93.19 349 THR A O 1
ATOM 2836 N N . THR A 1 350 ? 8.909 -14.151 -4.475 1.00 93.44 350 THR A N 1
ATOM 2837 C CA . THR A 1 350 ? 7.532 -14.541 -4.134 1.00 93.44 350 THR A CA 1
ATOM 2838 C C . THR A 1 350 ? 6.562 -14.207 -5.274 1.00 93.44 350 THR A C 1
ATOM 2840 O O . THR A 1 350 ? 5.718 -15.031 -5.612 1.00 93.44 350 THR A O 1
ATOM 2843 N N . ALA A 1 351 ? 6.713 -13.053 -5.933 1.00 95.81 351 ALA A N 1
ATOM 2844 C CA . ALA A 1 351 ? 5.896 -12.693 -7.092 1.00 95.81 351 ALA A CA 1
ATOM 2845 C C . ALA A 1 351 ? 6.130 -13.628 -8.293 1.00 95.81 351 ALA A C 1
ATOM 2847 O O . ALA A 1 351 ? 5.174 -14.029 -8.952 1.00 95.81 351 ALA A O 1
ATOM 2848 N N . VAL A 1 352 ? 7.383 -14.015 -8.571 1.00 95.25 352 VAL A N 1
ATOM 2849 C CA . VAL A 1 352 ? 7.694 -15.000 -9.625 1.00 95.25 352 VAL A CA 1
ATOM 2850 C C . VAL A 1 352 ? 7.105 -16.365 -9.278 1.00 95.25 352 VAL A C 1
ATOM 2852 O O . VAL A 1 352 ? 6.467 -16.984 -10.126 1.00 95.25 352 VAL A O 1
ATOM 2855 N N . GLN A 1 353 ? 7.274 -16.814 -8.031 1.00 93.25 353 GLN A N 1
ATOM 2856 C CA . GLN A 1 353 ? 6.702 -18.069 -7.544 1.00 93.25 353 GLN A CA 1
ATOM 2857 C C . GLN A 1 353 ? 5.181 -18.081 -7.682 1.00 93.25 353 GLN A C 1
ATOM 2859 O O . GLN A 1 353 ? 4.641 -19.075 -8.148 1.00 93.25 353 GLN A O 1
ATOM 2864 N N . GLN A 1 354 ? 4.499 -16.980 -7.359 1.00 94.31 354 GLN A N 1
ATOM 2865 C CA . GLN A 1 354 ? 3.052 -16.873 -7.534 1.00 94.31 354 GLN A CA 1
ATOM 2866 C C . GLN A 1 354 ? 2.637 -17.035 -9.003 1.00 94.31 354 GLN A C 1
ATOM 2868 O O . GLN A 1 354 ? 1.659 -17.724 -9.287 1.00 94.31 354 GLN A O 1
ATOM 2873 N N . CYS A 1 355 ? 3.385 -16.448 -9.944 1.00 95.06 355 CYS A N 1
ATOM 2874 C CA . CYS A 1 355 ? 3.117 -16.622 -11.372 1.00 95.06 355 CYS A CA 1
ATOM 2875 C C . CYS A 1 355 ? 3.292 -18.068 -11.841 1.00 95.06 355 CYS A C 1
ATOM 2877 O O . CYS A 1 355 ? 2.463 -18.559 -12.603 1.00 95.06 355 CYS A O 1
ATOM 2879 N N . VAL A 1 356 ? 4.339 -18.751 -11.376 1.00 93.62 356 VAL A N 1
ATOM 2880 C CA . VAL A 1 356 ? 4.583 -20.163 -11.709 1.00 93.62 356 VAL A CA 1
ATOM 2881 C C . VAL A 1 356 ? 3.508 -21.060 -11.091 1.00 93.62 356 VAL A C 1
ATOM 2883 O O . VAL A 1 356 ? 2.898 -21.847 -11.804 1.00 93.62 356 VAL A O 1
ATOM 2886 N N . GLN A 1 357 ? 3.201 -20.874 -9.805 1.00 91.50 357 GLN A N 1
ATOM 2887 C CA . GLN A 1 357 ? 2.186 -21.654 -9.088 1.00 91.50 357 GLN A CA 1
ATOM 2888 C C . GLN A 1 357 ? 0.797 -21.517 -9.717 1.00 91.50 357 GLN A C 1
ATOM 2890 O O . GLN A 1 357 ? 0.073 -22.501 -9.839 1.00 91.50 357 GLN A O 1
ATOM 2895 N N . TYR A 1 358 ? 0.410 -20.306 -10.132 1.00 92.81 358 TYR A N 1
ATOM 2896 C CA . TYR A 1 358 ? -0.874 -20.110 -10.804 1.00 92.81 358 TYR A CA 1
ATOM 2897 C C . TYR A 1 358 ? -0.897 -20.745 -12.201 1.00 92.81 358 TYR A C 1
ATOM 2899 O O . TYR A 1 358 ? -1.910 -21.308 -12.604 1.00 92.81 358 TYR A O 1
ATOM 2907 N N . PHE A 1 359 ? 0.218 -20.698 -12.933 1.00 91.00 359 PHE A N 1
ATOM 2908 C CA . PHE A 1 359 ? 0.328 -21.383 -14.218 1.00 91.00 359 PHE A CA 1
ATOM 2909 C C . PHE A 1 359 ? 0.184 -22.906 -14.065 1.00 91.00 359 PHE A C 1
ATOM 2911 O O . PHE A 1 359 ? -0.598 -23.515 -14.790 1.00 91.00 359 PHE A O 1
ATOM 2918 N N . GLU A 1 360 ? 0.862 -23.508 -13.085 1.00 91.00 360 GLU A N 1
ATOM 2919 C CA . GLU A 1 360 ? 0.738 -24.937 -12.762 1.00 91.00 360 GLU A CA 1
ATOM 2920 C C . GLU A 1 360 ? -0.698 -25.315 -12.368 1.00 91.00 360 GLU A C 1
ATOM 2922 O O . GLU A 1 360 ? -1.215 -26.333 -12.826 1.00 91.00 360 GLU A O 1
ATOM 2927 N N . LEU A 1 361 ? -1.375 -24.468 -11.583 1.00 88.38 361 LEU A N 1
ATOM 2928 C CA . LEU A 1 361 ? -2.784 -24.647 -11.225 1.00 88.38 361 LEU A CA 1
ATOM 2929 C C . LEU A 1 361 ? -3.707 -24.650 -12.456 1.00 88.38 361 LEU A C 1
ATOM 2931 O O . LEU A 1 361 ? -4.647 -25.436 -12.526 1.00 88.38 361 LEU A O 1
ATOM 2935 N N . CYS A 1 362 ? -3.456 -23.784 -13.438 1.00 87.50 362 CYS A N 1
ATOM 2936 C CA . CYS A 1 362 ? -4.235 -23.770 -14.676 1.00 87.50 362 CYS A CA 1
ATOM 2937 C C . CYS A 1 362 ? -4.052 -25.061 -15.489 1.00 87.50 362 CYS A C 1
ATOM 2939 O O . CYS A 1 362 ? -5.006 -25.536 -16.102 1.00 87.50 362 CYS A O 1
ATOM 2941 N N . GLU A 1 363 ? -2.849 -25.638 -15.505 1.00 86.69 363 GLU A N 1
ATOM 2942 C CA . GLU A 1 363 ? -2.587 -26.894 -16.217 1.00 86.69 363 GLU A CA 1
ATOM 2943 C C . GLU A 1 363 ? -3.271 -28.091 -15.539 1.00 86.69 363 GLU A C 1
ATOM 2945 O O . GLU A 1 363 ? -3.840 -28.939 -16.229 1.00 86.69 363 GLU A O 1
ATOM 2950 N N . THR A 1 364 ? -3.311 -28.136 -14.201 1.00 83.69 364 THR A N 1
ATOM 2951 C CA . THR A 1 364 ? -4.046 -29.190 -13.478 1.00 83.69 364 THR A CA 1
ATOM 2952 C C . THR A 1 364 ? -5.556 -29.084 -13.684 1.00 83.69 364 THR A C 1
ATOM 2954 O O . THR A 1 364 ? -6.213 -30.103 -13.887 1.00 83.69 364 THR A O 1
ATOM 2957 N N . MET A 1 365 ? -6.110 -27.868 -13.731 1.00 79.75 365 MET A N 1
ATOM 2958 C CA . MET A 1 365 ? -7.533 -27.651 -14.028 1.00 79.75 365 MET A CA 1
ATOM 2959 C C . MET A 1 365 ? -7.923 -28.131 -15.428 1.00 79.75 365 MET A C 1
ATOM 2961 O O . MET A 1 365 ? -8.948 -28.788 -15.581 1.00 79.75 365 MET A O 1
ATOM 2965 N N . LYS A 1 366 ? -7.097 -27.858 -16.446 1.00 77.50 366 LYS A N 1
ATOM 2966 C CA . LYS A 1 366 ? -7.342 -28.349 -17.814 1.00 77.50 366 LYS A CA 1
ATOM 2967 C C . LYS A 1 366 ? -7.332 -29.878 -17.885 1.00 77.50 366 LYS A C 1
ATOM 2969 O O . LYS A 1 366 ? -8.114 -30.460 -18.634 1.00 77.50 366 LYS A O 1
ATOM 2974 N N . ALA A 1 367 ? -6.464 -30.530 -17.109 1.00 73.94 367 ALA A N 1
ATOM 2975 C CA . ALA A 1 367 ? -6.429 -31.987 -17.013 1.00 73.94 367 ALA A CA 1
ATOM 2976 C C . ALA A 1 367 ? -7.688 -32.556 -16.325 1.00 73.94 367 ALA A C 1
ATOM 2978 O O . ALA A 1 367 ? -8.229 -33.562 -16.783 1.00 73.94 367 ALA A O 1
ATOM 2979 N N . ASP A 1 368 ? -8.199 -31.890 -15.283 1.00 67.75 368 ASP A N 1
ATOM 2980 C CA . ASP A 1 368 ? -9.439 -32.274 -14.586 1.00 67.75 368 ASP A CA 1
ATOM 2981 C C . ASP A 1 368 ? -10.708 -32.024 -15.426 1.00 67.75 368 ASP A C 1
ATOM 2983 O O . ASP A 1 368 ? -11.655 -32.817 -15.381 1.00 67.75 368 ASP A O 1
ATOM 2987 N N . GLU A 1 369 ? -10.731 -30.960 -16.235 1.00 66.00 369 GLU A N 1
ATOM 2988 C CA . GLU A 1 369 ? -11.803 -30.701 -17.206 1.00 66.00 369 GLU A CA 1
ATOM 2989 C C . GLU A 1 369 ? -11.843 -31.775 -18.302 1.00 66.00 369 GLU A C 1
ATOM 2991 O O . GLU A 1 369 ? -12.925 -32.245 -18.659 1.00 66.00 369 GLU A O 1
ATOM 2996 N N . ALA A 1 370 ? -10.679 -32.240 -18.774 1.00 65.25 370 ALA A N 1
ATOM 2997 C CA . ALA A 1 370 ? -10.579 -33.361 -19.714 1.00 65.25 370 ALA A CA 1
ATOM 2998 C C . ALA A 1 370 ? -11.073 -34.699 -19.117 1.00 65.25 370 ALA A C 1
ATOM 3000 O O . ALA A 1 370 ? -11.499 -35.583 -19.859 1.00 65.25 370 ALA A O 1
ATOM 3001 N N . LEU A 1 371 ? -11.076 -34.832 -17.784 1.00 65.50 371 LEU A N 1
ATOM 3002 C CA . LEU A 1 371 ? -11.639 -35.964 -17.033 1.00 65.50 371 LEU A CA 1
ATOM 3003 C C . LEU A 1 371 ? -13.146 -35.813 -16.727 1.00 65.50 371 LEU A C 1
ATOM 3005 O O . LEU A 1 371 ? -13.715 -36.634 -16.005 1.00 65.50 371 LEU A O 1
ATOM 3009 N N . GLY A 1 372 ? -13.814 -34.787 -17.267 1.00 54.78 372 GLY A N 1
ATOM 3010 C CA . GLY A 1 372 ? -15.271 -34.624 -17.193 1.00 54.78 372 GLY A CA 1
ATOM 3011 C C . GLY A 1 372 ? -15.812 -34.166 -15.834 1.00 54.78 372 GLY A C 1
ATOM 3012 O O . GLY A 1 372 ? -17.017 -34.250 -15.598 1.00 54.78 372 GLY A O 1
ATOM 3013 N N . ARG A 1 373 ? -14.962 -33.666 -14.926 1.00 53.53 373 ARG A N 1
ATOM 3014 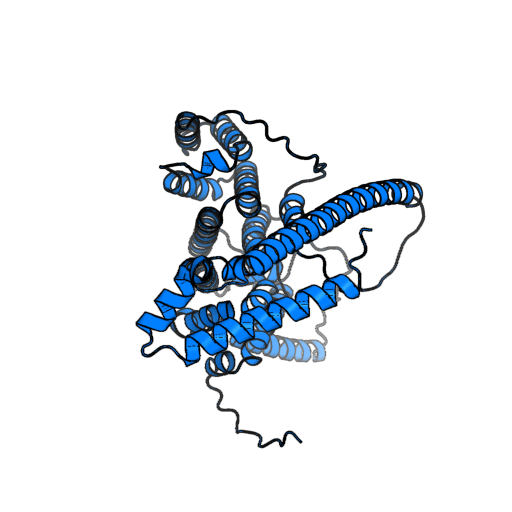C CA . ARG A 1 373 ? -15.373 -33.118 -13.618 1.00 53.53 373 ARG A CA 1
ATOM 3015 C C . ARG A 1 373 ? -15.546 -31.598 -13.662 1.00 53.53 373 ARG A C 1
ATOM 3017 O O . ARG A 1 373 ? -14.947 -30.881 -12.866 1.00 53.53 373 ARG A O 1
ATOM 3024 N N . SER A 1 374 ? -16.377 -31.072 -14.556 1.00 51.84 374 SER A N 1
ATOM 3025 C CA . SER A 1 374 ? -16.737 -29.651 -14.488 1.00 51.84 374 SER A CA 1
ATOM 3026 C C . SER A 1 374 ? -17.887 -29.441 -13.496 1.00 51.84 374 SER A C 1
ATOM 3028 O O . SER A 1 374 ? -18.971 -30.012 -13.621 1.00 51.84 374 SER A O 1
ATOM 3030 N N . LYS A 1 375 ? -17.663 -28.611 -12.469 1.00 54.56 375 LYS A N 1
ATOM 3031 C CA . LYS A 1 375 ? -18.775 -28.024 -11.708 1.00 54.56 375 LYS A CA 1
ATOM 3032 C C . LYS A 1 375 ? -19.432 -26.955 -12.587 1.00 54.56 375 LYS A C 1
ATOM 3034 O O . LYS A 1 375 ? -18.708 -26.175 -13.207 1.00 54.56 375 LYS A O 1
ATOM 3039 N N . PRO A 1 376 ? -20.772 -26.878 -12.639 1.00 45.00 376 PRO A N 1
ATOM 3040 C CA . PRO A 1 376 ? -21.444 -25.850 -13.415 1.00 45.00 376 PRO A CA 1
ATOM 3041 C C . PRO A 1 376 ? -21.074 -24.471 -12.862 1.00 45.00 376 PRO A C 1
ATOM 3043 O O . PRO A 1 376 ? -21.195 -24.222 -11.661 1.00 45.00 376 PRO A O 1
ATOM 3046 N N . TYR A 1 377 ? -20.607 -23.592 -13.752 1.00 47.91 377 TYR A N 1
ATOM 3047 C CA . TYR A 1 377 ? -20.334 -22.188 -13.465 1.00 47.91 377 TYR A CA 1
ATOM 3048 C C . TYR A 1 377 ? -21.658 -21.532 -13.055 1.00 47.91 377 TYR A C 1
ATOM 3050 O O . TYR A 1 377 ? -22.543 -21.290 -13.879 1.00 47.91 377 TYR A O 1
ATOM 3058 N N . GLY A 1 378 ? -21.831 -21.370 -11.745 1.00 46.50 378 GLY A N 1
ATOM 3059 C CA . GLY A 1 378 ? -23.056 -20.884 -11.132 1.00 46.50 378 GLY A CA 1
ATOM 3060 C C . GLY A 1 378 ? -23.374 -19.453 -11.555 1.00 46.50 378 GLY A C 1
ATOM 3061 O O . GLY A 1 378 ? -22.498 -18.607 -11.700 1.00 46.50 378 GLY A O 1
ATOM 3062 N N . ASN A 1 379 ? -24.665 -19.233 -11.761 1.00 42.44 379 ASN A N 1
ATOM 3063 C CA . ASN A 1 379 ? -25.355 -17.993 -12.091 1.00 42.44 379 ASN A CA 1
ATOM 3064 C C . ASN A 1 379 ? -24.709 -16.709 -11.514 1.00 42.44 379 ASN A C 1
ATOM 3066 O O . ASN A 1 379 ? -24.338 -16.668 -10.343 1.00 42.44 379 ASN A O 1
ATOM 3070 N N . LYS A 1 380 ? -24.644 -15.638 -12.324 1.00 51.31 380 LYS A N 1
ATOM 3071 C CA . LYS A 1 380 ? -24.047 -14.318 -12.011 1.00 51.31 380 LYS A CA 1
ATOM 3072 C C . LYS A 1 380 ? -24.838 -13.530 -10.949 1.00 51.31 380 LYS A C 1
ATOM 3074 O O . LYS A 1 380 ? -25.336 -12.437 -11.218 1.00 51.31 380 LYS A O 1
ATOM 3079 N N . GLN A 1 381 ? -24.957 -14.050 -9.735 1.00 52.25 381 GLN A N 1
ATOM 3080 C CA . GLN A 1 381 ? -25.227 -13.216 -8.566 1.00 52.25 381 GLN A CA 1
ATOM 3081 C C . GLN A 1 381 ? -23.918 -12.549 -8.142 1.00 52.25 381 GLN A C 1
ATOM 3083 O O . GLN A 1 381 ? -22.860 -13.166 -8.208 1.00 52.25 381 GLN A O 1
ATOM 3088 N N . LYS A 1 382 ? -23.974 -11.272 -7.737 1.00 57.50 382 LYS A N 1
ATOM 3089 C CA . LYS A 1 382 ? -22.835 -10.592 -7.103 1.00 57.50 382 LYS A CA 1
ATOM 3090 C C . LYS A 1 382 ? -22.548 -11.299 -5.780 1.00 57.50 382 LYS A C 1
ATOM 3092 O O . LYS A 1 382 ? -23.095 -10.927 -4.746 1.00 57.50 382 LYS A O 1
ATOM 3097 N N . THR A 1 383 ? -21.738 -12.343 -5.815 1.00 63.69 383 THR A N 1
ATOM 3098 C CA . THR A 1 383 ? -21.211 -12.968 -4.614 1.00 63.69 383 THR A CA 1
ATOM 3099 C C . THR A 1 383 ? -20.239 -11.980 -3.986 1.00 63.69 383 THR A C 1
ATOM 3101 O O . THR A 1 383 ? -19.215 -11.637 -4.566 1.00 63.69 383 THR A O 1
ATOM 3104 N N . PHE A 1 384 ? -20.556 -11.500 -2.784 1.00 84.94 384 PHE A N 1
ATOM 3105 C CA . PHE A 1 384 ? -19.642 -10.723 -1.938 1.00 84.94 384 PHE A CA 1
ATOM 3106 C C . PHE A 1 384 ? -18.529 -11.609 -1.348 1.00 84.94 384 PHE A C 1
ATOM 3108 O O . PHE A 1 384 ? -18.041 -11.360 -0.254 1.00 84.94 384 PHE A O 1
ATOM 3115 N N . TYR A 1 385 ? -18.149 -12.666 -2.060 1.00 92.19 385 TYR A N 1
ATOM 3116 C CA . TYR A 1 385 ? -17.272 -13.728 -1.609 1.00 92.19 385 TYR A CA 1
ATOM 3117 C C . TYR A 1 385 ? -16.299 -14.076 -2.734 1.00 92.19 385 TYR A C 1
ATOM 3119 O O . TYR A 1 385 ? -16.731 -14.330 -3.857 1.00 92.19 385 TYR A O 1
ATOM 3127 N N . TYR A 1 386 ? -15.009 -14.099 -2.408 1.00 93.62 386 TYR A N 1
ATOM 3128 C CA . TYR A 1 386 ? -13.927 -14.529 -3.284 1.00 93.62 386 TYR A CA 1
ATOM 3129 C C . TYR A 1 386 ? -13.402 -15.886 -2.826 1.00 93.62 386 TYR A C 1
ATOM 3131 O O . TYR A 1 386 ? -12.899 -16.033 -1.709 1.00 93.62 386 TYR A O 1
ATOM 3139 N N . SER A 1 387 ? -13.472 -16.873 -3.708 1.00 93.19 387 SER A N 1
ATOM 3140 C CA . SER A 1 387 ? -12.884 -18.195 -3.509 1.00 93.19 387 SER A CA 1
ATOM 3141 C C . SER A 1 387 ? -11.351 -18.153 -3.529 1.00 93.19 387 SER A C 1
ATOM 3143 O O . SER A 1 387 ? -10.734 -17.233 -4.069 1.00 93.19 387 SER A O 1
ATOM 3145 N N . GLY A 1 388 ? -10.707 -19.199 -3.002 1.00 91.38 388 GLY A N 1
ATOM 3146 C CA . GLY A 1 388 ? -9.246 -19.329 -3.049 1.00 91.38 388 GLY A CA 1
ATOM 3147 C C . GLY A 1 388 ? -8.656 -19.250 -4.464 1.00 91.38 388 GLY A C 1
ATOM 3148 O O . GLY A 1 388 ? -7.595 -18.659 -4.652 1.00 91.38 388 GLY A O 1
ATOM 3149 N N . GLN A 1 389 ? -9.364 -19.775 -5.470 1.00 90.62 389 GLN A N 1
ATOM 3150 C CA . GLN A 1 389 ? -8.935 -19.735 -6.874 1.00 90.62 389 GLN A CA 1
ATOM 3151 C C . GLN A 1 389 ? -8.985 -18.311 -7.446 1.00 90.62 389 GLN A C 1
ATOM 3153 O O . GLN A 1 389 ? -8.040 -17.871 -8.101 1.00 90.62 389 GLN A O 1
ATOM 3158 N N . GLU A 1 390 ? -10.052 -17.561 -7.155 1.00 93.19 390 GLU A N 1
ATOM 3159 C CA . GLU A 1 390 ? -10.169 -16.152 -7.553 1.00 93.19 390 GLU A CA 1
ATOM 3160 C C . GLU A 1 390 ? -9.098 -15.297 -6.871 1.00 93.19 390 GLU A C 1
ATOM 3162 O O . GLU A 1 390 ? -8.477 -14.455 -7.518 1.00 93.19 390 GLU A O 1
ATOM 3167 N N . LEU A 1 391 ? -8.810 -15.555 -5.592 1.00 94.75 391 LEU A N 1
ATOM 3168 C CA . LEU A 1 391 ? -7.729 -14.881 -4.869 1.00 94.75 391 LEU A CA 1
ATOM 3169 C C . LEU A 1 391 ? -6.353 -15.185 -5.475 1.00 94.75 391 LEU A C 1
ATOM 3171 O O . LEU A 1 391 ? -5.539 -14.273 -5.627 1.00 94.75 391 LEU A O 1
ATOM 3175 N N . GLN A 1 392 ? -6.089 -16.438 -5.859 1.00 94.31 392 GLN A N 1
ATOM 3176 C CA . GLN A 1 392 ? -4.852 -16.809 -6.552 1.00 94.31 392 GLN A CA 1
ATOM 3177 C C . GLN A 1 392 ? -4.727 -16.119 -7.912 1.00 94.31 392 GLN A C 1
ATOM 3179 O O . GLN A 1 392 ? -3.634 -15.652 -8.238 1.00 94.31 392 GLN A O 1
ATOM 3184 N N . TYR A 1 393 ? -5.824 -16.007 -8.669 1.00 95.44 393 TYR A N 1
ATOM 3185 C CA . TYR A 1 393 ? -5.858 -15.281 -9.940 1.00 95.44 393 TYR A CA 1
ATOM 3186 C C . TYR A 1 393 ? -5.588 -13.783 -9.751 1.00 95.44 393 TYR A C 1
ATOM 3188 O O . TYR A 1 393 ? -4.735 -13.213 -10.428 1.00 95.44 393 TYR A O 1
ATOM 3196 N N . ILE A 1 394 ? -6.260 -13.140 -8.795 1.00 96.38 394 ILE A N 1
ATOM 3197 C CA . ILE A 1 394 ? -6.070 -11.717 -8.484 1.00 96.38 394 ILE A CA 1
ATOM 3198 C C . ILE A 1 394 ? -4.621 -11.448 -8.067 1.00 96.38 394 ILE A C 1
ATOM 3200 O O . ILE A 1 394 ? -3.998 -10.505 -8.565 1.00 96.38 394 ILE A O 1
ATOM 3204 N N . TYR A 1 395 ? -4.054 -12.302 -7.210 1.00 96.56 395 TYR A N 1
ATOM 3205 C CA . TYR A 1 395 ? -2.655 -12.188 -6.813 1.00 96.56 395 TYR A CA 1
ATOM 3206 C C . TYR A 1 395 ? -1.711 -12.426 -8.003 1.00 96.56 395 TYR A C 1
ATOM 3208 O O . TYR A 1 395 ? -0.777 -11.652 -8.201 1.00 96.56 395 TYR A O 1
ATOM 3216 N N . PHE A 1 396 ? -1.989 -13.409 -8.863 1.00 97.50 396 PHE A N 1
ATOM 3217 C CA . PHE A 1 396 ? -1.235 -13.623 -10.100 1.00 97.50 396 PHE A CA 1
ATOM 3218 C C . PHE A 1 396 ? -1.198 -12.369 -10.986 1.00 97.50 396 PHE A C 1
ATOM 3220 O O . PHE A 1 396 ? -0.114 -11.943 -11.391 1.00 97.50 396 PHE A O 1
ATOM 3227 N N . ILE A 1 397 ? -2.348 -11.740 -11.251 1.00 97.81 397 ILE A N 1
ATOM 3228 C CA . ILE A 1 397 ? -2.412 -10.520 -12.069 1.00 97.81 397 ILE A CA 1
ATOM 3229 C C . ILE A 1 397 ? -1.612 -9.385 -11.423 1.00 97.81 397 ILE A C 1
ATOM 3231 O O . ILE A 1 397 ? -0.856 -8.693 -12.115 1.00 97.81 397 ILE A O 1
ATOM 3235 N N . HIS A 1 398 ? -1.722 -9.221 -10.104 1.00 98.31 398 HIS A N 1
ATOM 3236 C CA . HIS A 1 398 ? -0.955 -8.221 -9.366 1.00 98.31 398 HIS A CA 1
ATOM 3237 C C . HIS A 1 398 ? 0.556 -8.470 -9.488 1.00 98.31 398 HIS A C 1
ATOM 3239 O O . HIS A 1 398 ? 1.303 -7.563 -9.864 1.00 98.31 398 HIS A O 1
ATOM 3245 N N . SER A 1 399 ? 1.011 -9.705 -9.254 1.00 97.81 399 SER A N 1
ATOM 3246 C CA . SER A 1 399 ? 2.410 -10.117 -9.411 1.00 97.81 399 SER A CA 1
ATOM 3247 C C . SER A 1 399 ? 2.916 -9.890 -10.833 1.00 97.81 399 SER A C 1
ATOM 3249 O O . SER A 1 399 ? 3.999 -9.336 -11.015 1.00 97.81 399 SER A O 1
ATOM 3251 N N . LEU A 1 400 ? 2.127 -10.238 -11.850 1.00 97.06 400 LEU A N 1
ATOM 3252 C CA . LEU A 1 400 ? 2.484 -10.018 -13.248 1.00 97.06 400 LEU A CA 1
ATOM 3253 C C . LEU A 1 400 ? 2.653 -8.525 -13.564 1.00 97.06 400 LEU A C 1
ATOM 3255 O O . LEU A 1 400 ? 3.610 -8.148 -14.241 1.00 97.06 400 LEU A O 1
ATOM 3259 N N . CYS A 1 401 ? 1.783 -7.660 -13.035 1.00 97.69 401 CYS A N 1
ATOM 3260 C CA . CYS A 1 401 ? 1.917 -6.211 -13.188 1.00 97.69 401 CYS A CA 1
ATOM 3261 C C . CYS A 1 401 ? 3.197 -5.675 -12.524 1.00 97.69 401 CYS A C 1
ATOM 3263 O O . CYS A 1 401 ? 3.903 -4.869 -13.137 1.00 97.69 401 CYS A O 1
ATOM 3265 N N . LEU A 1 402 ? 3.532 -6.143 -11.315 1.00 96.81 402 LEU A N 1
ATOM 3266 C CA . LEU A 1 402 ? 4.774 -5.776 -10.621 1.00 96.81 402 LEU A CA 1
ATOM 3267 C C . LEU A 1 402 ? 6.009 -6.192 -11.432 1.00 96.81 402 LEU A C 1
ATOM 3269 O O . LEU A 1 402 ? 6.870 -5.365 -11.747 1.00 96.81 402 LEU A O 1
ATOM 3273 N N . LEU A 1 403 ? 6.074 -7.467 -11.820 1.00 96.69 403 LEU A N 1
ATOM 3274 C CA . LEU A 1 403 ? 7.197 -8.035 -12.566 1.00 96.69 403 LEU A CA 1
ATOM 3275 C C . LEU A 1 403 ? 7.347 -7.382 -13.941 1.00 96.69 403 LEU A C 1
ATOM 3277 O O . LEU A 1 403 ? 8.454 -7.010 -14.329 1.00 96.69 403 LEU A O 1
ATOM 3281 N N . GLY A 1 404 ? 6.237 -7.162 -14.648 1.00 95.19 404 GLY A N 1
ATOM 3282 C CA . GLY A 1 404 ? 6.230 -6.464 -15.930 1.00 95.19 404 GLY A CA 1
ATOM 3283 C C . GLY A 1 404 ? 6.847 -5.070 -15.822 1.00 95.19 404 GLY A C 1
ATOM 3284 O O . GLY A 1 404 ? 7.661 -4.692 -16.663 1.00 95.19 404 GLY A O 1
ATOM 3285 N N . ARG A 1 405 ? 6.550 -4.322 -14.749 1.00 95.06 405 ARG A N 1
ATOM 3286 C CA . ARG A 1 405 ? 7.154 -2.998 -14.513 1.00 95.06 405 ARG A CA 1
ATOM 3287 C C . ARG A 1 405 ? 8.649 -3.069 -14.220 1.00 95.06 405 ARG A C 1
ATOM 3289 O O . ARG A 1 405 ? 9.381 -2.210 -14.707 1.00 95.06 405 ARG A O 1
ATOM 3296 N N . LEU A 1 406 ? 9.114 -4.075 -13.480 1.00 94.75 406 LEU A N 1
ATOM 3297 C CA . LEU A 1 406 ? 10.545 -4.281 -13.227 1.00 94.75 406 LEU A CA 1
ATOM 3298 C C . LEU A 1 406 ? 11.310 -4.589 -14.521 1.00 94.75 406 LEU A C 1
ATOM 3300 O O . LEU A 1 406 ? 12.370 -4.013 -14.766 1.00 94.75 406 LEU A O 1
ATOM 3304 N N . LEU A 1 407 ? 10.759 -5.460 -15.368 1.00 93.06 407 LEU A N 1
ATOM 3305 C CA . LEU A 1 407 ? 11.427 -5.947 -16.577 1.00 93.06 407 LEU A CA 1
ATOM 3306 C C . LEU A 1 407 ? 11.584 -4.888 -17.674 1.00 93.06 407 LEU A C 1
ATOM 3308 O O . LEU A 1 407 ? 12.483 -5.021 -18.507 1.00 93.06 407 LEU A O 1
ATOM 3312 N N . ILE A 1 408 ? 10.780 -3.819 -17.660 1.00 91.81 408 ILE A N 1
ATOM 3313 C CA . ILE A 1 408 ? 10.924 -2.682 -18.586 1.00 91.81 408 ILE A CA 1
ATOM 3314 C C . ILE A 1 408 ? 12.295 -2.006 -18.417 1.00 91.81 408 ILE A C 1
ATOM 3316 O O . ILE A 1 408 ? 12.933 -1.629 -19.404 1.00 91.81 408 ILE A O 1
ATOM 3320 N N . TYR A 1 409 ? 12.807 -1.912 -17.188 1.00 90.94 409 TYR A N 1
ATOM 3321 C CA . TYR A 1 409 ? 14.004 -1.129 -16.879 1.00 90.94 409 TYR A CA 1
ATOM 3322 C C . TYR A 1 409 ? 15.264 -1.989 -16.740 1.00 90.94 409 TYR A C 1
ATOM 3324 O O . TYR A 1 409 ? 15.243 -3.084 -16.185 1.00 90.94 409 TYR A O 1
ATOM 3332 N N . THR A 1 410 ? 16.401 -1.464 -17.205 1.00 89.81 410 THR A N 1
ATOM 3333 C CA . THR A 1 410 ? 17.708 -2.149 -17.160 1.00 89.81 410 THR A CA 1
ATOM 3334 C C . THR A 1 410 ? 18.108 -2.552 -15.744 1.00 89.81 410 THR A C 1
ATOM 3336 O O . THR A 1 410 ? 18.529 -3.684 -15.533 1.00 89.81 410 THR A O 1
ATOM 3339 N N . GLN A 1 411 ? 17.951 -1.649 -14.773 1.00 89.81 411 GLN A N 1
ATOM 3340 C CA . GLN A 1 411 ? 18.240 -1.900 -13.359 1.00 89.81 411 GLN A CA 1
ATOM 3341 C C . GLN A 1 411 ? 17.280 -2.937 -12.761 1.00 89.81 411 GLN A C 1
ATOM 3343 O O . GLN A 1 411 ? 17.721 -3.828 -12.048 1.00 89.81 411 GLN A O 1
ATOM 3348 N N . GLY A 1 412 ? 15.992 -2.890 -13.121 1.00 92.38 412 GLY A N 1
ATOM 3349 C CA . GLY A 1 412 ? 15.012 -3.884 -12.678 1.00 92.38 412 GLY A CA 1
ATOM 3350 C C . GLY A 1 412 ? 15.319 -5.290 -13.197 1.00 92.38 412 GLY A C 1
ATOM 3351 O O . GLY A 1 412 ? 15.227 -6.253 -12.442 1.00 92.38 412 GLY A O 1
ATOM 3352 N N . ARG A 1 413 ? 15.796 -5.426 -14.443 1.00 91.88 413 ARG A N 1
ATOM 3353 C CA . ARG A 1 413 ? 16.245 -6.720 -14.993 1.00 91.88 413 ARG A CA 1
ATOM 3354 C C . ARG A 1 413 ? 17.423 -7.335 -14.229 1.00 91.88 413 ARG A C 1
ATOM 3356 O O . ARG A 1 413 ? 17.506 -8.556 -14.165 1.00 91.88 413 ARG A O 1
ATOM 3363 N N . LYS A 1 414 ? 18.296 -6.525 -13.614 1.00 90.81 414 LYS A N 1
ATOM 3364 C CA . LYS A 1 414 ? 19.424 -7.025 -12.799 1.00 90.81 414 LYS A CA 1
ATOM 3365 C C . LYS A 1 414 ? 18.974 -7.743 -11.524 1.00 90.81 414 LYS A C 1
ATOM 3367 O O . LYS A 1 414 ? 19.743 -8.521 -10.970 1.00 90.81 414 LYS A O 1
ATOM 3372 N N . LEU A 1 415 ? 17.734 -7.521 -11.082 1.00 91.19 415 LEU A N 1
ATOM 3373 C CA . LEU A 1 415 ? 17.172 -8.181 -9.901 1.00 91.19 415 LEU A CA 1
ATOM 3374 C C . LEU A 1 415 ? 16.877 -9.669 -10.140 1.00 91.19 415 LEU A C 1
ATOM 3376 O O . LEU A 1 415 ? 16.691 -10.420 -9.181 1.00 91.19 415 LEU A O 1
ATOM 3380 N N . PHE A 1 416 ? 16.868 -10.105 -11.403 1.00 88.81 416 PHE A N 1
ATOM 3381 C CA . PHE A 1 416 ? 16.616 -11.483 -11.798 1.00 88.81 416 PHE A CA 1
ATOM 3382 C C . PHE A 1 416 ? 17.932 -12.196 -12.129 1.00 88.81 416 PHE A C 1
ATOM 3384 O O . PHE A 1 416 ? 18.771 -11.641 -12.840 1.00 88.81 416 PHE A O 1
ATOM 3391 N N . PRO A 1 417 ? 18.117 -13.456 -11.701 1.00 71.50 417 PRO A N 1
ATOM 3392 C CA . PRO A 1 417 ? 19.319 -14.240 -11.987 1.00 71.50 417 PRO A CA 1
ATOM 3393 C C . PRO A 1 417 ? 19.342 -14.782 -13.432 1.00 71.50 417 PRO A C 1
ATOM 3395 O O . PRO A 1 417 ? 19.787 -15.900 -13.674 1.00 71.50 417 PRO A O 1
ATOM 3398 N N . ILE A 1 418 ? 18.845 -14.020 -14.413 1.00 68.62 418 ILE A N 1
ATOM 3399 C CA . ILE A 1 418 ? 18.724 -14.455 -15.808 1.00 68.62 418 ILE A CA 1
ATOM 3400 C C . ILE A 1 418 ? 19.696 -13.649 -16.668 1.00 68.62 418 ILE A C 1
ATOM 3402 O O . ILE A 1 418 ? 19.491 -12.466 -16.939 1.00 68.62 418 ILE A O 1
ATOM 3406 N N . LYS A 1 419 ? 20.751 -14.310 -17.150 1.00 58.66 419 LYS A N 1
ATOM 3407 C CA . LYS A 1 419 ? 21.619 -13.763 -18.200 1.00 58.66 419 LYS A CA 1
ATOM 3408 C C . LYS A 1 419 ? 20.951 -14.007 -19.552 1.00 58.66 419 LYS A C 1
ATOM 3410 O O . LYS A 1 419 ? 21.112 -15.072 -20.144 1.00 58.66 419 LYS A O 1
ATOM 3415 N N . LEU A 1 420 ? 20.183 -13.035 -20.040 1.00 58.62 420 LEU A N 1
ATOM 3416 C CA . LEU A 1 420 ? 19.672 -13.083 -21.410 1.00 58.62 420 LEU A CA 1
ATOM 3417 C C . LEU A 1 420 ? 20.867 -13.014 -22.369 1.00 58.62 420 LEU A C 1
ATOM 3419 O O . LEU A 1 420 ? 21.657 -12.072 -22.312 1.00 58.62 420 LEU A O 1
ATOM 3423 N N . LYS A 1 421 ? 21.022 -14.016 -23.243 1.00 50.91 421 LYS A N 1
ATOM 3424 C CA . LYS A 1 421 ? 21.991 -13.936 -24.346 1.00 50.91 421 LYS A CA 1
ATOM 3425 C C . LYS A 1 421 ? 21.643 -12.685 -25.152 1.00 50.91 421 LYS A C 1
ATOM 3427 O O . LYS A 1 421 ? 20.515 -12.578 -25.629 1.00 50.91 421 LYS A O 1
ATOM 3432 N N . ASN A 1 422 ? 22.583 -11.745 -25.281 1.00 49.22 422 ASN A N 1
ATOM 3433 C CA . ASN A 1 422 ? 22.404 -10.541 -26.091 1.00 49.22 422 ASN A CA 1
ATOM 3434 C C . ASN A 1 422 ? 21.969 -10.957 -27.498 1.00 49.22 422 ASN A C 1
ATOM 3436 O O . ASN A 1 422 ? 22.786 -11.412 -28.301 1.00 49.22 422 ASN A O 1
ATOM 3440 N N . ARG A 1 423 ? 20.681 -10.803 -27.811 1.00 47.53 423 ARG A N 1
ATOM 3441 C CA . ARG A 1 423 ? 20.224 -10.864 -29.191 1.00 47.53 423 ARG A CA 1
ATOM 3442 C C . ARG A 1 423 ? 20.785 -9.597 -29.826 1.00 47.53 423 ARG A C 1
ATOM 3444 O O . ARG A 1 423 ? 20.289 -8.508 -29.560 1.00 47.53 423 ARG A O 1
ATOM 3451 N N . LYS A 1 424 ? 21.880 -9.730 -30.581 1.00 44.78 424 LYS A N 1
ATOM 3452 C CA . LYS A 1 424 ? 22.378 -8.683 -31.483 1.00 44.78 424 LYS A CA 1
ATOM 3453 C C . LYS A 1 424 ? 21.281 -8.423 -32.522 1.00 44.78 424 LYS A C 1
ATOM 3455 O O . LYS A 1 424 ? 21.278 -9.021 -33.590 1.00 44.78 424 LYS A O 1
ATOM 3460 N N . GLY A 1 425 ? 20.297 -7.611 -32.157 1.00 41.31 425 GLY A N 1
ATOM 3461 C CA . GLY A 1 425 ? 19.252 -7.109 -33.032 1.00 41.31 425 GLY A CA 1
ATOM 3462 C C . GLY A 1 425 ? 19.609 -5.680 -33.381 1.00 41.31 425 GLY A C 1
ATOM 3463 O O . GLY A 1 425 ? 19.553 -4.809 -32.521 1.00 41.31 425 GLY A O 1
ATOM 3464 N N . LYS A 1 426 ? 20.052 -5.488 -34.621 1.00 41.66 426 LYS A N 1
ATOM 3465 C CA . LYS A 1 426 ? 20.282 -4.191 -35.251 1.00 41.66 426 LYS A CA 1
ATOM 3466 C C . LYS A 1 426 ? 19.043 -3.310 -35.044 1.00 41.66 426 LYS A C 1
ATOM 3468 O O . LYS A 1 426 ? 17.967 -3.688 -35.498 1.00 41.66 426 LYS A O 1
ATOM 3473 N N . CYS A 1 427 ? 19.200 -2.165 -34.390 1.00 34.53 427 CYS A N 1
ATOM 3474 C CA . CYS A 1 427 ? 18.352 -1.023 -34.705 1.00 34.53 427 CYS A CA 1
ATOM 3475 C C . CYS A 1 427 ? 18.960 -0.406 -35.967 1.00 34.53 427 CYS A C 1
ATOM 3477 O O . CYS A 1 427 ? 20.067 0.129 -35.897 1.00 34.53 427 CYS A O 1
ATOM 3479 N N . ASN A 1 428 ? 18.286 -0.592 -37.102 1.00 35.03 428 ASN A N 1
ATOM 3480 C CA . ASN A 1 428 ? 18.347 0.371 -38.197 1.00 35.03 428 ASN A CA 1
ATOM 3481 C C . ASN A 1 428 ? 17.291 1.434 -37.923 1.00 35.03 428 ASN A C 1
ATOM 3483 O O . ASN A 1 428 ? 16.199 1.026 -37.458 1.00 35.03 428 ASN A O 1
#

Secondary structure (DSSP, 8-state):
-----HHHHHHHHHHHHHHHHHHHHHHHT-SSHHHHHHHHHTHHHH-TTHHHHHHHHHHHHHHHHHHHHHHHHHHHHHHHHHHHHHHHHHHHTTS------------HHHHHHHHHHHTT-SS--------------HHHHHHHHHHTSTTS-HHHHHHHHHHHHHS-HHHHHT-TTHHHHHHHHHHHTT-SSHHHHHHHHHHHHHHHHHS-HHHHHHHHHHHHHHHHHHHH-TTS-PPBTTT-EETTSHHHHHHHHHHHHHHHHHHHGGGTGGGS-HHHHHHHHHHHHHHHH------TT----BPPHHHHHHHH-TT-HHHHHHTTSHHHHHHHHHHHHHT-HHHHHHHHHHHHHHHHHHHHHHHHHHTT-PPP-------SEE-HHHHHHHHHHHHHHHHHHHHHSHHHHTTSS-----------